Protein AF-A0A7K4CC61-F1 (afdb_monomer_lite)

pLDDT: mean 83.67, std 16.04, range [30.39, 98.5]

Radius of gyration: 41.67 Å; chains: 1; bounding box: 101×57×108 Å

Foldseek 3Di:
DVCVVDVPDPDPDPDPVVSVLVVVQVVVCVVCVVPPDDRDDDDPWDDDPVFTDDPPDDGDRDDDQCLPDLVSVLVQLLPDAAFQQCCCVPVNVCNRPSSVLLCVQLVHDRRHRSSPDDSVSSSVSVVVVVCCLVPVFWWWDDDLDTDRHDRPPDPRIDTDPGSVVSCCVNPPPPPPPPPPPPPDPQDPVNVVVVVLVVLLVVLVVLLVLLVVVLVLLVVCVVLLQVVLVVLVVCVVPDQPVVVLVVLVVDPDPSSVQFDDDDRVQCWTFGPSVDTAIDRNPDHSVVSSVVSVVSSVVSVVVSVVSVVVVVPPPPPDPDPPDPAFADDDDPQLVFQWDAALVGWIKTWHLDLVSLVCCLPPPDDQQKKWKAWPAPAWTTMITRHDDPPVLQVNLQRFQQGVCLQVQHQFTKMKMDGSVQWAPDDDPPDDADRSDIGGHDDIHMDPGRGHKKKWAFARPPHTAIDMGGCVRPVVRHQFMWMKGRDDADLLRVLVVSLVRRDVSVDVVVCVVCVVHSDSVRSSSRGHPHHIDIPPDD

Sequence (534 aa):
ALAREVPVVQSPNMSLAVNLAVKLAQTAAAALKAHDADVEIIERHHRFKEREVVPGVPYVLSAADPTVSAEALRDFLQKDERDLVRALAIGCMLGGAYAEYVCAQAGLDKTMPASSADPGRIYDALESLLFAVQKNRSPVITGKHCEPVNFEKTETAWTYPTFSEALEVFYPLTKKEKKATSRPFIPKEDRIRKHQEAAIRKFDDTIKKTDEIVAAIYENYQFITNLISTLDSASQRLSWQEIEKHLRGAQSADAKKILKFFPDEAAVEVDIGKKVKIYVHEGIEQNAGRYYDIIKKYKKKKEGALAAMAKTVVKKPQKRRDIIPLKKLWYHRFRWFITSDGIVVLGGRDASQNEELVKKYMTGGDLFVHADVHGASVVIVKGKTERMDEVAQFAASFSGAWRSGHASADVYSALPNQVSKTPESGEFVARGSFIVRGERTYMRNIPLACGVGLMLEPNTAVIGGPPSAIRDKVKAYVELRPGQFEPNDVAKKVLRILKEKIGEDDAKALKNILNTESVAAFVPPGGSDIAGQP

Structure (mmCIF, N/CA/C/O backbone):
data_AF-A0A7K4CC61-F1
#
_entry.id   AF-A0A7K4CC61-F1
#
loop_
_atom_site.group_PDB
_atom_site.id
_atom_site.type_symbol
_atom_site.label_atom_id
_atom_site.label_alt_id
_atom_site.label_comp_id
_atom_site.label_asym_id
_atom_site.label_entity_id
_atom_site.label_seq_id
_atom_site.pdbx_PDB_ins_code
_atom_site.Cartn_x
_atom_site.Cartn_y
_atom_site.Cartn_z
_atom_site.occupancy
_atom_site.B_iso_or_equiv
_atom_site.auth_seq_id
_atom_site.auth_comp_id
_atom_site.auth_asym_id
_atom_site.auth_atom_id
_atom_site.pdbx_PDB_model_num
ATOM 1 N N . ALA A 1 1 ? -34.995 -20.790 -24.241 1.00 38.03 1 ALA A N 1
ATOM 2 C CA . ALA A 1 1 ? -34.950 -19.897 -25.421 1.00 38.03 1 ALA A CA 1
ATOM 3 C C . ALA A 1 1 ? -34.210 -18.582 -25.131 1.00 38.03 1 ALA A C 1
ATOM 5 O O . ALA A 1 1 ? -33.257 -18.304 -25.842 1.00 38.03 1 ALA A O 1
ATOM 6 N N . LEU A 1 2 ? -34.534 -17.834 -24.062 1.00 30.39 2 LEU A N 1
ATOM 7 C CA . LEU A 1 2 ? -33.866 -16.557 -23.720 1.00 30.39 2 LEU A CA 1
ATOM 8 C C . LEU A 1 2 ? -32.353 -16.635 -23.419 1.00 30.39 2 LEU A C 1
ATOM 10 O O . LEU A 1 2 ? -31.633 -15.680 -23.692 1.00 30.39 2 LEU A O 1
ATOM 14 N N . ALA A 1 3 ? -31.847 -17.770 -22.923 1.00 31.91 3 ALA A N 1
ATOM 15 C CA . ALA A 1 3 ? -30.412 -17.977 -22.677 1.00 31.91 3 ALA A CA 1
ATOM 16 C C . ALA A 1 3 ? -29.535 -17.935 -23.952 1.00 31.91 3 ALA A C 1
ATOM 18 O O . ALA A 1 3 ? -28.311 -17.951 -23.852 1.00 31.91 3 ALA A O 1
ATOM 19 N N . ARG A 1 4 ? -30.146 -17.906 -25.150 1.00 34.28 4 ARG A N 1
ATOM 20 C CA . ARG A 1 4 ? -29.445 -17.738 -26.434 1.00 34.28 4 ARG A CA 1
ATOM 21 C C . ARG A 1 4 ? -29.250 -16.275 -26.844 1.00 34.28 4 ARG A C 1
ATOM 23 O O . ARG A 1 4 ? -28.366 -16.013 -27.647 1.00 34.28 4 ARG A O 1
ATOM 30 N N . GLU A 1 5 ? -30.039 -15.344 -26.308 1.00 39.78 5 GLU A N 1
ATOM 31 C CA . GLU A 1 5 ? -30.020 -13.925 -26.715 1.00 39.78 5 GLU A CA 1
ATOM 32 C C . GLU A 1 5 ? -29.543 -12.989 -25.599 1.00 39.78 5 GLU A C 1
ATOM 34 O O . GLU A 1 5 ? -29.040 -11.903 -25.869 1.00 39.78 5 GLU A O 1
ATOM 39 N N . VAL A 1 6 ? -29.643 -13.421 -24.340 1.00 38.62 6 VAL A N 1
ATOM 40 C CA . VAL A 1 6 ? -29.131 -12.690 -23.179 1.00 38.62 6 VAL A CA 1
ATOM 41 C C . VAL A 1 6 ? -28.242 -13.642 -22.381 1.00 38.62 6 VAL A C 1
ATOM 43 O O . VAL A 1 6 ? -28.703 -14.736 -22.040 1.00 38.62 6 VAL A O 1
ATOM 46 N N . PRO A 1 7 ? -26.989 -13.272 -22.048 1.00 36.09 7 PRO A N 1
ATOM 47 C CA . PRO A 1 7 ? -26.187 -14.034 -21.103 1.00 36.09 7 PRO A CA 1
ATOM 48 C C . PRO A 1 7 ? -26.856 -13.966 -19.726 1.00 36.09 7 PRO A C 1
ATOM 50 O O . PRO A 1 7 ? -26.630 -13.045 -18.946 1.00 36.09 7 PRO A O 1
ATOM 53 N N . VAL A 1 8 ? -27.723 -14.932 -19.436 1.00 37.31 8 VAL A N 1
ATOM 54 C CA . VAL A 1 8 ? -28.255 -15.138 -18.092 1.00 37.31 8 VAL A CA 1
ATOM 55 C C . VAL A 1 8 ? -27.165 -15.851 -17.306 1.00 37.31 8 VAL A C 1
ATOM 57 O O . VAL A 1 8 ? -26.861 -17.016 -17.555 1.00 37.31 8 VAL A O 1
ATOM 60 N N . VAL A 1 9 ? -26.524 -15.118 -16.399 1.00 38.62 9 VAL A N 1
ATOM 61 C CA . VAL A 1 9 ? -25.521 -15.667 -15.488 1.00 38.62 9 VAL A CA 1
ATOM 62 C C . VAL A 1 9 ? -26.247 -16.059 -14.210 1.00 38.62 9 VAL A C 1
ATOM 64 O O . VAL A 1 9 ? -26.514 -15.213 -13.361 1.00 38.62 9 VAL A O 1
ATOM 67 N N . GLN A 1 10 ? -26.596 -17.338 -14.078 1.00 38.66 10 GLN A N 1
ATOM 68 C CA . GLN A 1 10 ? -27.019 -17.869 -12.787 1.00 38.66 10 GLN A CA 1
ATOM 69 C C . GLN A 1 10 ? -25.776 -17.958 -11.906 1.00 38.66 10 GLN A C 1
ATOM 71 O O . GLN A 1 10 ? -24.822 -18.669 -12.232 1.00 38.66 10 GLN A O 1
ATOM 76 N N . SER A 1 11 ? -25.757 -17.167 -10.837 1.00 38.69 11 SER A N 1
ATOM 77 C CA . SER A 1 11 ? -24.577 -17.045 -10.003 1.00 38.69 11 SER A CA 1
ATOM 78 C C . SER A 1 11 ? -24.703 -17.824 -8.699 1.00 38.69 11 SER A C 1
ATOM 80 O O . SER A 1 11 ? -25.694 -17.677 -7.987 1.00 38.69 11 SER A O 1
ATOM 82 N N . PRO A 1 12 ? -23.653 -18.554 -8.307 1.00 42.66 12 PRO A N 1
ATOM 83 C CA . PRO A 1 12 ? -23.510 -19.051 -6.951 1.00 42.66 12 PRO A CA 1
ATOM 84 C C . PRO A 1 12 ? -23.160 -17.952 -5.926 1.00 42.66 12 PRO A C 1
ATOM 86 O O . PRO A 1 12 ? -23.158 -18.239 -4.728 1.00 42.66 12 PRO A O 1
ATOM 89 N N . ASN A 1 13 ? -22.795 -16.736 -6.359 1.00 46.34 13 ASN A N 1
ATOM 90 C CA . ASN A 1 13 ? -22.306 -15.624 -5.534 1.00 46.34 13 ASN A CA 1
ATOM 91 C C . ASN A 1 13 ? -22.740 -14.255 -6.114 1.00 46.34 13 ASN A C 1
ATOM 93 O O . ASN A 1 13 ? -22.320 -13.858 -7.196 1.00 46.34 13 ASN A O 1
ATOM 97 N N . MET A 1 14 ? -23.506 -13.466 -5.356 1.00 50.53 14 MET A N 1
ATOM 98 C CA . MET A 1 14 ? -24.073 -12.174 -5.798 1.00 50.53 14 MET A CA 1
ATOM 99 C C . MET A 1 14 ? -23.038 -11.067 -6.112 1.00 50.53 14 MET A C 1
ATOM 101 O O . MET A 1 14 ? -23.409 -9.955 -6.485 1.00 50.53 14 MET A O 1
ATOM 105 N N . SER A 1 15 ? -21.736 -11.332 -5.976 1.00 53.38 15 SER A N 1
ATOM 106 C CA . SER A 1 15 ? -20.682 -10.398 -6.374 1.00 53.38 15 SER A CA 1
ATOM 107 C C . SER A 1 15 ? -20.565 -10.288 -7.900 1.00 53.38 15 SER A C 1
ATOM 109 O O . SER A 1 15 ? -20.107 -11.211 -8.576 1.00 53.38 15 SER A O 1
ATOM 111 N N . LEU A 1 16 ? -20.890 -9.108 -8.444 1.00 51.19 16 LEU A N 1
ATOM 112 C CA . LEU A 1 16 ? -20.677 -8.752 -9.856 1.00 51.19 16 LEU A CA 1
ATOM 113 C C . LEU A 1 16 ? -19.236 -9.038 -10.316 1.00 51.19 16 LEU A C 1
ATOM 115 O O . LEU A 1 16 ? -19.024 -9.494 -11.437 1.00 51.19 16 LEU A O 1
ATOM 119 N N . ALA A 1 17 ? -18.254 -8.824 -9.436 1.00 48.91 17 ALA A N 1
ATOM 120 C CA . ALA A 1 17 ? -16.846 -9.072 -9.727 1.00 48.91 17 ALA A CA 1
ATOM 121 C C . ALA A 1 17 ? -16.544 -10.563 -9.944 1.00 48.91 17 ALA A C 1
ATOM 123 O O . ALA A 1 17 ? -15.772 -10.904 -10.835 1.00 48.91 17 ALA A O 1
ATOM 124 N N . VAL A 1 18 ? -17.182 -11.450 -9.175 1.00 56.81 18 VAL A N 1
ATOM 125 C CA . VAL A 1 18 ? -17.012 -12.907 -9.311 1.00 56.81 18 VAL A CA 1
ATOM 126 C C . VAL A 1 18 ? -17.665 -13.395 -10.602 1.00 56.81 18 VAL A C 1
ATOM 128 O O . VAL A 1 18 ? -17.071 -14.168 -11.347 1.00 56.81 18 VAL A O 1
ATOM 131 N N . ASN A 1 19 ? -18.841 -12.862 -10.935 1.00 57.53 19 ASN A N 1
ATOM 132 C CA . ASN A 1 19 ? -19.544 -13.199 -12.176 1.00 57.53 19 ASN A CA 1
ATOM 133 C C . ASN A 1 19 ? -18.785 -12.745 -13.424 1.00 57.53 19 ASN A C 1
ATOM 135 O O . ASN A 1 19 ? -18.657 -13.501 -14.389 1.00 57.53 19 ASN A O 1
ATOM 139 N N . LEU A 1 20 ? -18.235 -11.531 -13.385 1.00 62.38 20 LEU A N 1
ATOM 140 C CA . LEU A 1 20 ? -17.390 -11.017 -14.453 1.00 62.38 20 LEU A CA 1
ATOM 141 C C . LEU A 1 20 ? -16.105 -11.846 -14.584 1.00 62.38 20 LEU A C 1
ATOM 143 O O . LEU A 1 20 ? -15.733 -12.207 -15.697 1.00 62.38 20 LEU A O 1
ATOM 147 N N . ALA A 1 21 ? -15.470 -12.213 -13.466 1.00 62.41 21 ALA A N 1
ATOM 148 C CA . ALA A 1 21 ? -14.262 -13.036 -13.468 1.00 62.41 21 ALA A CA 1
ATOM 149 C C . ALA A 1 21 ? -14.502 -14.422 -14.088 1.00 62.41 21 ALA A C 1
ATOM 151 O O . ALA A 1 21 ? -13.741 -14.838 -14.958 1.00 62.41 21 ALA A O 1
ATOM 152 N N . VAL A 1 22 ? -15.594 -15.104 -13.721 1.00 62.47 22 VAL A N 1
ATOM 153 C CA . VAL A 1 22 ? -15.959 -16.406 -14.306 1.00 62.47 22 VAL A CA 1
ATOM 154 C C . VAL A 1 22 ? -16.226 -16.282 -15.807 1.00 62.47 22 VAL A C 1
ATOM 156 O O . VAL A 1 22 ? -15.770 -17.121 -16.587 1.00 62.47 22 VAL A O 1
ATOM 159 N N . LYS A 1 23 ? -16.915 -15.221 -16.251 1.00 67.19 23 LYS A N 1
ATOM 160 C CA . LYS A 1 23 ? -17.204 -15.032 -17.679 1.00 67.19 23 LYS A CA 1
ATOM 161 C C . LYS A 1 23 ? -15.950 -14.707 -18.497 1.00 67.19 23 LYS A C 1
ATOM 163 O O . LYS A 1 23 ? -15.793 -15.218 -19.610 1.00 67.19 23 LYS A O 1
ATOM 168 N N . LEU A 1 24 ? -15.046 -13.898 -17.945 1.00 66.06 24 LEU A N 1
ATOM 169 C CA . LEU A 1 24 ? -13.753 -13.594 -18.559 1.00 66.06 24 LEU A CA 1
ATOM 170 C C . LEU A 1 24 ? -12.871 -14.843 -18.637 1.00 66.06 24 LEU A C 1
ATOM 172 O O . LEU A 1 24 ? -12.282 -15.094 -19.684 1.00 66.06 24 LEU A O 1
ATOM 176 N N . ALA A 1 25 ? -12.853 -15.671 -17.590 1.00 64.81 25 ALA A N 1
ATOM 177 C CA . ALA A 1 25 ? -12.106 -16.924 -17.577 1.00 64.81 25 ALA A CA 1
ATOM 178 C C . ALA A 1 25 ? -12.631 -17.934 -18.610 1.00 64.81 25 ALA A C 1
ATOM 180 O O . ALA A 1 25 ? -11.837 -18.530 -19.331 1.00 64.81 25 ALA A O 1
ATOM 181 N N . GLN A 1 26 ? -13.954 -18.071 -18.765 1.00 66.31 26 GLN A N 1
ATOM 182 C CA . GLN A 1 26 ? -14.545 -18.884 -19.839 1.00 66.31 26 GLN A CA 1
ATOM 183 C C . GLN A 1 26 ? -14.126 -18.397 -21.233 1.00 66.31 26 GLN A C 1
ATOM 185 O O . GLN A 1 26 ? -13.826 -19.202 -22.113 1.00 66.31 26 GLN A O 1
ATOM 190 N N . THR A 1 27 ? -14.102 -17.077 -21.434 1.00 71.81 27 THR A N 1
ATOM 191 C CA . THR A 1 27 ? -13.707 -16.470 -22.714 1.00 71.81 27 THR A CA 1
ATOM 192 C C . THR A 1 27 ? -12.221 -16.703 -22.993 1.00 71.81 27 THR A C 1
ATOM 194 O O . THR A 1 27 ? -11.860 -17.095 -24.102 1.00 71.81 27 THR A O 1
ATOM 197 N N . ALA A 1 28 ? -11.367 -16.539 -21.978 1.00 65.06 28 ALA A N 1
ATOM 198 C CA . ALA A 1 28 ? -9.936 -16.810 -22.071 1.00 65.06 28 ALA A CA 1
ATOM 199 C C . ALA A 1 28 ? -9.656 -18.291 -22.368 1.00 65.06 28 ALA A C 1
ATOM 201 O O . ALA A 1 28 ? -8.911 -18.590 -23.296 1.00 65.06 28 ALA A O 1
ATOM 202 N N . ALA A 1 29 ? -10.307 -19.219 -21.662 1.00 65.00 29 ALA A N 1
ATOM 203 C CA . ALA A 1 29 ? -10.151 -20.656 -21.891 1.00 65.00 29 ALA A CA 1
ATOM 204 C C . ALA A 1 29 ? -10.571 -21.073 -23.313 1.00 65.00 29 ALA A C 1
ATOM 206 O O . ALA A 1 29 ? -9.898 -21.880 -23.951 1.00 65.00 29 ALA A O 1
ATOM 207 N N . ALA A 1 30 ? -11.649 -20.490 -23.852 1.00 72.69 30 ALA A N 1
ATOM 208 C CA . ALA A 1 30 ? -12.069 -20.741 -25.230 1.00 72.69 30 ALA A CA 1
ATOM 209 C C . ALA A 1 30 ? -11.051 -20.220 -26.260 1.00 72.69 30 ALA A C 1
ATOM 211 O O . ALA A 1 30 ? -10.764 -20.913 -27.235 1.00 72.69 30 ALA A O 1
ATOM 212 N N . ALA A 1 31 ? -10.485 -19.029 -26.033 1.00 74.19 31 ALA A N 1
ATOM 213 C CA . ALA A 1 31 ? -9.471 -18.437 -26.906 1.00 74.19 31 ALA A CA 1
ATOM 214 C C . ALA A 1 31 ? -8.127 -19.187 -26.853 1.00 74.19 31 ALA A C 1
ATOM 216 O O . ALA A 1 31 ? -7.420 -19.267 -27.854 1.00 74.19 31 ALA A O 1
ATOM 217 N N . LEU A 1 32 ? -7.789 -19.767 -25.700 1.00 66.44 32 LEU A N 1
ATOM 218 C CA . LEU A 1 32 ? -6.517 -20.450 -25.457 1.00 66.44 32 LEU A CA 1
ATOM 219 C C . LEU A 1 32 ? -6.559 -21.962 -25.731 1.00 66.44 32 LEU A C 1
ATOM 221 O O . LEU A 1 32 ? -5.540 -22.637 -25.605 1.00 66.44 32 LEU A O 1
ATOM 225 N N . LYS A 1 33 ? -7.703 -22.497 -26.178 1.00 64.56 33 LYS A N 1
ATOM 226 C CA . LYS A 1 33 ? -7.917 -23.931 -26.443 1.00 64.56 33 LYS A CA 1
ATOM 227 C C . LYS A 1 33 ? -6.912 -24.545 -27.433 1.00 64.56 33 LYS A C 1
ATOM 229 O O . LYS A 1 33 ? -6.654 -25.741 -27.370 1.00 64.56 33 LYS A O 1
ATOM 234 N N . ALA A 1 34 ? -6.354 -23.747 -28.345 1.00 69.94 34 ALA A N 1
ATOM 235 C CA . ALA A 1 34 ? -5.357 -24.193 -29.324 1.00 69.94 34 ALA A CA 1
ATOM 236 C C . ALA A 1 34 ? -3.906 -24.183 -28.797 1.00 69.94 34 ALA A C 1
ATOM 238 O O . ALA A 1 34 ? -3.002 -24.600 -29.517 1.00 69.94 34 ALA A O 1
ATOM 239 N N . HIS A 1 35 ? -3.675 -23.693 -27.575 1.00 66.38 35 HIS A N 1
ATOM 240 C CA . HIS A 1 35 ? -2.344 -23.382 -27.046 1.00 66.38 35 HIS A CA 1
ATOM 241 C C . HIS A 1 35 ? -1.941 -24.201 -25.808 1.00 66.38 35 HIS A C 1
ATOM 243 O O . HIS A 1 35 ? -0.967 -23.834 -25.161 1.00 66.38 35 HIS A O 1
ATOM 249 N N . ASP A 1 36 ? -2.659 -25.288 -25.492 1.00 61.06 36 ASP A N 1
ATOM 250 C CA . ASP A 1 36 ? -2.395 -26.169 -24.333 1.00 61.06 36 ASP A CA 1
ATOM 251 C C . ASP A 1 36 ? -2.160 -25.387 -23.024 1.00 61.06 36 ASP A C 1
ATOM 253 O O . ASP A 1 36 ? -1.199 -25.604 -22.290 1.00 61.06 36 ASP A O 1
ATOM 257 N N . ALA A 1 37 ? -3.008 -24.382 -22.780 1.00 53.84 37 ALA A N 1
ATOM 258 C CA . ALA A 1 37 ? -2.888 -23.483 -21.639 1.00 53.84 37 ALA A CA 1
ATOM 259 C C . ALA A 1 37 ? -3.989 -23.750 -20.605 1.00 53.84 37 ALA A C 1
ATOM 261 O O . ALA A 1 37 ? -5.177 -23.728 -20.936 1.00 53.84 37 ALA A O 1
ATOM 262 N N . ASP A 1 38 ? -3.587 -23.921 -19.344 1.00 50.44 38 ASP A N 1
ATOM 263 C CA . ASP A 1 38 ? -4.488 -23.990 -18.193 1.00 50.44 38 ASP A CA 1
ATOM 264 C C . ASP A 1 38 ? -4.809 -22.584 -17.660 1.00 50.44 38 ASP A C 1
ATOM 266 O O . ASP A 1 38 ? -3.928 -21.739 -17.483 1.00 50.44 38 ASP A O 1
ATOM 270 N N . VAL A 1 39 ? -6.091 -22.324 -17.388 1.00 51.50 39 VAL A N 1
ATOM 271 C CA . VAL A 1 39 ? -6.568 -21.058 -16.810 1.00 51.50 39 VAL A CA 1
ATOM 272 C C . VAL A 1 39 ? -6.921 -21.284 -15.342 1.00 51.50 39 VAL A C 1
ATOM 274 O O . VAL A 1 39 ? -7.954 -21.874 -15.031 1.00 51.50 39 VAL A O 1
ATOM 277 N N . GLU A 1 40 ? -6.086 -20.777 -14.434 1.00 49.69 40 GLU A N 1
ATOM 278 C CA . GLU A 1 40 ? -6.312 -20.863 -12.989 1.00 49.69 40 GLU A CA 1
ATOM 279 C C . GLU A 1 40 ? -6.901 -19.547 -12.446 1.00 49.69 40 GLU A C 1
ATOM 281 O O . GLU A 1 40 ? -6.313 -18.471 -12.578 1.00 49.69 40 GLU A O 1
ATOM 286 N N . ILE A 1 41 ? -8.091 -19.616 -11.840 1.00 50.31 41 ILE A N 1
ATOM 287 C CA . ILE A 1 41 ? -8.752 -18.461 -11.216 1.00 50.31 41 ILE A CA 1
ATOM 288 C C . ILE A 1 41 ? -8.382 -18.432 -9.732 1.00 50.31 41 ILE A C 1
ATOM 290 O O . ILE A 1 41 ? -8.891 -19.225 -8.942 1.00 50.31 41 ILE A O 1
ATOM 294 N N . ILE A 1 42 ? -7.536 -17.482 -9.335 1.00 46.09 42 ILE A N 1
ATOM 295 C CA . ILE A 1 42 ? -7.168 -17.279 -7.928 1.00 46.09 42 ILE A CA 1
ATOM 296 C C . ILE A 1 42 ? -8.179 -16.321 -7.274 1.00 46.09 42 ILE A C 1
ATOM 298 O O . ILE A 1 42 ? -7.943 -15.119 -7.148 1.00 46.09 42 ILE A O 1
ATOM 302 N N . GLU A 1 43 ? -9.333 -16.848 -6.859 1.00 51.16 43 GLU A N 1
ATOM 303 C CA . GLU A 1 43 ? -10.190 -16.191 -5.860 1.00 51.16 43 GLU A CA 1
ATOM 304 C C . GLU A 1 43 ? -9.661 -16.519 -4.450 1.00 51.16 43 GLU A C 1
ATOM 306 O O . GLU A 1 43 ? -8.946 -17.504 -4.246 1.00 51.16 43 GLU A O 1
ATOM 311 N N . ARG A 1 44 ? -9.993 -15.708 -3.436 1.00 51.97 44 ARG A N 1
ATOM 312 C CA . ARG A 1 44 ? -9.734 -16.114 -2.047 1.00 51.97 44 ARG A CA 1
ATOM 313 C C . ARG A 1 44 ? -10.420 -17.455 -1.802 1.00 51.97 44 ARG A C 1
ATOM 315 O O . ARG A 1 44 ? -11.591 -17.611 -2.110 1.00 51.97 44 ARG A O 1
ATOM 322 N N . HIS A 1 45 ? -9.706 -18.406 -1.212 1.00 56.72 45 HIS A N 1
ATOM 323 C CA . HIS A 1 45 ? -10.295 -19.684 -0.833 1.00 56.72 45 HIS A CA 1
ATOM 324 C C . HIS A 1 45 ? -11.465 -19.457 0.126 1.00 56.72 45 HIS A C 1
ATOM 326 O O . HIS A 1 45 ? -11.289 -18.916 1.222 1.00 56.72 45 HIS A O 1
ATOM 332 N N . HIS A 1 46 ? -12.655 -19.880 -0.288 1.00 57.69 46 HIS A N 1
ATOM 333 C CA . HIS A 1 46 ? -13.854 -19.801 0.528 1.00 57.69 46 HIS A CA 1
ATOM 334 C C . HIS A 1 46 ? -14.307 -21.212 0.889 1.00 57.69 46 HIS A C 1
ATOM 336 O O . HIS A 1 46 ? -14.656 -22.016 0.025 1.00 57.69 46 HIS A O 1
ATOM 342 N N . ARG A 1 47 ? -14.324 -21.506 2.189 1.00 67.25 47 ARG A N 1
ATOM 343 C CA . ARG A 1 47 ? -14.981 -22.694 2.737 1.00 67.25 47 ARG A CA 1
ATOM 344 C C . ARG A 1 47 ? -16.316 -22.259 3.322 1.00 67.25 47 ARG A C 1
ATOM 346 O O . ARG A 1 47 ? -16.346 -21.563 4.336 1.00 67.25 47 ARG A O 1
ATOM 353 N N . PHE A 1 48 ? -17.403 -22.610 2.647 1.00 64.44 48 PHE A N 1
ATOM 354 C CA . PHE A 1 48 ? -18.759 -22.429 3.152 1.00 64.44 48 PHE A CA 1
ATOM 355 C C . PHE A 1 48 ? -19.235 -23.729 3.802 1.00 64.44 48 PHE A C 1
ATOM 357 O O . PHE A 1 48 ? -18.660 -24.791 3.588 1.00 64.44 48 PHE A O 1
ATOM 364 N N . LYS A 1 49 ? -20.314 -23.653 4.584 1.00 64.56 49 LYS A N 1
ATOM 365 C CA . LYS A 1 49 ? -20.904 -24.825 5.248 1.00 64.56 49 LYS A CA 1
ATOM 366 C C . LYS A 1 49 ? -21.338 -25.918 4.256 1.00 64.56 49 LYS A C 1
ATOM 368 O O . LYS A 1 49 ? -21.277 -27.092 4.590 1.00 64.56 49 LYS A O 1
ATOM 373 N N . GLU A 1 50 ? -21.770 -25.517 3.062 1.00 59.94 50 GLU A N 1
ATOM 374 C CA . GLU A 1 50 ? -22.403 -26.395 2.064 1.00 59.94 50 GLU A CA 1
ATOM 375 C C . GLU A 1 50 ? -21.570 -26.574 0.785 1.00 59.94 50 GLU A C 1
ATOM 377 O O . GLU A 1 50 ? -21.922 -27.388 -0.062 1.00 59.94 50 GLU A O 1
ATOM 382 N N . ARG A 1 51 ? -20.467 -25.825 0.623 1.00 62.28 51 ARG A N 1
ATOM 383 C CA . ARG A 1 51 ? -19.563 -25.957 -0.530 1.00 62.28 51 ARG A CA 1
ATOM 384 C C . ARG A 1 51 ? -18.168 -25.416 -0.240 1.00 62.28 51 ARG A C 1
ATOM 386 O O . ARG A 1 51 ? -18.005 -24.445 0.503 1.00 62.28 51 ARG A O 1
ATOM 393 N N . GLU A 1 52 ? -17.179 -25.971 -0.923 1.00 63.09 52 GLU A N 1
ATOM 394 C CA . GLU A 1 52 ? -15.821 -25.437 -0.954 1.00 63.09 52 GLU A CA 1
ATOM 395 C C . GLU A 1 52 ? -15.517 -24.860 -2.337 1.00 63.09 52 GLU A C 1
ATOM 397 O O . GLU A 1 52 ? -15.828 -25.465 -3.360 1.00 63.09 52 GLU A O 1
ATOM 402 N N . VAL A 1 53 ? -14.922 -23.668 -2.362 1.00 66.12 53 VAL A N 1
ATOM 403 C CA . VAL A 1 53 ? -14.405 -23.037 -3.579 1.00 66.12 53 VAL A CA 1
ATOM 404 C C . VAL A 1 53 ? -12.891 -22.956 -3.418 1.00 66.12 53 VAL A C 1
ATOM 406 O O . VAL A 1 53 ? -12.353 -21.964 -2.919 1.00 66.12 53 VAL A O 1
ATOM 409 N N . VAL A 1 54 ? -12.225 -24.072 -3.729 1.00 64.25 54 VAL A N 1
ATOM 410 C CA . VAL A 1 54 ? -10.771 -24.259 -3.610 1.00 64.25 54 VAL A CA 1
ATOM 411 C C . VAL A 1 54 ? -10.222 -25.033 -4.820 1.00 64.25 54 VAL A C 1
ATOM 413 O O . VAL A 1 54 ? -10.952 -25.846 -5.393 1.00 64.25 54 VAL A O 1
ATOM 416 N N . PRO A 1 55 ? -8.952 -24.814 -5.210 1.00 51.94 55 PRO A N 1
ATOM 417 C CA . PRO A 1 55 ? -8.321 -25.547 -6.307 1.00 51.94 55 PRO A CA 1
ATOM 418 C C . PRO A 1 55 ? -8.344 -27.066 -6.089 1.00 51.94 55 PRO A C 1
ATOM 420 O O . PRO A 1 55 ? -8.114 -27.546 -4.979 1.00 51.94 55 PRO A O 1
ATOM 423 N N . GLY A 1 56 ? -8.607 -27.824 -7.157 1.00 63.19 56 GLY A N 1
ATOM 424 C CA . GLY A 1 56 ? -8.581 -29.293 -7.150 1.00 63.19 56 GLY A CA 1
ATOM 425 C C . GLY A 1 56 ? -9.832 -29.986 -6.595 1.00 63.19 56 GLY A C 1
ATOM 426 O O . GLY A 1 56 ? -9.891 -31.214 -6.620 1.00 63.19 56 GLY A O 1
ATOM 427 N N . VAL A 1 57 ? -10.841 -29.240 -6.132 1.00 66.25 57 VAL A N 1
ATOM 428 C CA . VAL A 1 57 ? -12.118 -29.801 -5.661 1.00 66.25 57 VAL A CA 1
ATOM 429 C C . VAL A 1 57 ? -13.206 -29.612 -6.729 1.00 66.25 57 VAL A C 1
ATOM 431 O O . VAL A 1 57 ? -13.371 -28.494 -7.224 1.00 66.25 57 VAL A O 1
ATOM 434 N N . PRO A 1 58 ? -13.969 -30.665 -7.096 1.00 62.97 58 PRO A N 1
ATOM 435 C CA . PRO A 1 58 ? -15.107 -30.534 -8.001 1.00 62.97 58 PRO A CA 1
ATOM 436 C C . PRO A 1 58 ? -16.118 -29.504 -7.497 1.00 62.97 58 PRO A C 1
ATOM 438 O O . PRO A 1 58 ? -16.563 -29.553 -6.350 1.00 62.97 58 PRO A O 1
ATOM 441 N N . TYR A 1 59 ? -16.492 -28.572 -8.370 1.00 63.38 59 TYR A N 1
ATOM 442 C CA . TYR A 1 59 ? -17.421 -27.509 -8.019 1.00 63.38 59 TYR A CA 1
ATOM 443 C C . TYR A 1 59 ? -18.842 -28.051 -7.812 1.00 63.38 59 TYR A C 1
ATOM 445 O O . TYR A 1 59 ? -19.403 -28.684 -8.708 1.00 63.38 59 TYR A O 1
ATOM 453 N N . VAL A 1 60 ? -19.444 -27.758 -6.656 1.00 62.84 60 VAL A N 1
ATOM 454 C CA . VAL A 1 60 ? -20.825 -28.144 -6.325 1.00 62.84 60 VAL A CA 1
ATOM 455 C C . VAL A 1 60 ? -21.742 -26.928 -6.455 1.00 62.84 60 VAL A C 1
ATOM 457 O O . VAL A 1 60 ? -21.540 -25.905 -5.793 1.00 62.84 60 VAL A O 1
ATOM 460 N N . LEU A 1 61 ? -22.757 -27.039 -7.316 1.00 59.00 61 LEU A N 1
ATOM 461 C CA . LEU A 1 61 ? -23.812 -26.033 -7.448 1.00 59.00 61 LEU A CA 1
ATOM 462 C C . LEU A 1 61 ? -24.683 -26.016 -6.184 1.00 59.00 61 LEU A C 1
ATOM 464 O O . LEU A 1 61 ? -24.937 -27.055 -5.579 1.00 59.00 61 LEU A O 1
ATOM 468 N N . SER A 1 62 ? -25.133 -24.826 -5.781 1.00 63.56 62 SER A N 1
ATOM 469 C CA . SER A 1 62 ? -26.098 -24.676 -4.687 1.00 63.56 62 SER A CA 1
ATOM 470 C C . SER A 1 62 ? -27.436 -25.343 -5.025 1.00 63.56 62 SER A C 1
ATOM 472 O O . SER A 1 62 ? -27.684 -25.702 -6.177 1.00 63.56 62 SER A O 1
ATOM 474 N N . ALA A 1 63 ? -28.298 -25.489 -4.013 1.00 67.12 63 ALA A N 1
ATOM 475 C CA . ALA A 1 63 ? -29.648 -26.024 -4.169 1.00 67.12 63 ALA A CA 1
ATOM 476 C C . ALA A 1 63 ? -30.404 -25.381 -5.347 1.00 67.12 63 ALA A C 1
ATOM 478 O O . ALA A 1 63 ? -30.157 -24.226 -5.705 1.00 67.12 63 ALA A O 1
ATOM 479 N N . ALA A 1 64 ? -31.313 -26.158 -5.945 1.00 75.31 64 ALA A N 1
ATOM 480 C CA . ALA A 1 64 ? -32.113 -25.727 -7.084 1.00 75.31 64 ALA A CA 1
ATOM 481 C C . ALA A 1 64 ? -32.891 -24.444 -6.756 1.00 75.31 64 ALA A C 1
ATOM 483 O O . ALA A 1 64 ? -33.451 -24.308 -5.669 1.00 75.31 64 ALA A O 1
ATOM 484 N N . ASP A 1 65 ? -32.903 -23.515 -7.708 1.00 81.62 65 ASP A N 1
ATOM 485 C CA . ASP A 1 65 ? -33.597 -22.238 -7.583 1.00 81.62 65 ASP A CA 1
ATOM 486 C C . ASP A 1 65 ? -35.116 -22.484 -7.484 1.00 81.62 65 ASP A C 1
ATOM 488 O O . ASP A 1 65 ? -35.690 -23.079 -8.400 1.00 81.62 65 ASP A O 1
ATOM 492 N N . PRO A 1 66 ? -35.782 -22.061 -6.394 1.00 87.25 66 PRO A N 1
ATOM 493 C CA . PRO A 1 66 ? -37.206 -22.314 -6.196 1.00 87.25 66 PRO A CA 1
ATOM 494 C C . PRO A 1 66 ? -38.094 -21.527 -7.168 1.00 87.25 66 PRO A C 1
ATOM 496 O O . PRO A 1 66 ? -39.286 -21.792 -7.248 1.00 87.25 66 PRO A O 1
ATOM 499 N N . THR A 1 67 ? -37.544 -20.573 -7.921 1.00 87.62 67 THR A N 1
ATOM 500 C CA . THR A 1 67 ? -38.306 -19.716 -8.839 1.00 87.62 67 THR A CA 1
ATOM 501 C C . THR A 1 67 ? -38.412 -20.251 -10.268 1.00 87.62 67 THR A C 1
ATOM 503 O O . THR A 1 67 ? -39.039 -19.624 -11.118 1.00 87.62 67 THR A O 1
ATOM 506 N N . VAL A 1 68 ? -37.828 -21.420 -10.558 1.00 85.44 68 VAL A N 1
ATOM 507 C CA . VAL A 1 68 ? -37.764 -21.966 -11.928 1.00 85.44 68 VAL A CA 1
ATOM 508 C C . VAL A 1 68 ? -39.119 -22.389 -12.493 1.00 85.44 68 VAL A C 1
ATOM 510 O O . VAL A 1 68 ? -39.307 -22.350 -13.706 1.00 85.44 68 VAL A O 1
ATOM 513 N N . SER A 1 69 ? -40.053 -22.804 -11.637 1.00 89.38 69 SER A N 1
ATOM 514 C CA . SER A 1 69 ? -41.408 -23.198 -12.024 1.00 89.38 69 SER A CA 1
ATOM 515 C C . SER A 1 69 ? -42.381 -23.008 -10.863 1.00 89.38 69 SER A C 1
ATOM 517 O O . SER A 1 69 ? -41.969 -22.955 -9.700 1.00 89.38 69 SER A O 1
ATOM 519 N N . ALA A 1 70 ? -43.676 -22.940 -11.170 1.00 89.88 70 ALA A N 1
ATOM 520 C CA . ALA A 1 70 ? -44.721 -22.839 -10.155 1.00 89.88 70 ALA A CA 1
ATOM 521 C C . ALA A 1 70 ? -44.705 -24.042 -9.193 1.00 89.88 70 ALA A C 1
ATOM 523 O O . ALA A 1 70 ? -44.933 -23.894 -7.992 1.00 89.88 70 ALA A O 1
ATOM 524 N N . GLU A 1 71 ? -44.385 -25.237 -9.697 1.00 92.56 71 GLU A N 1
ATOM 525 C CA . GLU A 1 71 ? -44.262 -26.454 -8.892 1.00 92.56 71 GLU A CA 1
ATOM 526 C C . GLU A 1 71 ? -43.073 -26.383 -7.933 1.00 92.56 71 GLU A C 1
ATOM 528 O O . GLU A 1 71 ? -43.230 -26.697 -6.755 1.00 92.56 71 GLU A O 1
ATOM 533 N N . ALA A 1 72 ? -41.907 -25.930 -8.407 1.00 91.38 72 ALA A N 1
ATOM 534 C CA . ALA A 1 72 ? -40.724 -25.768 -7.564 1.00 91.38 72 ALA A CA 1
ATOM 535 C C . ALA A 1 72 ? -40.964 -24.733 -6.454 1.00 91.38 72 ALA A C 1
ATOM 537 O O . ALA A 1 72 ? -40.593 -24.958 -5.298 1.00 91.38 72 ALA A O 1
ATOM 538 N N . LEU A 1 73 ? -41.648 -23.635 -6.789 1.00 93.94 73 LEU A N 1
ATOM 539 C CA . LEU A 1 73 ? -41.990 -22.584 -5.838 1.00 93.94 73 LEU A CA 1
ATOM 540 C C . LEU A 1 73 ? -42.968 -23.092 -4.777 1.00 93.94 73 LEU A C 1
ATOM 542 O O . LEU A 1 73 ? -42.771 -22.842 -3.588 1.00 93.94 73 LEU A O 1
ATOM 546 N N . ARG A 1 74 ? -43.992 -23.849 -5.186 1.00 94.62 74 ARG A N 1
ATOM 547 C CA . ARG A 1 74 ? -44.929 -24.503 -4.263 1.00 94.62 74 ARG A CA 1
ATOM 548 C C . ARG A 1 74 ? -44.198 -25.424 -3.293 1.00 94.62 74 ARG A C 1
ATOM 550 O O . ARG A 1 74 ? -44.419 -25.331 -2.088 1.00 94.62 74 ARG A O 1
ATOM 557 N N . ASP A 1 75 ? -43.343 -26.298 -3.810 1.00 94.25 75 ASP A N 1
ATOM 558 C CA . ASP A 1 75 ? -42.639 -27.291 -2.999 1.00 94.25 75 ASP A CA 1
ATOM 559 C C . ASP A 1 75 ? -41.675 -26.631 -1.999 1.00 94.25 75 ASP A C 1
ATOM 561 O O . ASP A 1 75 ? -41.479 -27.146 -0.895 1.00 94.25 75 ASP A O 1
ATOM 565 N N . PHE A 1 76 ? -41.092 -25.487 -2.372 1.00 94.88 76 PHE A N 1
ATOM 566 C CA . PHE A 1 76 ? -40.290 -24.647 -1.486 1.00 94.88 76 PHE A CA 1
ATOM 567 C C . PHE A 1 76 ? -41.147 -24.003 -0.387 1.00 94.88 76 PHE A C 1
ATOM 569 O O . PHE A 1 76 ? -40.857 -24.191 0.794 1.00 94.88 76 PHE A O 1
ATOM 576 N N . LEU A 1 77 ? -42.222 -23.298 -0.756 1.00 95.19 77 LEU A N 1
ATOM 577 C CA . LEU A 1 77 ? -43.077 -22.572 0.190 1.00 95.19 77 LEU A CA 1
ATOM 578 C C . LEU A 1 77 ? -43.720 -23.502 1.226 1.00 95.19 77 LEU A C 1
ATOM 580 O O . LEU A 1 77 ? -43.766 -23.163 2.405 1.00 95.19 77 LEU A O 1
ATOM 584 N N . GLN A 1 78 ? -44.150 -24.702 0.821 1.00 94.25 78 GLN A N 1
ATOM 585 C CA . GLN A 1 78 ? -44.746 -25.691 1.728 1.00 94.25 78 GLN A CA 1
ATOM 586 C C . GLN A 1 78 ? -43.798 -26.166 2.838 1.00 94.25 78 GLN A C 1
ATOM 588 O O . GLN A 1 78 ? -44.265 -26.582 3.897 1.00 94.25 78 GLN A O 1
ATOM 593 N N . LYS A 1 79 ? -42.483 -26.133 2.596 1.00 93.44 79 LYS A N 1
ATOM 594 C CA . LYS A 1 79 ? -41.452 -26.614 3.529 1.00 93.44 79 LYS A CA 1
ATOM 595 C C . LYS A 1 79 ? -40.797 -25.486 4.327 1.00 93.44 79 LYS A C 1
ATOM 597 O O . LYS A 1 79 ? -39.960 -25.770 5.181 1.00 93.44 79 LYS A O 1
ATOM 602 N N . ASP A 1 80 ? -41.132 -24.231 4.039 1.00 92.88 80 ASP A N 1
ATOM 603 C CA . ASP A 1 80 ? -40.515 -23.074 4.677 1.00 92.88 80 ASP A CA 1
ATOM 604 C C . ASP A 1 80 ? -41.307 -22.623 5.910 1.00 92.88 80 ASP A C 1
ATOM 606 O O . ASP A 1 80 ? -42.512 -22.387 5.853 1.00 92.88 80 ASP A O 1
ATOM 610 N N . GLU A 1 81 ? -40.617 -22.484 7.041 1.00 93.75 81 GLU A N 1
ATOM 611 C CA . GLU A 1 81 ? -41.225 -22.107 8.324 1.00 93.75 81 GLU A CA 1
ATOM 612 C C . GLU A 1 81 ? -41.310 -20.584 8.535 1.00 93.75 81 GLU A C 1
ATOM 614 O O . GLU A 1 81 ? -41.811 -20.115 9.560 1.00 93.75 81 GLU A O 1
ATOM 619 N N . ARG A 1 82 ? -40.774 -19.780 7.608 1.00 96.25 82 ARG A N 1
ATOM 620 C CA . ARG A 1 82 ? -40.754 -18.316 7.724 1.00 96.25 82 ARG A CA 1
ATOM 621 C C . ARG A 1 82 ? -42.096 -17.703 7.313 1.00 96.25 82 ARG A C 1
ATOM 623 O O . ARG A 1 82 ? -42.973 -18.354 6.746 1.00 96.25 82 ARG A O 1
ATOM 630 N N . ASP A 1 83 ? -42.239 -16.406 7.584 1.00 96.25 83 ASP A N 1
ATOM 631 C CA . ASP A 1 83 ? -43.284 -15.625 6.921 1.00 96.25 83 ASP A CA 1
ATOM 632 C C . ASP A 1 83 ? -42.979 -15.464 5.426 1.00 96.25 83 ASP A C 1
ATOM 634 O O . ASP A 1 83 ? -41.833 -15.601 4.978 1.00 96.25 83 ASP A O 1
ATOM 638 N N . LEU A 1 84 ? -44.027 -15.185 4.655 1.00 96.88 84 LEU A N 1
ATOM 639 C CA . LEU A 1 84 ? -43.990 -15.137 3.202 1.00 96.88 84 LEU A CA 1
ATOM 640 C C . LEU A 1 84 ? -42.900 -14.190 2.682 1.00 96.88 84 LEU A C 1
ATOM 642 O O . LEU A 1 84 ? -42.104 -14.573 1.825 1.00 96.88 84 LEU A O 1
ATOM 646 N N . VAL A 1 85 ? -42.793 -12.980 3.239 1.00 96.31 85 VAL A N 1
ATOM 647 C CA . VAL A 1 85 ? -41.785 -12.010 2.790 1.00 96.31 85 VAL A CA 1
ATOM 648 C C . VAL A 1 85 ? -40.357 -12.470 3.065 1.00 96.31 85 VAL A C 1
ATOM 650 O O . VAL A 1 85 ? -39.500 -12.308 2.196 1.00 96.31 85 VAL A O 1
ATOM 653 N N . ARG A 1 86 ? -40.060 -13.079 4.223 1.00 95.94 86 ARG A N 1
ATOM 654 C CA . ARG A 1 86 ? -38.707 -13.593 4.506 1.00 95.94 86 ARG A CA 1
ATOM 655 C C . ARG A 1 86 ? -38.392 -14.843 3.691 1.00 95.94 86 ARG A C 1
ATOM 657 O O . ARG A 1 86 ? -37.238 -14.999 3.283 1.00 95.94 86 ARG A O 1
ATOM 664 N N . ALA A 1 87 ? -39.376 -15.706 3.439 1.00 95.25 87 ALA A N 1
ATOM 665 C CA . ALA A 1 87 ? -39.215 -16.871 2.571 1.00 95.25 87 ALA A CA 1
ATOM 666 C C . ALA A 1 87 ? -38.847 -16.442 1.141 1.00 95.25 87 ALA A C 1
ATOM 668 O O . ALA A 1 87 ? -37.856 -16.922 0.589 1.00 95.25 87 ALA A O 1
ATOM 669 N N . LEU A 1 88 ? -39.556 -15.460 0.581 1.00 94.31 88 LEU A N 1
ATOM 670 C CA . LEU A 1 88 ? -39.264 -14.908 -0.744 1.00 94.31 88 LEU A CA 1
ATOM 671 C C . LEU A 1 88 ? -37.948 -14.112 -0.776 1.00 94.31 88 LEU A C 1
ATOM 673 O O . LEU A 1 88 ? -37.131 -14.288 -1.680 1.00 94.31 88 LEU A O 1
ATOM 677 N N . ALA A 1 89 ? -37.686 -13.275 0.230 1.00 92.81 89 ALA A N 1
ATOM 678 C CA . ALA A 1 89 ? -36.485 -12.440 0.256 1.00 92.81 89 ALA A CA 1
ATOM 679 C C . ALA A 1 89 ? -35.193 -13.262 0.347 1.00 92.81 89 ALA A C 1
ATOM 681 O O . ALA A 1 89 ? -34.205 -12.927 -0.307 1.00 92.81 89 ALA A O 1
ATOM 682 N N . ILE A 1 90 ? -35.187 -14.311 1.175 1.00 88.19 90 ILE A N 1
ATOM 683 C CA . ILE A 1 90 ? -33.985 -15.099 1.470 1.00 88.19 90 ILE A CA 1
ATOM 684 C C . ILE A 1 90 ? -33.957 -16.380 0.641 1.00 88.19 90 ILE A C 1
ATOM 686 O O . ILE A 1 90 ? -32.943 -16.677 0.020 1.00 88.19 90 ILE A O 1
ATOM 690 N N . GLY A 1 91 ? -35.043 -17.154 0.652 1.00 86.19 91 GLY A N 1
ATOM 691 C CA . GLY A 1 91 ? -35.094 -18.455 -0.014 1.00 86.19 91 GLY A CA 1
ATOM 692 C C . GLY A 1 91 ? -35.186 -18.351 -1.532 1.00 86.19 91 GLY A C 1
ATOM 693 O O . GLY A 1 91 ? -34.499 -19.092 -2.222 1.00 86.19 91 GLY A O 1
ATOM 694 N N . CYS A 1 92 ? -35.941 -17.378 -2.050 1.00 88.00 92 CYS A N 1
ATOM 695 C CA . CYS A 1 92 ? -35.992 -17.080 -3.490 1.00 88.00 92 CYS A CA 1
ATOM 696 C C . CYS A 1 92 ? -34.973 -16.011 -3.925 1.00 88.00 92 CYS A C 1
ATOM 698 O O . CYS A 1 92 ? -34.992 -15.575 -5.070 1.00 88.00 92 CYS A O 1
ATOM 700 N N . MET A 1 93 ? -34.096 -15.561 -3.017 1.00 86.88 93 MET A N 1
ATOM 701 C CA . MET A 1 93 ? -33.052 -14.556 -3.277 1.00 86.88 93 MET A CA 1
ATOM 702 C C . MET A 1 93 ? -33.548 -13.228 -3.878 1.00 86.88 93 MET A C 1
ATOM 704 O O . MET A 1 93 ? -32.776 -12.503 -4.505 1.00 86.88 93 MET A O 1
ATOM 708 N N . LEU A 1 94 ? -34.813 -12.863 -3.655 1.00 86.25 94 LEU A N 1
ATOM 709 C CA . LEU A 1 94 ? -35.370 -11.609 -4.170 1.00 86.25 94 LEU A CA 1
ATOM 710 C C . LEU A 1 94 ? -34.864 -10.382 -3.396 1.00 86.25 94 LEU A C 1
ATOM 712 O O . LEU A 1 94 ? -34.886 -9.266 -3.904 1.00 86.25 94 LEU A O 1
ATOM 716 N N . GLY A 1 95 ? -34.393 -10.558 -2.159 1.00 87.81 95 GLY A N 1
ATOM 717 C CA . GLY A 1 95 ? -34.165 -9.439 -1.248 1.00 87.81 95 GLY A CA 1
ATOM 718 C C . GLY A 1 95 ? -35.477 -8.800 -0.771 1.00 87.81 95 GLY A C 1
ATOM 719 O O . GLY A 1 95 ? -36.569 -9.153 -1.211 1.00 87.81 95 GLY A O 1
ATOM 720 N N . GLY A 1 96 ? -35.381 -7.876 0.189 1.00 87.56 96 GLY A N 1
ATOM 721 C CA . GLY A 1 96 ? -36.557 -7.349 0.895 1.00 87.56 96 GLY A CA 1
ATOM 722 C C . GLY A 1 96 ? -37.537 -6.587 -0.002 1.00 87.56 96 GLY A C 1
ATOM 723 O O . GLY A 1 96 ? -38.726 -6.880 0.018 1.00 87.56 96 GLY A O 1
ATOM 724 N N . ALA A 1 97 ? -37.039 -5.650 -0.814 1.00 85.19 97 ALA A N 1
ATOM 725 C CA . ALA A 1 97 ? -37.888 -4.772 -1.625 1.00 85.19 97 ALA A CA 1
ATOM 726 C C . ALA A 1 97 ? -38.706 -5.547 -2.673 1.00 85.19 97 ALA A C 1
ATOM 728 O O . ALA A 1 97 ? -39.920 -5.378 -2.768 1.00 85.19 97 ALA A O 1
ATOM 729 N N . TYR A 1 98 ? -38.066 -6.458 -3.412 1.00 88.38 98 TYR A N 1
ATOM 730 C CA . TYR A 1 98 ? -38.759 -7.280 -4.404 1.00 88.38 98 TYR A CA 1
ATOM 731 C C . TYR A 1 98 ? -39.702 -8.296 -3.767 1.00 88.38 98 TYR A C 1
ATOM 733 O O . TYR A 1 98 ? -40.776 -8.538 -4.308 1.00 88.38 98 TYR A O 1
ATOM 741 N N . ALA A 1 99 ? -39.344 -8.867 -2.613 1.00 92.81 99 ALA A N 1
ATOM 742 C CA . ALA A 1 99 ? -40.245 -9.757 -1.892 1.00 92.81 99 ALA A CA 1
ATOM 743 C C . ALA A 1 99 ? -41.522 -9.026 -1.451 1.00 92.81 99 ALA A C 1
ATOM 745 O O . ALA A 1 99 ? -42.617 -9.555 -1.631 1.00 92.81 99 ALA A O 1
ATOM 746 N N . GLU A 1 100 ? -41.404 -7.800 -0.931 1.00 91.75 100 GLU A N 1
ATOM 747 C CA . GLU A 1 100 ? -42.569 -6.982 -0.578 1.00 91.75 100 GLU A CA 1
ATOM 748 C C . GLU A 1 100 ? -43.414 -6.623 -1.804 1.00 91.75 100 GLU A C 1
ATOM 750 O O . GLU A 1 100 ? -44.640 -6.741 -1.753 1.00 91.75 100 GLU A O 1
ATOM 755 N N . TYR A 1 101 ? -42.773 -6.260 -2.918 1.00 89.44 101 TYR A N 1
ATOM 756 C CA . TYR A 1 101 ? -43.467 -5.987 -4.175 1.00 89.44 101 TYR A CA 1
ATOM 757 C C . TYR A 1 101 ? -44.248 -7.204 -4.686 1.00 89.44 101 TYR A C 1
ATOM 759 O O . TYR A 1 101 ? -45.424 -7.077 -5.021 1.00 89.44 101 TYR A O 1
ATOM 767 N N . VAL A 1 102 ? -43.627 -8.387 -4.705 1.00 93.44 102 VAL A N 1
ATOM 768 C CA . VAL A 1 102 ? -44.276 -9.630 -5.146 1.00 93.44 102 VAL A CA 1
ATOM 769 C C . VAL A 1 102 ? -45.457 -9.982 -4.239 1.00 93.44 102 VAL A C 1
ATOM 771 O O . VAL A 1 102 ? -46.523 -10.309 -4.753 1.00 93.44 102 VAL A O 1
ATOM 774 N N . CYS A 1 103 ? -45.323 -9.843 -2.913 1.00 94.88 103 CYS A N 1
ATOM 775 C CA . CYS A 1 103 ? -46.449 -10.042 -1.988 1.00 94.88 103 CYS A CA 1
ATOM 776 C C . CYS A 1 103 ? -47.616 -9.094 -2.309 1.00 94.88 103 CYS A C 1
ATOM 778 O O . CYS A 1 103 ? -48.767 -9.525 -2.380 1.00 94.88 103 CYS A O 1
ATOM 780 N N . ALA A 1 104 ? -47.314 -7.813 -2.547 1.00 93.06 104 ALA A N 1
ATOM 781 C CA . ALA A 1 104 ? -48.317 -6.804 -2.867 1.00 93.06 104 ALA A CA 1
ATOM 782 C C . ALA A 1 104 ? -49.012 -7.074 -4.213 1.00 93.06 104 ALA A C 1
ATOM 784 O O . ALA A 1 104 ? -50.234 -6.977 -4.291 1.00 93.06 104 ALA A O 1
ATOM 785 N N . GLN A 1 105 ? -48.263 -7.452 -5.256 1.00 92.00 105 GLN A N 1
ATOM 786 C CA . GLN A 1 105 ? -48.827 -7.807 -6.565 1.00 92.00 105 GLN A CA 1
ATOM 787 C C . GLN A 1 105 ? -49.667 -9.087 -6.516 1.00 92.00 105 GLN A C 1
ATOM 789 O O . GLN A 1 105 ? -50.716 -9.151 -7.150 1.00 92.00 105 GLN A O 1
ATOM 794 N N . ALA A 1 106 ? -49.251 -10.077 -5.725 1.00 95.00 106 ALA A N 1
ATOM 795 C CA . ALA A 1 106 ? -50.020 -11.300 -5.503 1.00 95.00 106 ALA A CA 1
ATOM 796 C C . ALA A 1 106 ? -51.285 -11.071 -4.647 1.00 95.00 106 ALA A C 1
ATOM 798 O O . ALA A 1 106 ? -52.135 -11.960 -4.546 1.00 95.00 106 ALA A O 1
ATOM 799 N N . GLY A 1 107 ? -51.418 -9.896 -4.015 1.00 95.12 107 GLY A N 1
ATOM 800 C CA . GLY A 1 107 ? -52.516 -9.575 -3.104 1.00 95.12 107 GLY A CA 1
ATOM 801 C C . GLY A 1 107 ? -52.492 -10.409 -1.820 1.00 95.12 107 GLY A C 1
ATOM 802 O O . GLY A 1 107 ? -53.553 -10.759 -1.303 1.00 95.12 107 GLY A O 1
ATOM 803 N N . LEU A 1 108 ? -51.300 -10.768 -1.333 1.00 95.94 108 LEU A N 1
ATOM 804 C CA . LEU A 1 108 ? -51.096 -11.617 -0.157 1.00 95.94 108 LEU A CA 1
ATOM 805 C C . LEU A 1 108 ? -50.469 -10.824 0.999 1.00 95.94 108 LEU A C 1
ATOM 807 O O . LEU A 1 108 ? -49.636 -9.940 0.787 1.00 95.94 108 LEU A O 1
ATOM 811 N N . ASP A 1 109 ? -50.850 -11.149 2.239 1.00 95.62 109 ASP A N 1
ATOM 812 C CA . ASP A 1 109 ? -50.246 -10.539 3.429 1.00 95.62 109 ASP A CA 1
ATOM 813 C C . ASP A 1 109 ? -48.795 -11.007 3.577 1.00 95.62 109 ASP A C 1
ATOM 815 O O . ASP A 1 109 ? -48.507 -12.191 3.732 1.00 95.62 109 ASP A O 1
ATOM 819 N N . LYS A 1 110 ? -47.867 -10.052 3.584 1.00 94.75 110 LYS A N 1
ATOM 820 C CA . LYS A 1 110 ? -46.429 -10.301 3.689 1.00 94.75 110 LYS A CA 1
ATOM 821 C C . LYS A 1 110 ? -46.009 -11.026 4.980 1.00 94.75 110 LYS A C 1
ATOM 823 O O . LYS A 1 110 ? -44.951 -11.653 4.998 1.00 94.75 110 LYS A O 1
ATOM 828 N N . THR A 1 111 ? -46.812 -10.944 6.045 1.00 96.25 111 THR A N 1
ATOM 829 C CA . THR A 1 111 ? -46.541 -11.574 7.352 1.00 96.25 111 THR A CA 1
ATOM 830 C C . THR A 1 111 ? -47.173 -12.957 7.524 1.00 96.25 111 THR A C 1
ATOM 832 O O . THR A 1 111 ? -46.926 -13.614 8.537 1.00 96.25 111 THR A O 1
ATOM 835 N N . MET A 1 112 ? -47.958 -13.428 6.547 1.00 96.94 112 MET A N 1
ATOM 836 C CA . MET A 1 112 ? -48.583 -14.749 6.619 1.00 96.94 112 MET A CA 1
ATOM 837 C C . MET A 1 112 ? -47.539 -15.878 6.562 1.00 96.94 112 MET A C 1
ATOM 839 O O . MET A 1 112 ? -46.467 -15.684 5.983 1.00 96.94 112 MET A O 1
ATOM 843 N N . PRO A 1 113 ? -47.831 -17.074 7.107 1.00 97.50 113 PRO A N 1
ATOM 844 C CA . PRO A 1 113 ? -46.957 -18.234 6.942 1.00 97.50 113 PRO A CA 1
ATOM 845 C C . PRO A 1 113 ? -46.756 -18.576 5.459 1.00 97.50 113 PRO A C 1
ATOM 847 O O . PRO A 1 113 ? -47.732 -18.651 4.709 1.00 97.50 113 PRO A O 1
ATOM 850 N N . ALA A 1 114 ? -45.507 -18.809 5.041 1.00 95.44 114 ALA A N 1
ATOM 851 C CA . ALA A 1 114 ? -45.175 -19.104 3.643 1.00 95.44 114 ALA A CA 1
ATOM 852 C C . ALA A 1 114 ? -45.895 -20.359 3.114 1.00 95.44 114 ALA A C 1
ATOM 854 O O . ALA A 1 114 ? -46.376 -20.366 1.982 1.00 95.44 114 ALA A O 1
ATOM 855 N N . SER A 1 115 ? -46.050 -21.378 3.960 1.00 95.50 115 SER A N 1
ATOM 856 C CA . SER A 1 115 ? -46.741 -22.635 3.645 1.00 95.50 115 SER A CA 1
ATOM 857 C C . SER A 1 115 ? -48.239 -22.485 3.366 1.00 95.50 115 SER A C 1
ATOM 859 O O . SER A 1 115 ? -48.834 -23.359 2.736 1.00 95.50 115 SER A O 1
ATOM 861 N N . SER A 1 116 ? -48.844 -21.378 3.799 1.00 94.06 116 SER A N 1
ATOM 862 C CA . SER A 1 116 ? -50.265 -21.070 3.603 1.00 94.06 116 SER A CA 1
ATOM 863 C C . SER A 1 116 ? -50.530 -20.195 2.373 1.00 94.06 116 SER A C 1
ATOM 865 O O . SER A 1 116 ? -51.686 -19.883 2.088 1.00 94.06 116 SER A O 1
ATOM 867 N N . ALA A 1 117 ? -49.483 -19.723 1.694 1.00 93.88 117 ALA A N 1
ATOM 868 C CA . ALA A 1 117 ? -49.600 -18.788 0.583 1.00 93.88 117 ALA A CA 1
ATOM 869 C C . ALA A 1 117 ? -49.946 -19.504 -0.733 1.00 93.88 117 ALA A C 1
ATOM 871 O O . ALA A 1 117 ? -49.535 -20.642 -0.947 1.00 93.88 117 ALA A O 1
ATOM 872 N N . ASP A 1 118 ? -50.682 -18.831 -1.625 1.00 94.25 118 ASP A N 1
ATOM 873 C CA . ASP A 1 118 ? -51.020 -19.351 -2.958 1.00 94.25 118 ASP A CA 1
ATOM 874 C C . ASP A 1 118 ? -49.795 -19.262 -3.892 1.00 94.25 118 ASP A C 1
ATOM 876 O O . ASP A 1 118 ? -49.432 -18.155 -4.310 1.00 94.25 118 ASP A O 1
ATOM 880 N N . PRO A 1 119 ? -49.152 -20.390 -4.252 1.00 93.75 119 PRO A N 1
ATOM 881 C CA . PRO A 1 119 ? -47.932 -20.368 -5.053 1.00 93.75 119 PRO A CA 1
ATOM 882 C C . PRO A 1 119 ? -48.170 -19.882 -6.481 1.00 93.75 119 PRO A C 1
ATOM 884 O O . PRO A 1 119 ? -47.263 -19.300 -7.067 1.00 93.75 119 PRO A O 1
ATOM 887 N N . GLY A 1 120 ? -49.371 -20.094 -7.035 1.00 93.25 120 GLY A N 1
ATOM 888 C CA . GLY A 1 120 ? -49.703 -19.678 -8.398 1.00 93.25 120 GLY A CA 1
ATOM 889 C C . GLY A 1 120 ? -49.705 -18.159 -8.520 1.00 93.25 120 GLY A C 1
ATOM 890 O O . GLY A 1 120 ? -48.995 -17.604 -9.350 1.00 93.25 120 GLY A O 1
ATOM 891 N N . ARG A 1 121 ? -50.385 -17.473 -7.593 1.00 95.50 121 ARG A N 1
ATOM 892 C CA . ARG A 1 121 ? -50.408 -15.999 -7.551 1.00 95.50 121 ARG A CA 1
ATOM 893 C C . ARG A 1 121 ? -49.026 -15.384 -7.360 1.00 95.50 121 ARG A C 1
ATOM 895 O O . ARG A 1 121 ? -48.734 -14.333 -7.924 1.00 95.50 121 ARG A O 1
ATOM 902 N N . ILE A 1 122 ? -48.183 -16.020 -6.547 1.00 95.94 122 ILE A N 1
ATOM 903 C CA . ILE A 1 122 ? -46.806 -15.564 -6.330 1.00 95.94 122 ILE A CA 1
ATOM 904 C C . ILE A 1 122 ? -45.981 -15.768 -7.601 1.00 95.94 122 ILE A C 1
ATOM 906 O O . ILE A 1 122 ? -45.227 -14.872 -7.978 1.00 95.94 122 ILE A O 1
ATOM 910 N N . TYR A 1 123 ? -46.129 -16.918 -8.263 1.00 95.38 123 TYR A N 1
ATOM 911 C CA . TYR A 1 123 ? -45.428 -17.210 -9.507 1.00 95.38 123 TYR A CA 1
ATOM 912 C C . TYR A 1 123 ? -45.830 -16.233 -10.618 1.00 95.38 123 TYR A C 1
ATOM 914 O O . TYR A 1 123 ? -44.952 -15.639 -11.236 1.00 95.38 123 TYR A O 1
ATOM 922 N N . ASP A 1 124 ? -47.124 -15.953 -10.783 1.00 95.00 124 ASP A N 1
ATOM 923 C CA . ASP A 1 124 ? -47.629 -14.971 -11.752 1.00 95.00 124 ASP A CA 1
ATOM 924 C C . ASP A 1 124 ? -47.076 -13.558 -11.482 1.00 95.00 124 ASP A C 1
ATOM 926 O O . ASP A 1 124 ? -46.663 -12.836 -12.399 1.00 95.00 124 ASP A O 1
ATOM 930 N N . ALA A 1 125 ? -47.028 -13.150 -10.207 1.00 94.44 125 ALA A N 1
ATOM 931 C CA . ALA A 1 125 ? -46.441 -11.876 -9.795 1.00 94.44 125 ALA A CA 1
ATOM 932 C C . ALA A 1 125 ? -44.927 -11.823 -10.068 1.00 94.44 125 ALA A C 1
ATOM 934 O O . ALA A 1 125 ? -44.400 -10.782 -10.474 1.00 94.44 125 ALA A O 1
ATOM 935 N N . LEU A 1 126 ? -44.225 -12.943 -9.885 1.00 92.44 126 LEU A N 1
ATOM 936 C CA . LEU A 1 126 ? -42.803 -13.066 -10.180 1.00 92.44 126 LEU A CA 1
ATOM 937 C C . LEU A 1 126 ? -42.524 -13.031 -11.688 1.00 92.44 126 LEU A C 1
ATOM 939 O O . LEU A 1 126 ? -41.622 -12.314 -12.120 1.00 92.44 126 LEU A O 1
ATOM 943 N N . GLU A 1 127 ? -43.303 -13.745 -12.500 1.00 91.94 127 GLU A N 1
ATOM 944 C CA . GLU A 1 127 ? -43.200 -13.686 -13.961 1.00 91.94 127 GLU A CA 1
ATOM 945 C C . GLU A 1 127 ? -43.471 -12.272 -14.475 1.00 91.94 127 GLU A C 1
ATOM 947 O O . GLU A 1 127 ? -42.728 -11.765 -15.317 1.00 91.94 127 GLU A O 1
ATOM 952 N N . SER A 1 128 ? -44.469 -11.590 -13.909 1.00 90.50 128 SER A N 1
ATOM 953 C CA . SER A 1 128 ? -44.774 -10.191 -14.228 1.00 90.50 128 SER A CA 1
ATOM 954 C C . SER A 1 128 ? -43.604 -9.258 -13.896 1.00 90.50 128 SER A C 1
ATOM 956 O O . SER A 1 128 ? -43.233 -8.404 -14.708 1.00 90.50 128 SER A O 1
ATOM 958 N N . LEU A 1 129 ? -42.974 -9.446 -12.732 1.00 88.25 129 LEU A N 1
ATOM 959 C CA . LEU A 1 129 ? -41.773 -8.716 -12.325 1.00 88.25 129 LEU A CA 1
ATOM 960 C C . LEU A 1 129 ? -40.610 -8.960 -13.301 1.00 88.25 129 LEU A C 1
ATOM 962 O O . LEU A 1 129 ? -40.001 -8.009 -13.797 1.00 88.25 129 LEU A O 1
ATOM 966 N N . LEU A 1 130 ? -40.311 -10.224 -13.605 1.00 87.69 130 LEU A N 1
ATOM 967 C CA . LEU A 1 130 ? -39.236 -10.599 -14.525 1.00 87.69 130 LEU A CA 1
ATOM 968 C C . LEU A 1 130 ? -39.488 -10.045 -15.930 1.00 87.69 130 LEU A C 1
ATOM 970 O O . LEU A 1 130 ? -38.569 -9.513 -16.560 1.00 87.69 130 LEU A O 1
ATOM 974 N N . PHE A 1 131 ? -40.733 -10.101 -16.402 1.00 87.31 131 PHE A N 1
ATOM 975 C CA . PHE A 1 131 ? -41.137 -9.516 -17.671 1.00 87.31 131 PHE A CA 1
ATOM 976 C C . PHE A 1 131 ? -40.910 -8.001 -17.688 1.00 87.31 131 PHE A C 1
ATOM 978 O O . PHE A 1 131 ? -40.326 -7.486 -18.644 1.00 87.31 131 PHE A O 1
ATOM 985 N N . ALA A 1 132 ? -41.285 -7.281 -16.627 1.00 84.75 132 ALA A N 1
ATOM 986 C CA . ALA A 1 132 ? -41.039 -5.844 -16.522 1.00 84.75 132 ALA A CA 1
ATOM 987 C C . ALA A 1 132 ? -39.535 -5.518 -16.570 1.00 84.75 132 ALA A C 1
ATOM 989 O O . ALA A 1 132 ? -39.113 -4.660 -17.345 1.00 84.75 132 ALA A O 1
ATOM 990 N N . VAL A 1 133 ? -38.702 -6.266 -15.840 1.00 84.38 133 VAL A N 1
ATOM 991 C CA . VAL A 1 133 ? -37.236 -6.102 -15.860 1.00 84.38 133 VAL A CA 1
ATOM 992 C C . VAL A 1 133 ? -36.643 -6.394 -17.246 1.00 84.38 133 VAL A C 1
ATOM 994 O O . VAL A 1 133 ? -35.645 -5.787 -17.650 1.00 84.38 133 VAL A O 1
ATOM 997 N N . GLN A 1 134 ? -37.236 -7.311 -18.009 1.00 80.62 134 GLN A N 1
ATOM 998 C CA . GLN A 1 134 ? -36.742 -7.685 -19.334 1.00 80.62 134 GLN A CA 1
ATOM 999 C C . GLN A 1 134 ? -37.228 -6.764 -20.455 1.00 80.62 134 GLN A C 1
ATOM 1001 O O . GLN A 1 134 ? -36.455 -6.474 -21.369 1.00 80.62 134 GLN A O 1
ATOM 1006 N N . LYS A 1 135 ? -38.494 -6.340 -20.416 1.00 81.06 135 LYS A N 1
ATOM 1007 C CA . LYS A 1 135 ? -39.188 -5.710 -21.550 1.00 81.06 135 LYS A CA 1
ATOM 1008 C C . LYS A 1 135 ? -39.663 -4.286 -21.281 1.00 81.06 135 LYS A C 1
ATOM 1010 O O . LYS A 1 135 ? -39.799 -3.534 -22.238 1.00 81.06 135 LYS A O 1
ATOM 1015 N N . ASN A 1 136 ? -39.881 -3.901 -20.025 1.00 79.94 136 ASN A N 1
ATOM 1016 C CA . ASN A 1 136 ? -40.428 -2.592 -19.659 1.00 79.94 136 ASN A CA 1
ATOM 1017 C C . ASN A 1 136 ? -39.602 -1.921 -18.551 1.00 79.94 136 ASN A C 1
ATOM 1019 O O . ASN A 1 136 ? -40.094 -1.589 -17.469 1.00 79.94 136 ASN A O 1
ATOM 1023 N N . ARG A 1 137 ? -38.301 -1.774 -18.821 1.00 80.12 137 ARG A N 1
ATOM 1024 C CA . ARG A 1 137 ? -37.357 -1.180 -17.873 1.00 80.12 137 ARG A CA 1
ATOM 1025 C C . ARG A 1 137 ? -37.727 0.273 -17.625 1.00 80.12 137 ARG A C 1
ATOM 1027 O O . ARG A 1 137 ? -37.869 1.056 -18.558 1.00 80.12 137 ARG A O 1
ATOM 1034 N N . SER A 1 138 ? -37.816 0.624 -16.352 1.00 84.19 138 SER A N 1
ATOM 1035 C CA . SER A 1 138 ? -38.028 1.992 -15.879 1.00 84.19 138 SER A CA 1
ATOM 1036 C C . SER A 1 138 ? -37.034 2.270 -14.753 1.00 84.19 138 SER A C 1
ATOM 1038 O O . SER A 1 138 ? -37.416 2.287 -13.582 1.00 84.19 138 SER A O 1
ATOM 1040 N N . PRO A 1 139 ? -35.738 2.418 -15.089 1.00 85.44 139 PRO A N 1
ATOM 1041 C CA . PRO A 1 139 ? -34.686 2.573 -14.099 1.00 85.44 139 PRO A CA 1
ATOM 1042 C C . PRO A 1 139 ? -34.925 3.788 -13.213 1.00 85.44 139 PRO A C 1
ATOM 1044 O O . PRO A 1 139 ? -35.178 4.888 -13.714 1.00 85.44 139 PRO A O 1
ATOM 1047 N N . VAL A 1 140 ? -34.820 3.589 -11.903 1.00 88.00 140 VAL A N 1
ATOM 1048 C CA . VAL A 1 140 ? -35.141 4.610 -10.914 1.00 88.00 140 VAL A CA 1
ATOM 1049 C C . VAL A 1 140 ? -34.159 4.608 -9.748 1.00 88.00 140 VAL A C 1
ATOM 1051 O O . VAL A 1 140 ? -33.733 3.555 -9.280 1.00 88.00 140 VAL A O 1
ATOM 1054 N N . ILE A 1 141 ? -33.833 5.798 -9.245 1.00 85.88 141 ILE A N 1
ATOM 1055 C CA . ILE A 1 141 ? -33.163 5.982 -7.956 1.00 85.88 141 ILE A CA 1
ATOM 1056 C C . ILE A 1 141 ? -34.159 6.572 -6.953 1.00 85.88 141 ILE A C 1
ATOM 1058 O O . ILE A 1 141 ? -34.698 7.660 -7.174 1.00 85.88 141 ILE A O 1
ATOM 1062 N N . THR A 1 142 ? -34.363 5.877 -5.831 1.00 82.88 142 THR A N 1
ATOM 1063 C CA . THR A 1 142 ? -35.211 6.303 -4.706 1.00 82.88 142 THR A CA 1
ATOM 1064 C C . THR A 1 142 ? -34.400 6.305 -3.408 1.00 82.88 142 THR A C 1
ATOM 1066 O O . THR A 1 142 ? -34.156 5.280 -2.773 1.00 82.88 142 THR A O 1
ATOM 1069 N N . GLY A 1 143 ? -33.933 7.484 -2.985 1.00 79.94 143 GLY A N 1
ATOM 1070 C CA . GLY A 1 143 ? -33.170 7.644 -1.743 1.00 79.94 143 GLY A CA 1
ATOM 1071 C C . GLY A 1 143 ? -31.890 6.794 -1.689 1.00 79.94 143 GLY A C 1
ATOM 1072 O O . GLY A 1 143 ? -30.840 7.221 -2.162 1.00 79.94 143 GLY A O 1
ATOM 1073 N N . LYS A 1 144 ? -31.965 5.614 -1.055 1.00 78.38 144 LYS A N 1
ATOM 1074 C CA . LYS A 1 144 ? -30.859 4.644 -0.907 1.00 78.38 144 LYS A CA 1
ATOM 1075 C C . LYS A 1 144 ? -30.988 3.414 -1.817 1.00 78.38 144 LYS A C 1
ATOM 1077 O O . LYS A 1 144 ? -30.258 2.449 -1.602 1.00 78.38 144 LYS A O 1
ATOM 1082 N N . HIS A 1 145 ? -31.890 3.437 -2.789 1.00 81.88 145 HIS A N 1
ATOM 1083 C CA . HIS A 1 145 ? -32.161 2.317 -3.686 1.00 81.88 145 HIS A CA 1
ATOM 1084 C C . HIS A 1 145 ? -31.980 2.742 -5.144 1.00 81.88 145 HIS A C 1
ATOM 1086 O O . HIS A 1 145 ? -32.222 3.899 -5.492 1.00 81.88 145 HIS A O 1
ATOM 1092 N N . CYS A 1 146 ? -31.527 1.808 -5.978 1.00 85.38 146 CYS A N 1
ATOM 1093 C CA . CYS A 1 146 ? -31.380 1.970 -7.420 1.00 85.38 146 CYS A CA 1
ATOM 1094 C C . CYS A 1 146 ? -31.909 0.698 -8.074 1.00 85.38 146 CYS A C 1
ATOM 1096 O O . CYS A 1 146 ? -31.292 -0.359 -7.951 1.00 85.38 146 CYS A O 1
ATOM 1098 N N . GLU A 1 147 ? -33.069 0.804 -8.716 1.00 85.31 147 GLU A N 1
ATOM 1099 C CA . GLU A 1 147 ? -33.838 -0.336 -9.207 1.00 85.31 147 GLU A CA 1
ATOM 1100 C C . GLU A 1 147 ? -34.048 -0.234 -10.731 1.00 85.31 147 GLU A C 1
ATOM 1102 O O . GLU A 1 147 ? -34.201 0.866 -11.266 1.00 85.31 147 GLU A O 1
ATOM 1107 N N . PRO A 1 148 ? -34.064 -1.359 -11.469 1.00 85.19 148 PRO A N 1
ATOM 1108 C CA . PRO A 1 148 ? -34.248 -1.399 -12.921 1.00 85.19 148 PRO A CA 1
ATOM 1109 C C . PRO A 1 148 ? -35.695 -1.133 -13.367 1.00 85.19 148 PRO A C 1
ATOM 1111 O O . PRO A 1 148 ? -35.937 -0.886 -14.553 1.00 85.19 148 PRO A O 1
ATOM 1114 N N . VAL A 1 149 ? -36.655 -1.214 -12.445 1.00 83.44 149 VAL A N 1
ATOM 1115 C CA . VAL A 1 149 ? -38.082 -0.975 -12.679 1.00 83.44 149 VAL A CA 1
ATOM 1116 C C . VAL A 1 149 ? -38.638 -0.186 -11.496 1.00 83.44 149 VAL A C 1
ATOM 1118 O O . VAL A 1 149 ? -38.286 -0.440 -10.345 1.00 83.44 149 VAL A O 1
ATOM 1121 N N . ASN A 1 150 ? -39.504 0.783 -11.779 1.00 81.44 150 ASN A N 1
ATOM 1122 C CA . ASN A 1 150 ? -40.121 1.623 -10.763 1.00 81.44 150 ASN A CA 1
ATOM 1123 C C . ASN A 1 150 ? -41.389 0.970 -10.193 1.00 81.44 150 ASN A C 1
ATOM 1125 O O . ASN A 1 150 ? -42.442 0.976 -10.833 1.00 81.44 150 ASN A O 1
ATOM 1129 N N . PHE A 1 151 ? -41.286 0.437 -8.974 1.00 75.19 151 PHE A N 1
ATOM 1130 C CA . PHE A 1 151 ? -42.389 -0.253 -8.299 1.00 75.19 151 PHE A CA 1
ATOM 1131 C C . PHE A 1 151 ? -43.217 0.635 -7.365 1.00 75.19 151 PHE A C 1
ATOM 1133 O O . PHE A 1 151 ? -44.401 0.373 -7.173 1.00 75.19 151 PHE A O 1
ATOM 1140 N N . GLU A 1 152 ? -42.622 1.682 -6.787 1.00 65.06 152 GLU A N 1
ATOM 1141 C CA . GLU A 1 152 ? -43.249 2.447 -5.699 1.00 65.06 152 GLU A CA 1
ATOM 1142 C C . GLU A 1 152 ? -43.980 3.719 -6.159 1.00 65.06 152 GLU A C 1
ATOM 1144 O O . GLU A 1 152 ? -44.643 4.347 -5.339 1.00 65.06 152 GLU A O 1
ATOM 1149 N N . LYS A 1 153 ? -43.888 4.117 -7.443 1.00 62.72 153 LYS A N 1
ATOM 1150 C CA . LYS A 1 153 ? -44.473 5.371 -7.982 1.00 62.72 153 LYS A CA 1
ATOM 1151 C C . LYS A 1 153 ? -44.335 6.563 -7.011 1.00 62.72 153 LYS A C 1
ATOM 1153 O O . LYS A 1 153 ? -45.269 7.337 -6.817 1.00 62.72 153 LYS A O 1
ATOM 1158 N N . THR A 1 154 ? -43.176 6.698 -6.374 1.00 61.75 154 THR A N 1
ATOM 1159 C CA . THR A 1 154 ? -42.900 7.777 -5.424 1.00 61.75 154 THR A CA 1
ATOM 1160 C C . THR A 1 154 ? -42.571 9.070 -6.168 1.00 61.75 154 THR A C 1
ATOM 1162 O O . THR A 1 154 ? -41.856 9.056 -7.167 1.00 61.75 154 THR A O 1
ATOM 1165 N N . GLU A 1 155 ? -43.058 10.213 -5.678 1.00 56.78 155 GLU A N 1
ATOM 1166 C CA . GLU A 1 155 ? -42.812 11.531 -6.299 1.00 56.78 155 GLU A CA 1
ATOM 1167 C C . GLU A 1 155 ? -41.332 11.963 -6.259 1.00 56.78 155 GLU A C 1
ATOM 1169 O O . GLU A 1 155 ? -40.921 12.874 -6.970 1.00 56.78 155 GLU A O 1
ATOM 1174 N N . THR A 1 156 ? -40.506 11.302 -5.444 1.00 64.06 156 THR A N 1
ATOM 1175 C CA . THR A 1 156 ? -39.074 11.596 -5.255 1.00 64.06 156 THR A CA 1
ATOM 1176 C C . THR A 1 156 ? -38.144 10.710 -6.095 1.00 64.06 156 THR A C 1
ATOM 1178 O O . THR A 1 156 ? -36.929 10.699 -5.880 1.00 64.06 156 THR A O 1
ATOM 1181 N N . ALA A 1 157 ? -38.707 9.970 -7.049 1.00 76.38 157 ALA A N 1
ATOM 1182 C CA . ALA A 1 157 ? -38.012 9.070 -7.958 1.00 76.38 157 ALA A CA 1
ATOM 1183 C C . ALA A 1 157 ? -37.270 9.815 -9.083 1.00 76.38 157 ALA A C 1
ATOM 1185 O O . ALA A 1 157 ? -37.874 10.564 -9.848 1.00 76.38 157 ALA A O 1
ATOM 1186 N N . TRP A 1 158 ? -35.970 9.548 -9.242 1.00 81.56 158 TRP A N 1
ATOM 1187 C CA . TRP A 1 158 ? -35.187 10.021 -10.392 1.00 81.56 158 TRP A CA 1
ATOM 1188 C C . TRP A 1 158 ? -35.128 8.924 -11.447 1.00 81.56 158 TRP A C 1
ATOM 1190 O O . TRP A 1 158 ? -34.616 7.842 -11.165 1.00 81.56 158 TRP A O 1
ATOM 1200 N N . THR A 1 159 ? -35.647 9.186 -12.644 1.00 85.12 159 THR A N 1
ATOM 1201 C CA . THR A 1 159 ? -35.692 8.209 -13.741 1.00 85.12 159 THR A CA 1
ATOM 1202 C C . THR A 1 159 ? -34.501 8.348 -14.680 1.00 85.12 159 THR A C 1
ATOM 1204 O O . THR A 1 159 ? -34.078 9.468 -14.970 1.00 85.12 159 THR A O 1
ATOM 1207 N N . TYR A 1 160 ? -34.024 7.226 -15.219 1.00 81.25 160 TYR A N 1
ATOM 1208 C CA . TYR A 1 160 ? -32.891 7.187 -16.147 1.00 81.25 160 TYR A CA 1
ATOM 1209 C C . TYR A 1 160 ? -33.228 6.404 -17.425 1.00 81.25 160 TYR A C 1
ATOM 1211 O O . TYR A 1 160 ? -34.004 5.450 -17.358 1.00 81.25 160 TYR A O 1
ATOM 1219 N N . PRO A 1 161 ? -32.633 6.759 -18.581 1.00 79.69 161 PRO A N 1
ATOM 1220 C CA . PRO A 1 161 ? -32.811 6.030 -19.840 1.00 79.69 161 PRO A CA 1
ATOM 1221 C C . PRO A 1 161 ? -32.408 4.554 -19.764 1.00 79.69 161 PRO A C 1
ATOM 1223 O O . PRO A 1 161 ? -33.078 3.690 -20.331 1.00 79.69 161 PRO A O 1
ATOM 1226 N N . THR A 1 162 ? -31.319 4.249 -19.052 1.00 81.81 162 THR A N 1
ATOM 1227 C CA . THR A 1 162 ? -30.818 2.882 -18.882 1.00 81.81 162 THR A CA 1
ATOM 1228 C C . THR A 1 162 ? -30.481 2.581 -17.425 1.00 81.81 162 THR A C 1
ATOM 1230 O O . THR A 1 162 ? -30.176 3.470 -16.629 1.00 81.81 162 THR A O 1
ATOM 1233 N N . PHE A 1 163 ? -30.533 1.298 -17.050 1.00 84.00 163 PHE A N 1
ATOM 1234 C CA . PHE A 1 163 ? -30.165 0.890 -15.692 1.00 84.00 163 PHE A CA 1
ATOM 1235 C C . PHE A 1 163 ? -28.668 1.078 -15.424 1.00 84.00 163 PHE A C 1
ATOM 1237 O O . PHE A 1 163 ? -28.287 1.407 -14.307 1.00 84.00 163 PHE A O 1
ATOM 1244 N N . SER A 1 164 ? -27.827 0.960 -16.455 1.00 79.94 164 SER A N 1
ATOM 1245 C CA . SER A 1 164 ? -26.400 1.276 -16.361 1.00 79.94 164 SER A CA 1
ATOM 1246 C C . SER A 1 164 ? -26.169 2.738 -15.975 1.00 79.94 164 SER A C 1
ATOM 1248 O O . SER A 1 164 ? -25.396 2.999 -15.062 1.00 79.94 164 SER A O 1
ATOM 1250 N N . GLU A 1 165 ? -26.889 3.681 -16.588 1.00 77.38 165 GLU A N 1
ATOM 1251 C CA . GLU A 1 165 ? -26.800 5.106 -16.233 1.00 77.38 165 GLU A CA 1
ATOM 1252 C C . GLU A 1 165 ? -27.279 5.378 -14.801 1.00 77.38 165 GLU A C 1
ATOM 1254 O O . GLU A 1 165 ? -26.632 6.118 -14.059 1.00 77.38 165 GLU A O 1
ATOM 1259 N N . ALA A 1 166 ? -28.368 4.732 -14.372 1.00 82.12 166 ALA A N 1
ATOM 1260 C CA . ALA A 1 166 ? -28.820 4.813 -12.983 1.00 82.12 166 ALA A CA 1
ATOM 1261 C C . ALA A 1 166 ? -27.744 4.288 -12.011 1.00 82.12 166 ALA A C 1
ATOM 1263 O O . ALA A 1 166 ? -27.465 4.907 -10.982 1.00 82.12 166 ALA A O 1
ATOM 1264 N N . LEU A 1 167 ? -27.090 3.170 -12.343 1.00 81.19 167 LEU A N 1
ATOM 1265 C CA . LEU A 1 167 ? -26.005 2.601 -11.544 1.00 81.19 167 LEU A CA 1
ATOM 1266 C C . LEU A 1 167 ? -24.754 3.481 -11.532 1.00 81.19 167 LEU A C 1
ATOM 1268 O O . LEU A 1 167 ? -24.122 3.579 -10.487 1.00 81.19 167 LEU A O 1
ATOM 1272 N N . GLU A 1 168 ? -24.402 4.149 -12.628 1.00 79.44 168 GLU A N 1
ATOM 1273 C CA . GLU A 1 168 ? -23.270 5.084 -12.661 1.00 79.44 168 GLU A CA 1
ATOM 1274 C C . GLU A 1 168 ? -23.499 6.295 -11.755 1.00 79.44 168 GLU A C 1
ATOM 1276 O O . GLU A 1 168 ? -22.581 6.745 -11.066 1.00 79.44 168 GLU A O 1
ATOM 1281 N N . VAL A 1 169 ? -24.730 6.810 -11.703 1.00 80.56 169 VAL A N 1
ATOM 1282 C CA . VAL A 1 169 ? -25.073 7.917 -10.803 1.00 80.56 169 VAL A CA 1
ATOM 1283 C C . VAL A 1 169 ? -25.130 7.451 -9.348 1.00 80.56 169 VAL A C 1
ATOM 1285 O O . VAL A 1 169 ? -24.666 8.160 -8.451 1.00 80.56 169 VAL A O 1
ATOM 1288 N N . PHE A 1 170 ? -25.667 6.256 -9.103 1.00 82.25 170 PHE A N 1
ATOM 1289 C CA . PHE A 1 170 ? -25.814 5.698 -7.760 1.00 82.25 170 PHE A CA 1
ATOM 1290 C C . PHE A 1 170 ? -24.482 5.191 -7.166 1.00 82.25 170 PHE A C 1
ATOM 1292 O O . PHE A 1 170 ? -24.204 5.390 -5.980 1.00 82.25 170 PHE A O 1
ATOM 1299 N N . TYR A 1 171 ? -23.623 4.598 -7.999 1.00 79.25 171 TYR A N 1
ATOM 1300 C CA . TYR A 1 171 ? -22.285 4.089 -7.686 1.00 79.25 171 TYR A CA 1
ATOM 1301 C C . TYR A 1 171 ? -21.227 4.700 -8.625 1.00 79.25 171 TYR A C 1
ATOM 1303 O O . TYR A 1 171 ? -20.690 4.010 -9.494 1.00 79.25 171 TYR A O 1
ATOM 1311 N N . PRO A 1 172 ? -20.864 5.980 -8.450 1.00 71.88 172 PRO A N 1
ATOM 1312 C CA . PRO A 1 172 ? -19.922 6.635 -9.351 1.00 71.88 172 PRO A CA 1
ATOM 1313 C C . PRO A 1 172 ? -18.542 5.947 -9.329 1.00 71.88 172 PRO A C 1
ATOM 1315 O O . PRO A 1 172 ? -17.928 5.779 -8.270 1.00 71.88 172 PRO A O 1
ATOM 1318 N N . LEU A 1 173 ? -18.075 5.530 -10.519 1.00 54.59 173 LEU A N 1
ATOM 1319 C CA . LEU A 1 173 ? -16.834 4.766 -10.766 1.00 54.59 173 LEU A CA 1
ATOM 1320 C C . LEU A 1 173 ? -15.585 5.509 -10.294 1.00 54.59 173 LEU A C 1
ATOM 1322 O O . LEU A 1 173 ? -14.681 4.944 -9.675 1.00 54.59 173 LEU A O 1
ATOM 1326 N N . THR A 1 174 ? -15.562 6.813 -10.527 1.00 49.09 174 THR A N 1
ATOM 1327 C CA . THR A 1 174 ? -14.760 7.710 -9.722 1.00 49.09 174 THR A CA 1
ATOM 1328 C C . THR A 1 174 ? -15.570 7.951 -8.468 1.00 49.09 174 THR A C 1
ATOM 1330 O O . THR A 1 174 ? -16.620 8.591 -8.501 1.00 49.09 174 THR A O 1
ATOM 1333 N N . LYS A 1 175 ? -15.064 7.514 -7.309 1.00 42.12 175 LYS A N 1
ATOM 1334 C CA . LYS A 1 175 ? -15.369 8.278 -6.103 1.00 42.12 175 LYS A CA 1
ATOM 1335 C C . LYS A 1 175 ? -15.121 9.725 -6.522 1.00 42.12 175 LYS A C 1
ATOM 1337 O O . LYS A 1 175 ? -13.960 10.082 -6.719 1.00 42.12 175 LYS A O 1
ATOM 1342 N N . LYS A 1 176 ? -16.172 10.556 -6.649 1.00 40.66 176 LYS A N 1
ATOM 1343 C CA . LYS A 1 176 ? -16.022 11.974 -6.321 1.00 40.66 176 LYS A CA 1
ATOM 1344 C C . LYS A 1 176 ? -15.167 11.900 -5.086 1.00 40.66 176 LYS A C 1
ATOM 1346 O O . LYS A 1 176 ? -15.581 11.209 -4.143 1.00 40.66 176 LYS A O 1
ATOM 1351 N N . GLU A 1 177 ? -13.953 12.451 -5.142 1.00 38.06 177 GLU A N 1
ATOM 1352 C CA . GLU A 1 177 ? -13.199 12.676 -3.930 1.00 38.06 177 GLU A CA 1
ATOM 1353 C C . GLU A 1 177 ? -14.259 13.217 -2.995 1.00 38.06 177 GLU A C 1
ATOM 1355 O O . GLU A 1 177 ? -14.839 14.283 -3.234 1.00 38.06 177 GLU A O 1
ATOM 1360 N N . LYS A 1 178 ? -14.641 12.425 -1.983 1.00 35.19 178 LYS A N 1
ATOM 1361 C CA . LYS A 1 178 ? -15.207 13.043 -0.811 1.00 35.19 178 LYS A CA 1
ATOM 1362 C C . LYS A 1 178 ? -14.098 14.017 -0.538 1.00 35.19 178 LYS A C 1
ATOM 1364 O O . LYS A 1 178 ? -13.003 13.543 -0.229 1.00 35.19 178 LYS A O 1
ATOM 1369 N N . LYS A 1 179 ? -14.334 15.313 -0.803 1.00 35.72 179 LYS A N 1
ATOM 1370 C CA . LYS A 1 179 ? -13.522 16.371 -0.240 1.00 35.72 179 LYS A CA 1
ATOM 1371 C C . LYS A 1 179 ? -13.444 15.898 1.179 1.00 35.72 179 LYS A C 1
ATOM 1373 O O . LYS A 1 179 ? -14.448 15.878 1.897 1.00 35.72 179 LYS A O 1
ATOM 1378 N N . ALA A 1 180 ? -12.293 15.337 1.506 1.00 35.50 180 ALA A N 1
ATOM 1379 C CA . ALA A 1 180 ? -11.953 15.114 2.855 1.00 35.50 180 ALA A CA 1
ATOM 1380 C C . ALA A 1 180 ? -11.937 16.570 3.299 1.00 35.50 180 ALA A C 1
ATOM 1382 O O . ALA A 1 180 ? -10.962 17.286 3.110 1.00 35.50 180 ALA A O 1
ATOM 1383 N N . THR A 1 181 ? -13.043 17.029 3.887 1.00 38.59 181 THR A N 1
ATOM 1384 C CA . THR A 1 181 ? -12.885 17.609 5.198 1.00 38.59 181 THR A CA 1
ATOM 1385 C C . THR A 1 181 ? -12.081 16.543 5.902 1.00 38.59 181 THR A C 1
ATOM 1387 O O . THR A 1 181 ? -12.585 15.479 6.271 1.00 38.59 181 THR A O 1
ATOM 1390 N N . SER A 1 182 ? -10.764 16.717 5.808 1.00 40.31 182 SER A N 1
ATOM 1391 C CA . SER A 1 182 ? -9.797 15.889 6.456 1.00 40.31 182 SER A CA 1
ATOM 1392 C C . SER A 1 182 ? -10.297 15.946 7.877 1.00 40.31 182 SER A C 1
ATOM 1394 O O . SER A 1 182 ? -10.186 16.961 8.556 1.00 40.31 182 SER A O 1
ATOM 1396 N N . ARG A 1 183 ? -10.961 14.874 8.327 1.00 44.81 183 ARG A N 1
ATOM 1397 C CA . ARG A 1 183 ? -10.894 14.577 9.742 1.00 44.81 183 ARG A CA 1
ATOM 1398 C C . ARG A 1 183 ? -9.393 14.560 9.941 1.00 44.81 183 ARG A C 1
ATOM 1400 O O . ARG A 1 183 ? -8.759 13.740 9.264 1.00 44.81 183 ARG A O 1
ATOM 1407 N N . PRO A 1 184 ? -8.835 15.545 10.667 1.00 44.94 184 PRO A N 1
ATOM 1408 C CA . PRO A 1 184 ? -7.398 15.686 10.749 1.00 44.94 184 PRO A CA 1
ATOM 1409 C C . PRO A 1 184 ? -6.871 14.297 11.064 1.00 44.94 184 PRO A C 1
ATOM 1411 O O . PRO A 1 184 ? -7.490 13.573 11.853 1.00 44.94 184 PRO A O 1
ATOM 1414 N N . PHE A 1 185 ? -5.845 13.860 10.339 1.00 44.94 185 PHE A N 1
ATOM 1415 C CA . PHE A 1 185 ? -5.182 12.618 10.683 1.00 44.94 185 PHE A CA 1
ATOM 1416 C C . PHE A 1 185 ? -4.646 12.840 12.092 1.00 44.94 185 PHE A C 1
ATOM 1418 O O . PHE A 1 185 ? -3.631 13.497 12.270 1.00 44.94 185 PHE A O 1
ATOM 1425 N N . ILE A 1 186 ? -5.421 12.416 13.087 1.00 52.62 186 ILE A N 1
ATOM 1426 C CA . ILE A 1 186 ? -5.046 12.457 14.486 1.00 52.62 186 ILE A CA 1
ATOM 1427 C C . ILE A 1 186 ? -4.176 11.213 14.636 1.00 52.62 186 ILE A C 1
ATOM 1429 O O . ILE A 1 186 ? -4.709 10.101 14.492 1.00 52.62 186 ILE A O 1
ATOM 1433 N N . PRO A 1 187 ? -2.860 11.370 14.863 1.00 64.31 187 PRO A N 1
ATOM 1434 C CA . PRO A 1 187 ? -1.978 10.262 15.176 1.00 64.31 187 PRO A CA 1
ATOM 1435 C C . PRO A 1 187 ? -2.625 9.348 16.217 1.00 64.31 187 PRO A C 1
ATOM 1437 O O . PRO A 1 187 ? -3.390 9.788 17.083 1.00 64.31 187 PRO A O 1
ATOM 1440 N N . LYS A 1 188 ? -2.345 8.045 16.140 1.00 60.41 188 LYS A N 1
ATOM 1441 C CA . LYS A 1 188 ? -2.909 7.067 17.082 1.00 60.41 188 LYS A CA 1
ATOM 1442 C C . LYS A 1 188 ? -2.648 7.498 18.532 1.00 60.41 188 LYS A C 1
ATOM 1444 O O . LYS A 1 188 ? -3.494 7.284 19.393 1.00 60.41 188 LYS A O 1
ATOM 1449 N N . GLU A 1 189 ? -1.515 8.146 18.762 1.00 65.31 189 GLU A N 1
ATOM 1450 C CA . GLU A 1 189 ? -1.062 8.740 20.013 1.00 65.31 189 GLU A CA 1
ATOM 1451 C C . GLU A 1 189 ? -2.010 9.835 20.517 1.00 65.31 189 GLU A C 1
ATOM 1453 O O . GLU A 1 189 ? -2.451 9.782 21.664 1.00 65.31 189 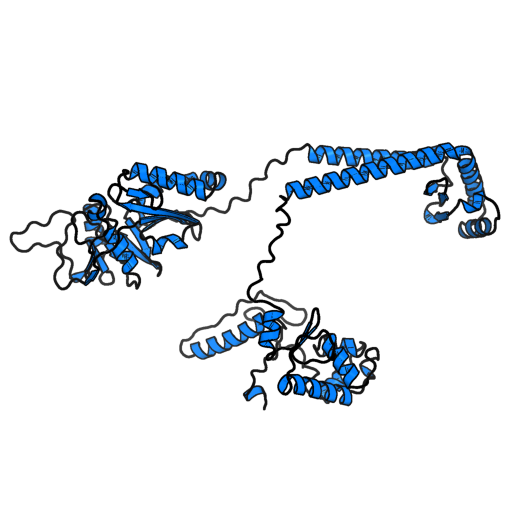GLU A O 1
ATOM 1458 N N . ASP A 1 190 ? -2.409 10.768 19.656 1.00 69.38 190 ASP A N 1
ATOM 1459 C CA . ASP A 1 190 ? -3.322 11.858 20.013 1.00 69.38 190 ASP A CA 1
ATOM 1460 C C . ASP A 1 190 ? -4.748 11.345 20.250 1.00 69.38 190 ASP A C 1
ATOM 1462 O O . ASP A 1 190 ? -5.467 11.828 21.128 1.00 69.38 190 ASP A O 1
ATOM 1466 N N . ARG A 1 191 ? -5.152 10.287 19.536 1.00 71.38 191 ARG A N 1
ATOM 1467 C CA . ARG A 1 191 ? -6.418 9.591 19.802 1.00 71.38 191 ARG A CA 1
ATOM 1468 C C . ARG A 1 191 ? -6.390 8.871 21.153 1.00 71.38 191 ARG A C 1
ATOM 1470 O O . ARG A 1 191 ? -7.396 8.885 21.862 1.00 71.38 191 ARG A O 1
ATOM 1477 N N . ILE A 1 192 ? -5.265 8.248 21.509 1.00 71.75 192 ILE A N 1
ATOM 1478 C CA . ILE A 1 192 ? -5.068 7.616 22.821 1.00 71.75 192 ILE A CA 1
ATOM 1479 C C . ILE A 1 192 ? -5.101 8.679 23.921 1.00 71.75 192 ILE A C 1
ATOM 1481 O O . ILE A 1 192 ? -5.830 8.499 24.894 1.00 71.75 192 ILE A O 1
ATOM 1485 N N . ARG A 1 193 ? -4.401 9.806 23.742 1.00 77.12 193 ARG A N 1
ATOM 1486 C CA . ARG A 1 193 ? -4.388 10.921 24.698 1.00 77.12 193 ARG A CA 1
ATOM 1487 C C . ARG A 1 193 ? -5.789 11.480 24.927 1.00 77.12 193 ARG A C 1
ATOM 1489 O O . ARG A 1 193 ? -6.247 11.518 26.063 1.00 77.12 193 ARG A O 1
ATOM 1496 N N . LYS A 1 194 ? -6.523 11.786 23.854 1.00 80.62 194 LYS A N 1
ATOM 1497 C CA . LYS A 1 194 ? -7.910 12.268 23.942 1.00 80.62 194 LYS A CA 1
ATOM 1498 C C . LYS A 1 194 ? -8.826 11.273 24.661 1.00 80.62 194 LYS A C 1
ATOM 1500 O O . LYS A 1 194 ? -9.742 11.663 25.383 1.00 80.62 194 LYS A O 1
ATOM 1505 N N . HIS A 1 195 ? -8.588 9.974 24.477 1.00 78.44 195 HIS A N 1
ATOM 1506 C CA . HIS A 1 195 ? -9.342 8.950 25.190 1.00 78.44 195 HIS A CA 1
ATOM 1507 C C . HIS A 1 195 ? -8.982 8.895 26.684 1.00 78.44 195 HIS A C 1
ATOM 1509 O O . HIS A 1 195 ? -9.890 8.766 27.508 1.00 78.44 195 HIS A O 1
ATOM 1515 N N . GLN A 1 196 ? -7.696 9.020 27.029 1.00 81.69 196 GLN A N 1
ATOM 1516 C CA . GLN A 1 196 ? -7.214 9.076 28.412 1.00 81.69 196 GLN A CA 1
ATOM 1517 C C . GLN A 1 196 ? -7.743 10.318 29.143 1.00 81.69 196 GLN A C 1
ATOM 1519 O O . GLN A 1 196 ? -8.265 10.186 30.246 1.00 81.69 196 GLN A O 1
ATOM 1524 N N . GLU A 1 197 ? -7.735 11.489 28.503 1.00 86.69 197 GLU A N 1
ATOM 1525 C CA . GLU A 1 197 ? -8.323 12.729 29.033 1.00 86.69 197 GLU A CA 1
ATOM 1526 C C . GLU A 1 197 ? -9.828 12.582 29.296 1.00 86.69 197 GLU A C 1
ATOM 1528 O O . GLU A 1 197 ? -10.322 12.919 30.374 1.00 86.69 197 GLU A O 1
ATOM 1533 N N . ALA A 1 198 ? -10.569 12.007 28.342 1.00 87.50 198 ALA A N 1
ATOM 1534 C CA . ALA A 1 198 ? -11.995 11.744 28.516 1.00 87.50 198 ALA A CA 1
ATOM 1535 C C . ALA A 1 198 ? -12.274 10.744 29.654 1.00 87.50 198 ALA A C 1
ATOM 1537 O O . ALA A 1 198 ? -13.286 10.864 30.345 1.00 87.50 198 ALA A O 1
ATOM 1538 N N . ALA A 1 199 ? -11.394 9.760 29.861 1.00 86.88 199 ALA A N 1
ATOM 1539 C CA . ALA A 1 199 ? -11.501 8.816 30.969 1.00 86.88 199 ALA A CA 1
ATOM 1540 C C . ALA A 1 199 ? -11.223 9.490 32.322 1.00 86.88 199 ALA A C 1
ATOM 1542 O O . ALA A 1 199 ? -11.987 9.278 33.261 1.00 86.88 199 ALA A O 1
ATOM 1543 N N . ILE A 1 200 ? -10.197 10.345 32.405 1.00 91.00 200 ILE A N 1
ATOM 1544 C CA . ILE A 1 200 ? -9.875 11.125 33.610 1.00 91.00 200 ILE A CA 1
ATOM 1545 C C . ILE A 1 200 ? -11.059 12.004 34.010 1.00 91.00 200 ILE A C 1
ATOM 1547 O O . ILE A 1 200 ? -11.478 11.957 35.164 1.00 91.00 200 ILE A O 1
ATOM 1551 N N . ARG A 1 201 ? -11.671 12.712 33.051 1.00 91.81 201 ARG A N 1
ATOM 1552 C CA . ARG A 1 201 ? -12.862 13.531 33.314 1.00 91.81 201 ARG A CA 1
ATOM 1553 C C . ARG A 1 201 ? -14.013 12.707 33.897 1.00 91.81 201 ARG A C 1
ATOM 1555 O O . ARG A 1 201 ? -14.627 13.115 34.874 1.00 91.81 201 ARG A O 1
ATOM 1562 N N . LYS A 1 202 ? -14.269 11.514 33.348 1.00 92.44 202 LYS A N 1
ATOM 1563 C CA . LYS A 1 202 ? -15.292 10.602 33.889 1.00 92.44 202 LYS A CA 1
ATOM 1564 C C . LYS A 1 202 ? -14.965 10.129 35.306 1.00 92.44 202 LYS A C 1
ATOM 1566 O O . LYS A 1 202 ? -15.882 9.961 36.109 1.00 92.44 202 LYS A O 1
ATOM 1571 N N . PHE A 1 203 ? -13.691 9.884 35.613 1.00 94.06 203 PHE A N 1
ATOM 1572 C CA . PHE A 1 203 ? -13.274 9.519 36.967 1.00 94.06 203 PHE A CA 1
ATOM 1573 C C . PHE A 1 203 ? -13.496 10.672 37.945 1.00 94.06 203 PHE A C 1
ATOM 1575 O O . PHE A 1 203 ? -14.058 10.431 39.007 1.00 94.06 203 PHE A O 1
ATOM 1582 N N . ASP A 1 204 ? -13.154 11.904 37.563 1.00 92.56 204 ASP A N 1
ATOM 1583 C CA . ASP A 1 204 ? -13.399 13.099 38.379 1.00 92.56 204 ASP A CA 1
ATOM 1584 C C . ASP A 1 204 ? -14.887 13.340 38.636 1.00 92.56 204 ASP A C 1
ATOM 1586 O O . ASP A 1 204 ? -15.288 13.525 39.785 1.00 92.56 204 ASP A O 1
ATOM 1590 N N . ASP A 1 205 ? -15.721 13.235 37.601 1.00 93.88 205 ASP A N 1
ATOM 1591 C CA . ASP A 1 205 ? -17.174 13.356 37.746 1.00 93.88 205 ASP A CA 1
ATOM 1592 C C . ASP A 1 205 ? -17.739 12.279 38.689 1.00 93.88 205 ASP A C 1
ATOM 1594 O O . ASP A 1 205 ? -18.658 12.542 39.464 1.00 93.88 205 ASP A O 1
ATOM 1598 N N . THR A 1 206 ? -17.192 11.059 38.637 1.00 92.81 206 THR A N 1
ATOM 1599 C CA . THR A 1 206 ? -17.616 9.955 39.512 1.00 92.81 206 THR A CA 1
ATOM 1600 C C . THR A 1 206 ? -17.184 10.193 40.954 1.00 92.81 206 THR A C 1
ATOM 1602 O O . THR A 1 206 ? -17.991 9.999 41.859 1.00 92.81 206 THR A O 1
ATOM 1605 N N . ILE A 1 207 ? -15.944 10.641 41.176 1.00 93.88 207 ILE A N 1
ATOM 1606 C CA . ILE A 1 207 ? -15.433 10.990 42.508 1.00 93.88 207 ILE A CA 1
ATOM 1607 C C . ILE A 1 207 ? -16.309 12.080 43.120 1.00 93.88 207 ILE A C 1
ATOM 1609 O O . ILE A 1 207 ? -16.860 11.864 44.192 1.00 93.88 207 ILE A O 1
ATOM 1613 N N . LYS A 1 208 ? -16.541 13.180 42.391 1.00 94.88 208 LYS A N 1
ATOM 1614 C CA . LYS A 1 208 ? -17.361 14.300 42.864 1.00 94.88 208 LYS A CA 1
ATOM 1615 C C . LYS A 1 208 ? -18.781 13.868 43.233 1.00 94.88 208 LYS A C 1
ATOM 1617 O O . LYS A 1 208 ? -19.253 14.177 44.319 1.00 94.88 208 LYS A O 1
ATOM 1622 N N . LYS A 1 209 ? -19.458 13.119 42.355 1.00 93.44 209 LYS A N 1
ATOM 1623 C CA . LYS A 1 209 ? -20.812 12.610 42.636 1.00 93.44 209 LYS A CA 1
ATOM 1624 C C . LYS A 1 209 ? -20.846 11.691 43.853 1.00 93.44 209 LYS A C 1
ATOM 1626 O O . LYS A 1 209 ? -21.836 11.681 44.571 1.00 93.44 209 LYS A O 1
ATOM 1631 N N . THR A 1 210 ? -19.791 10.908 44.060 1.00 92.56 210 THR A N 1
ATOM 1632 C CA . THR A 1 210 ? -19.708 9.991 45.198 1.00 92.56 210 THR A CA 1
ATOM 1633 C C . THR A 1 210 ? -19.418 10.745 46.497 1.00 92.56 210 THR A C 1
ATOM 1635 O O . THR A 1 210 ? -20.039 10.439 47.506 1.00 92.56 210 THR A O 1
ATOM 1638 N N . ASP A 1 211 ? -18.564 11.773 46.470 1.00 92.38 211 ASP A N 1
ATOM 1639 C CA . ASP A 1 211 ? -18.349 12.679 47.610 1.00 92.38 211 ASP A CA 1
ATOM 1640 C C . ASP A 1 211 ? -19.656 13.395 48.004 1.00 92.38 211 ASP A C 1
ATOM 1642 O O . ASP A 1 211 ? -19.997 13.455 49.182 1.00 92.38 211 ASP A O 1
ATOM 1646 N N . GLU A 1 212 ? -20.441 13.867 47.025 1.00 93.69 212 GLU A N 1
ATOM 1647 C CA . GLU A 1 212 ? -21.769 14.457 47.269 1.00 93.69 212 GLU A CA 1
ATOM 1648 C C . GLU A 1 212 ? -22.754 13.456 47.901 1.00 93.69 212 GLU A C 1
ATOM 1650 O O . GLU A 1 212 ? -23.574 13.843 48.728 1.00 93.69 212 GLU A O 1
ATOM 1655 N N . ILE A 1 213 ? -22.684 12.172 47.529 1.00 93.12 213 ILE A N 1
ATOM 1656 C CA . ILE A 1 213 ? -23.493 11.111 48.151 1.00 93.12 213 ILE A CA 1
ATOM 1657 C C . ILE A 1 213 ? -23.094 10.920 49.614 1.00 93.12 213 ILE A C 1
ATOM 1659 O O . ILE A 1 213 ? -23.968 10.841 50.471 1.00 93.12 213 ILE A O 1
ATOM 1663 N N . VAL A 1 214 ? -21.794 10.872 49.909 1.00 92.81 214 VAL A N 1
ATOM 1664 C CA . VAL A 1 214 ? -21.303 10.730 51.286 1.00 92.81 214 VAL A CA 1
ATOM 1665 C C . VAL A 1 214 ? -21.736 11.916 52.146 1.00 92.81 214 VAL A C 1
ATOM 1667 O O . VAL A 1 214 ? -22.244 11.711 53.246 1.00 92.81 214 VAL A O 1
ATOM 1670 N N . ALA A 1 215 ? -21.609 13.144 51.634 1.00 92.00 215 ALA A N 1
ATOM 1671 C CA . ALA A 1 215 ? -22.101 14.334 52.324 1.00 92.00 215 ALA A CA 1
ATOM 1672 C C . ALA A 1 215 ? -23.608 14.232 52.616 1.00 92.00 215 ALA A C 1
ATOM 1674 O O . ALA A 1 215 ? -24.019 14.411 53.759 1.00 92.00 215 ALA A O 1
ATOM 1675 N N . ALA A 1 216 ? -24.412 13.829 51.625 1.00 92.88 216 ALA A N 1
ATOM 1676 C CA . ALA A 1 216 ? -25.853 13.652 51.797 1.00 92.88 216 ALA A CA 1
ATOM 1677 C C . ALA A 1 216 ? -26.206 12.573 52.841 1.00 92.88 216 ALA A C 1
ATOM 1679 O O . ALA A 1 216 ? -27.185 12.732 53.572 1.00 92.88 216 ALA A O 1
ATOM 1680 N N . ILE A 1 217 ? -25.416 11.494 52.946 1.00 91.62 217 ILE A N 1
ATOM 1681 C CA . ILE A 1 217 ? -25.595 10.461 53.980 1.00 91.62 217 ILE A CA 1
ATOM 1682 C C . ILE A 1 217 ? -25.433 11.073 55.378 1.00 91.62 217 ILE A C 1
ATOM 1684 O O . ILE A 1 217 ? -26.294 10.870 56.233 1.00 91.62 217 ILE A O 1
ATOM 1688 N N . TYR A 1 218 ? -24.375 11.855 55.605 1.00 91.56 218 TYR A N 1
ATOM 1689 C CA . TYR A 1 218 ? -24.134 12.494 56.903 1.00 91.56 218 TYR A CA 1
ATOM 1690 C C . TYR A 1 218 ? -25.111 13.644 57.198 1.00 91.56 218 TYR A C 1
ATOM 1692 O O . TYR A 1 218 ? -25.516 13.813 58.344 1.00 91.56 218 TYR A O 1
ATOM 1700 N N . GLU A 1 219 ? -25.561 14.392 56.189 1.00 92.75 219 GLU A N 1
ATOM 1701 C CA . GLU A 1 219 ? -26.616 15.407 56.350 1.00 92.75 219 GLU A CA 1
ATOM 1702 C C . GLU A 1 219 ? -27.955 14.787 56.782 1.00 92.75 219 GLU A C 1
ATOM 1704 O O . GLU A 1 219 ? -28.714 15.392 57.537 1.00 92.75 219 GLU A O 1
ATOM 1709 N N . ASN A 1 220 ? -28.234 13.554 56.348 1.00 93.06 220 ASN A N 1
ATOM 1710 C CA . ASN A 1 220 ? -29.465 12.822 56.654 1.00 93.06 220 ASN A CA 1
ATOM 1711 C C . ASN A 1 220 ? -29.256 11.719 57.711 1.00 93.06 220 ASN A C 1
ATOM 1713 O O . ASN A 1 220 ? -30.000 10.733 57.739 1.00 93.06 220 ASN A O 1
ATOM 1717 N N . TYR A 1 221 ? -28.272 11.891 58.602 1.00 91.25 221 TYR A N 1
ATOM 1718 C CA . TYR A 1 221 ? -27.819 10.879 59.565 1.00 91.25 221 TYR A CA 1
ATOM 1719 C C . TYR A 1 221 ? -28.956 10.226 60.365 1.00 91.25 221 TYR A C 1
ATOM 1721 O O . TYR A 1 221 ? -29.060 8.998 60.433 1.00 91.25 221 TYR A O 1
ATOM 1729 N N . GLN A 1 222 ? -29.843 11.042 60.946 1.00 90.69 222 GLN A N 1
ATOM 1730 C CA . GLN A 1 222 ? -30.927 10.558 61.806 1.00 90.69 222 GLN A CA 1
ATOM 1731 C C . GLN A 1 222 ? -31.937 9.705 61.031 1.00 90.69 222 GLN A C 1
ATOM 1733 O O . GLN A 1 222 ? -32.382 8.663 61.511 1.00 90.69 222 GLN A O 1
ATOM 1738 N N . PHE A 1 223 ? -32.286 10.138 59.819 1.00 90.31 223 PHE A N 1
ATOM 1739 C CA . PHE A 1 223 ? -33.236 9.436 58.963 1.00 90.31 223 PHE A CA 1
ATOM 1740 C C . PHE A 1 223 ? -32.679 8.079 58.528 1.00 90.31 223 PHE A C 1
ATOM 1742 O O . PHE A 1 223 ? -33.361 7.067 58.668 1.00 90.31 223 PHE A O 1
ATOM 1749 N N . ILE A 1 224 ? -31.426 8.041 58.068 1.00 90.88 224 ILE A N 1
ATOM 1750 C CA . ILE A 1 224 ? -30.782 6.801 57.619 1.00 90.88 224 ILE A CA 1
ATOM 1751 C C . ILE A 1 224 ? -30.609 5.823 58.785 1.00 90.88 224 ILE A C 1
ATOM 1753 O O . ILE A 1 224 ? -30.887 4.639 58.628 1.00 90.88 224 ILE A O 1
ATOM 1757 N N . THR A 1 225 ? -30.226 6.305 59.968 1.00 91.94 225 THR A N 1
ATOM 1758 C CA . THR A 1 225 ? -30.090 5.457 61.164 1.00 91.94 225 THR A CA 1
ATOM 1759 C C . THR A 1 225 ? -31.425 4.826 61.564 1.00 91.94 225 THR A C 1
ATOM 1761 O O . THR A 1 225 ? -31.487 3.621 61.809 1.00 91.94 225 THR A O 1
ATOM 1764 N N . ASN A 1 226 ? -32.508 5.610 61.571 1.00 90.62 226 ASN A N 1
ATOM 1765 C CA . ASN A 1 226 ? -33.852 5.100 61.855 1.00 90.62 226 ASN A CA 1
ATOM 1766 C C . ASN A 1 226 ? -34.338 4.122 60.774 1.00 90.62 226 ASN A C 1
ATOM 1768 O O . ASN A 1 226 ? -35.000 3.131 61.080 1.00 90.62 226 ASN A O 1
ATOM 1772 N N . LEU A 1 227 ? -34.014 4.392 59.508 1.00 89.75 227 LEU A N 1
ATOM 1773 C CA . LEU A 1 227 ? -34.353 3.524 58.386 1.00 89.75 227 LEU A CA 1
ATOM 1774 C C . LEU A 1 227 ? -33.662 2.162 58.514 1.00 89.75 227 LEU A C 1
ATOM 1776 O O . LEU A 1 227 ? -34.330 1.135 58.418 1.00 89.75 227 LEU A O 1
ATOM 1780 N N . ILE A 1 228 ? -32.349 2.163 58.759 1.00 91.94 228 ILE A N 1
ATOM 1781 C CA . ILE A 1 228 ? -31.538 0.958 58.959 1.00 91.94 228 ILE A CA 1
ATOM 1782 C C . ILE A 1 228 ? -32.109 0.141 60.120 1.00 91.94 228 ILE A C 1
ATOM 1784 O O . ILE A 1 228 ? -32.446 -1.019 59.923 1.00 91.94 228 ILE A O 1
ATOM 1788 N N . SER A 1 229 ? -32.317 0.743 61.296 1.00 91.31 229 SER A N 1
ATOM 1789 C CA . SER A 1 229 ? -32.811 0.009 62.473 1.00 91.31 229 SER A CA 1
ATOM 1790 C C . SER A 1 229 ? -34.214 -0.579 62.278 1.00 91.31 229 SER A C 1
ATOM 1792 O O . SER A 1 229 ? -34.485 -1.706 62.705 1.00 91.31 229 SER A O 1
ATOM 1794 N N . THR A 1 230 ? -35.099 0.157 61.599 1.00 89.38 230 THR A N 1
ATOM 1795 C CA . THR A 1 230 ? -36.468 -0.290 61.307 1.00 89.38 230 THR A CA 1
ATOM 1796 C C . THR A 1 230 ? -36.471 -1.451 60.320 1.00 89.38 230 THR A C 1
ATOM 1798 O O . THR A 1 230 ? -37.141 -2.458 60.554 1.00 89.38 230 THR A O 1
ATOM 1801 N N . LEU A 1 231 ? -35.726 -1.326 59.218 1.00 88.94 231 LEU A N 1
ATOM 1802 C CA . LEU A 1 231 ? -35.666 -2.360 58.189 1.00 88.94 231 LEU A CA 1
ATOM 1803 C C . LEU A 1 231 ? -34.897 -3.597 58.668 1.00 88.94 231 LEU A C 1
ATOM 1805 O O . LEU A 1 231 ? -35.309 -4.707 58.346 1.00 88.94 231 LEU A O 1
ATOM 1809 N N . ASP A 1 232 ? -33.851 -3.431 59.480 1.00 90.88 232 ASP A N 1
ATOM 1810 C CA . ASP A 1 232 ? -33.095 -4.539 60.071 1.00 90.88 232 ASP A CA 1
ATOM 1811 C C . ASP A 1 232 ? -34.000 -5.362 60.995 1.00 90.88 232 ASP A C 1
ATOM 1813 O O . ASP A 1 232 ? -34.169 -6.567 60.803 1.00 90.88 232 ASP A O 1
ATOM 1817 N N . SER A 1 233 ? -34.727 -4.694 61.894 1.00 89.19 233 SER A N 1
ATOM 1818 C CA . SER A 1 233 ? -35.708 -5.346 62.772 1.00 89.19 233 SER A CA 1
ATOM 1819 C C . SER A 1 233 ? -36.836 -6.034 61.993 1.00 89.19 233 SER A C 1
ATOM 1821 O O . SER A 1 233 ? -37.294 -7.113 62.377 1.00 89.19 233 SER A O 1
ATOM 1823 N N . ALA A 1 234 ? -37.306 -5.422 60.900 1.00 87.56 234 ALA A N 1
ATOM 1824 C CA . ALA A 1 234 ? -38.345 -5.999 60.050 1.00 87.56 234 ALA A CA 1
ATOM 1825 C C . ALA A 1 234 ? -37.844 -7.241 59.296 1.00 87.56 234 ALA A C 1
ATOM 1827 O O . ALA A 1 234 ? -38.554 -8.243 59.236 1.00 87.56 234 ALA A O 1
ATOM 1828 N N . SER A 1 235 ? -36.612 -7.204 58.785 1.00 88.75 235 SER A N 1
ATOM 1829 C CA . SER A 1 235 ? -35.994 -8.303 58.030 1.00 88.75 235 SER A CA 1
ATOM 1830 C C . SER A 1 235 ? -35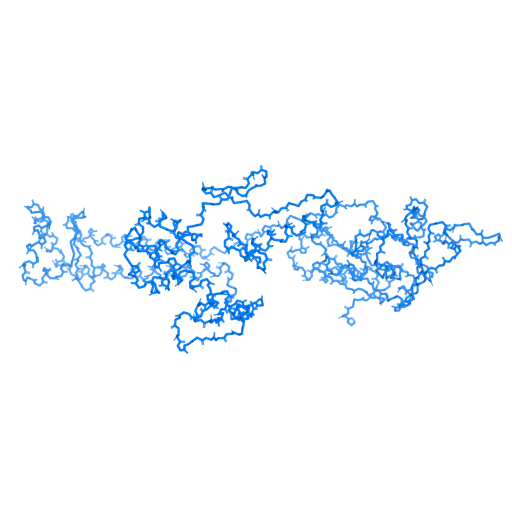.774 -9.576 58.852 1.00 88.75 235 SER A C 1
ATOM 1832 O O . SER A 1 235 ? -35.738 -10.669 58.296 1.00 88.75 235 SER A O 1
ATOM 1834 N N . GLN A 1 236 ? -35.701 -9.463 60.182 1.00 88.12 236 GLN A N 1
ATOM 1835 C CA . GLN A 1 236 ? -35.627 -10.619 61.083 1.00 88.12 236 GLN A CA 1
ATOM 1836 C C . GLN A 1 236 ? -36.964 -11.362 61.228 1.00 88.12 236 GLN A C 1
ATOM 1838 O O . GLN A 1 236 ? -36.986 -12.498 61.697 1.00 88.12 236 GLN A O 1
ATOM 1843 N N . ARG A 1 237 ? -38.088 -10.718 60.885 1.00 88.44 237 ARG A N 1
ATOM 1844 C CA . ARG A 1 237 ? -39.445 -11.235 61.137 1.00 88.44 237 ARG A CA 1
ATOM 1845 C C . ARG A 1 237 ? -40.261 -11.466 59.870 1.00 88.44 237 ARG A C 1
ATOM 1847 O O . ARG A 1 237 ? -41.196 -12.258 59.904 1.00 88.44 237 ARG A O 1
ATOM 1854 N N . LEU A 1 238 ? -39.948 -10.752 58.794 1.00 88.12 238 LEU A N 1
ATOM 1855 C CA . LEU A 1 238 ? -40.720 -10.712 57.555 1.00 88.12 238 LEU A CA 1
ATOM 1856 C C . LEU A 1 238 ? -39.808 -10.935 56.350 1.00 88.12 238 LEU A C 1
ATOM 1858 O O . LEU A 1 238 ? -38.634 -10.566 56.357 1.00 88.12 238 LEU A O 1
ATOM 1862 N N . SER A 1 239 ? -40.373 -11.484 55.279 1.00 87.88 239 SER A N 1
ATOM 1863 C CA . SER A 1 239 ? -39.691 -11.553 53.988 1.00 87.88 239 SER A CA 1
ATOM 1864 C C . SER A 1 239 ? -39.598 -10.168 53.332 1.00 87.88 239 SER A C 1
ATOM 1866 O O . SER A 1 239 ? -40.450 -9.300 53.522 1.00 87.88 239 SER A O 1
ATOM 1868 N N . TRP A 1 240 ? -38.594 -9.961 52.475 1.00 86.81 240 TRP A N 1
ATOM 1869 C CA . TRP A 1 240 ? -38.419 -8.697 51.744 1.00 86.81 240 TRP A CA 1
ATOM 1870 C C . TRP A 1 240 ? -39.623 -8.310 50.868 1.00 86.81 240 TRP A C 1
ATOM 1872 O O . TRP A 1 240 ? -39.895 -7.125 50.691 1.00 86.81 240 TRP A O 1
ATOM 1882 N N . GLN A 1 241 ? -40.374 -9.294 50.365 1.00 85.38 241 GLN A N 1
ATOM 1883 C CA . GLN A 1 241 ? -41.599 -9.070 49.588 1.00 85.38 241 GLN A CA 1
ATOM 1884 C C . GLN A 1 241 ? -42.733 -8.520 50.465 1.00 85.38 241 GLN A C 1
ATOM 1886 O O . GLN A 1 241 ? -43.475 -7.627 50.051 1.00 85.38 241 GLN A O 1
ATOM 1891 N N . GLU A 1 242 ? -42.852 -9.021 51.695 1.00 84.88 242 GLU A N 1
ATOM 1892 C CA . GLU A 1 242 ? -43.813 -8.518 52.678 1.00 84.88 242 GLU A CA 1
ATOM 1893 C C . GLU A 1 242 ? -43.423 -7.116 53.149 1.00 84.88 242 GLU A C 1
ATOM 1895 O O . GLU A 1 242 ? -44.277 -6.233 53.194 1.00 84.88 242 GLU A O 1
ATOM 1900 N N . ILE A 1 243 ? -42.134 -6.879 53.413 1.00 84.56 243 ILE A N 1
ATOM 1901 C CA . ILE A 1 243 ? -41.597 -5.562 53.790 1.00 84.56 243 ILE A CA 1
ATOM 1902 C C . ILE A 1 243 ? -41.907 -4.521 52.708 1.00 84.56 243 ILE A C 1
ATOM 1904 O O . ILE A 1 243 ? -42.432 -3.450 53.018 1.00 84.56 243 ILE A O 1
ATOM 1908 N N . GLU A 1 244 ? -41.663 -4.842 51.435 1.00 83.62 244 GLU A N 1
ATOM 1909 C CA . GLU A 1 244 ? -41.994 -3.957 50.315 1.00 83.62 244 GLU A CA 1
ATOM 1910 C C . GLU A 1 244 ? -43.504 -3.670 50.240 1.00 83.62 244 GLU A C 1
ATOM 1912 O O . GLU A 1 244 ? -43.909 -2.518 50.062 1.00 83.62 244 GLU A O 1
ATOM 1917 N N . LYS A 1 245 ? -44.353 -4.689 50.426 1.00 83.88 245 LYS A N 1
ATOM 1918 C CA . LYS A 1 245 ? -45.815 -4.531 50.414 1.00 83.88 245 LYS A CA 1
ATOM 1919 C C . LYS A 1 245 ? -46.306 -3.646 51.566 1.00 83.88 245 LYS A C 1
ATOM 1921 O O . LYS A 1 245 ? -47.144 -2.771 51.343 1.00 83.88 245 LYS A O 1
ATOM 1926 N N . HIS A 1 246 ? -45.767 -3.833 52.771 1.00 81.81 246 HIS A N 1
ATOM 1927 C CA . HIS A 1 246 ? -46.095 -3.022 53.944 1.00 81.81 246 HIS A CA 1
ATOM 1928 C C . HIS A 1 246 ? -45.628 -1.567 53.794 1.00 81.81 246 HIS A C 1
ATOM 1930 O O . HIS A 1 246 ? -46.383 -0.652 54.121 1.00 81.81 246 HIS A O 1
ATOM 1936 N N . LEU A 1 247 ? -44.433 -1.335 53.243 1.00 80.06 247 LEU A N 1
ATOM 1937 C CA . LEU A 1 247 ? -43.891 0.012 53.031 1.00 80.06 247 LEU A CA 1
ATOM 1938 C C . LEU A 1 247 ? -44.607 0.769 51.911 1.00 80.06 247 LEU A C 1
ATOM 1940 O O . LEU A 1 247 ? -44.856 1.962 52.058 1.00 80.06 247 LEU A O 1
ATOM 1944 N N . ARG A 1 248 ? -45.010 0.093 50.826 1.00 77.38 248 ARG A N 1
ATOM 1945 C CA . ARG A 1 248 ? -45.831 0.712 49.769 1.00 77.38 248 ARG A CA 1
ATOM 1946 C C . ARG A 1 248 ? -47.245 1.061 50.242 1.00 77.38 248 ARG A C 1
ATOM 1948 O O . ARG A 1 248 ? -47.845 1.990 49.710 1.00 77.38 248 ARG A O 1
ATOM 1955 N N . GLY A 1 249 ? -47.773 0.333 51.229 1.00 68.25 249 GLY A N 1
ATOM 1956 C CA . GLY A 1 249 ? -49.056 0.631 51.874 1.00 68.25 249 GLY A CA 1
ATOM 1957 C C . GLY A 1 249 ? -48.989 1.743 52.930 1.00 68.25 249 GLY A C 1
ATOM 1958 O O . GLY A 1 249 ? -50.030 2.261 53.334 1.00 68.25 249 GLY A O 1
ATOM 1959 N N . ALA A 1 250 ? -47.791 2.130 53.379 1.00 73.50 250 ALA A N 1
ATOM 1960 C CA . ALA A 1 250 ? -47.602 3.149 54.403 1.00 73.50 250 ALA A CA 1
ATOM 1961 C C . ALA A 1 250 ? -47.652 4.572 53.812 1.00 73.50 250 ALA A C 1
ATOM 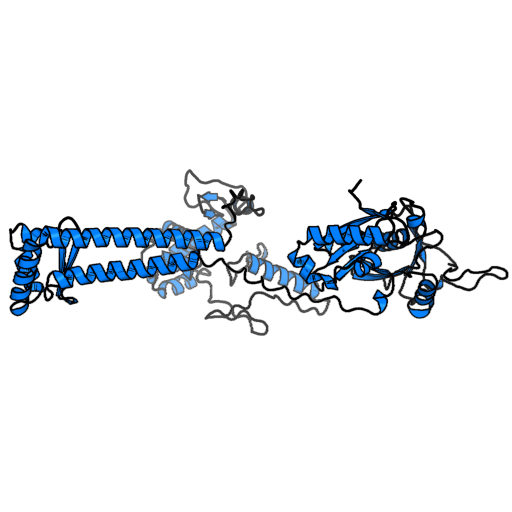1963 O O . ALA A 1 250 ? -46.953 4.906 52.860 1.00 73.50 250 ALA A O 1
ATOM 1964 N N . GLN A 1 251 ? -48.440 5.459 54.427 1.00 64.81 251 GLN A N 1
ATOM 1965 C CA . GLN A 1 251 ? -48.563 6.879 54.047 1.00 64.81 251 GLN A CA 1
ATOM 1966 C C . GLN A 1 251 ? -47.451 7.776 54.637 1.00 64.81 251 GLN A C 1
ATOM 1968 O O . GLN A 1 251 ? -47.582 9.001 54.626 1.00 64.81 251 GLN A O 1
ATOM 1973 N N . SER A 1 252 ? -46.357 7.215 55.168 1.00 75.19 252 SER A N 1
ATOM 1974 C CA . SER A 1 252 ? -45.306 8.023 55.801 1.00 75.19 252 SER A CA 1
ATOM 1975 C C . SER A 1 252 ? -44.436 8.746 54.764 1.00 75.19 252 SER A C 1
ATOM 1977 O O . SER A 1 252 ? -44.149 8.228 53.682 1.00 75.19 252 SER A O 1
ATOM 1979 N N . ALA A 1 253 ? -44.000 9.965 55.096 1.00 74.19 253 ALA A N 1
ATOM 1980 C CA . ALA A 1 253 ? -43.089 10.743 54.253 1.00 74.19 253 ALA A CA 1
ATOM 1981 C C . ALA A 1 253 ? -41.741 10.028 54.036 1.00 74.19 253 ALA A C 1
ATOM 1983 O O . ALA A 1 253 ? -41.117 10.183 52.990 1.00 74.19 253 ALA A O 1
ATOM 1984 N N . ASP A 1 254 ? -41.335 9.204 55.000 1.00 77.62 254 ASP A N 1
ATOM 1985 C CA . ASP A 1 254 ? -40.089 8.446 54.987 1.00 77.62 254 ASP A CA 1
ATOM 1986 C C . ASP A 1 254 ? -40.158 7.192 54.107 1.00 77.62 254 ASP A C 1
ATOM 1988 O O . ASP A 1 254 ? -39.211 6.914 53.374 1.00 77.62 254 ASP A O 1
ATOM 1992 N N . ALA A 1 255 ? -41.295 6.486 54.076 1.00 76.75 255 ALA A N 1
ATOM 1993 C CA . ALA A 1 255 ? -41.489 5.347 53.176 1.00 76.75 255 ALA A CA 1
ATOM 1994 C C . ALA A 1 255 ? -41.470 5.775 51.698 1.00 76.75 255 ALA A C 1
ATOM 1996 O O . ALA A 1 255 ? -40.955 5.051 50.850 1.00 76.75 255 ALA A O 1
ATOM 1997 N N . LYS A 1 256 ? -41.951 6.990 51.391 1.00 81.75 256 LYS A N 1
ATOM 1998 C CA . LYS A 1 256 ? -41.936 7.559 50.029 1.00 81.75 256 LYS A CA 1
ATOM 1999 C C . LYS A 1 256 ? -40.533 7.891 49.512 1.00 81.75 256 LYS A C 1
ATOM 2001 O O . LYS A 1 256 ? -40.360 8.011 48.302 1.00 81.75 256 LYS A O 1
ATOM 2006 N N . LYS A 1 257 ? -39.540 8.037 50.396 1.00 86.25 257 LYS A N 1
ATOM 2007 C CA . LYS A 1 257 ? -38.137 8.250 49.999 1.00 86.25 257 LYS A CA 1
ATOM 2008 C C . LYS A 1 257 ? -37.471 6.962 49.517 1.00 86.25 257 LYS A C 1
ATOM 2010 O O . LYS A 1 257 ? -36.436 7.035 48.863 1.00 86.25 257 LYS A O 1
ATOM 2015 N N . ILE A 1 258 ? -38.036 5.792 49.819 1.00 88.88 258 ILE A N 1
ATOM 2016 C CA . ILE A 1 258 ? -37.506 4.504 49.367 1.00 88.88 258 ILE A CA 1
ATOM 2017 C C . ILE A 1 258 ? -37.989 4.253 47.935 1.00 88.88 258 ILE A C 1
ATOM 2019 O O . ILE A 1 258 ? -39.181 4.101 47.681 1.00 88.88 258 ILE A O 1
ATOM 2023 N N . LEU A 1 259 ? -37.056 4.215 46.987 1.00 86.94 259 LEU A N 1
ATOM 2024 C CA . LEU A 1 259 ? -37.344 4.080 45.559 1.00 86.94 259 LEU A CA 1
ATOM 2025 C C . LEU A 1 259 ? -37.374 2.619 45.105 1.00 86.94 259 LEU A C 1
ATOM 2027 O O . LEU A 1 259 ? -38.209 2.243 44.279 1.00 86.94 259 LEU A O 1
ATOM 2031 N N . LYS A 1 260 ? -36.423 1.808 45.583 1.00 88.75 260 LYS A N 1
ATOM 2032 C CA . LYS A 1 260 ? -36.227 0.419 45.144 1.00 88.75 260 LYS A CA 1
ATOM 2033 C C . LYS A 1 260 ? -35.725 -0.463 46.277 1.00 88.75 260 LYS A C 1
ATOM 2035 O O . LYS A 1 260 ? -34.999 0.002 47.151 1.00 88.75 260 LYS A O 1
ATOM 2040 N N . PHE A 1 261 ? -36.055 -1.746 46.191 1.00 89.31 261 PHE A N 1
ATOM 2041 C CA . PHE A 1 261 ? -35.580 -2.790 47.091 1.00 89.31 261 PHE A CA 1
ATOM 2042 C C . PHE A 1 261 ? -34.649 -3.740 46.331 1.00 89.31 261 PHE A C 1
ATOM 2044 O O . PHE A 1 261 ? -34.903 -4.058 45.168 1.00 89.31 261 PHE A O 1
ATOM 2051 N N . PHE A 1 262 ? -33.587 -4.193 46.994 1.00 90.00 262 PHE A N 1
ATOM 2052 C CA . PHE A 1 262 ? -32.639 -5.198 46.508 1.00 90.00 262 PHE A CA 1
ATOM 2053 C C . PHE A 1 262 ? -32.593 -6.358 47.516 1.00 90.00 262 PHE A C 1
ATOM 2055 O O . PHE A 1 262 ? -31.761 -6.342 48.429 1.00 90.00 262 PHE A O 1
ATOM 2062 N N . PRO A 1 263 ? -33.523 -7.329 47.410 1.00 85.88 263 PRO A N 1
ATOM 2063 C CA . PRO A 1 263 ? -33.658 -8.420 48.380 1.00 85.88 263 PRO A CA 1
ATOM 2064 C C . PRO A 1 263 ? -32.427 -9.328 48.476 1.00 85.88 263 PRO A C 1
ATOM 2066 O O . PRO A 1 263 ? -32.127 -9.850 49.543 1.00 85.88 263 PRO A O 1
ATOM 2069 N N . ASP A 1 264 ? -31.719 -9.511 47.364 1.00 86.19 264 ASP A N 1
ATOM 2070 C CA . ASP A 1 264 ? -30.507 -10.323 47.229 1.00 86.19 264 ASP A CA 1
ATOM 2071 C C . ASP A 1 264 ? -29.301 -9.736 47.972 1.00 86.19 264 ASP A C 1
ATOM 2073 O O . ASP A 1 264 ? -28.436 -10.468 48.447 1.00 86.19 264 ASP A O 1
ATOM 2077 N N . GLU A 1 265 ? -29.261 -8.412 48.097 1.00 86.88 265 GLU A N 1
ATOM 2078 C CA . GLU A 1 265 ? -28.190 -7.672 48.763 1.00 86.88 265 GLU A CA 1
ATOM 2079 C C . GLU A 1 265 ? -28.592 -7.123 50.142 1.00 86.88 265 GLU A C 1
ATOM 2081 O O . GLU A 1 265 ? -27.788 -6.436 50.772 1.00 86.88 265 GLU A O 1
ATOM 2086 N N . ALA A 1 266 ? -29.822 -7.389 50.601 1.00 89.25 266 ALA A N 1
ATOM 2087 C CA . ALA A 1 266 ? -30.405 -6.796 51.809 1.00 89.25 266 ALA A CA 1
ATOM 2088 C C . ALA A 1 266 ? -30.238 -5.260 51.855 1.00 89.25 266 ALA A C 1
ATOM 2090 O O . ALA A 1 266 ? -29.762 -4.677 52.837 1.00 89.25 266 ALA A O 1
ATOM 2091 N N . ALA A 1 267 ? -30.594 -4.597 50.751 1.00 92.12 267 ALA A N 1
ATOM 2092 C CA . ALA A 1 267 ? -30.365 -3.170 50.556 1.00 92.12 267 ALA A CA 1
ATOM 2093 C C . ALA A 1 267 ? -31.576 -2.445 49.956 1.00 92.12 267 ALA A C 1
ATOM 2095 O O . ALA A 1 267 ? -32.410 -3.032 49.266 1.00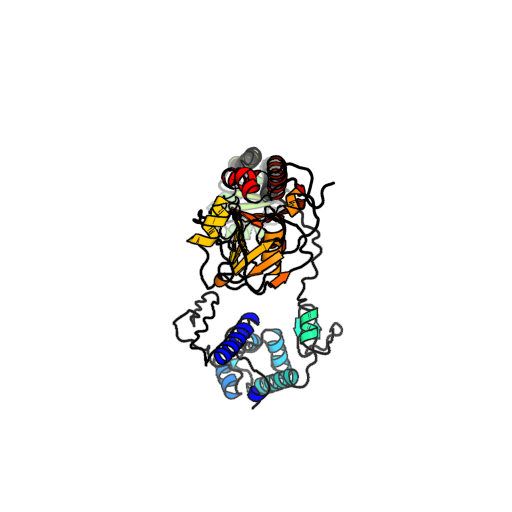 92.12 267 ALA A O 1
ATOM 2096 N N . VAL A 1 268 ? -31.637 -1.132 50.171 1.00 91.81 268 VAL A N 1
ATOM 2097 C CA . VAL A 1 268 ? -32.677 -0.246 49.634 1.00 91.81 268 VAL A CA 1
ATOM 2098 C C . VAL A 1 268 ? -32.065 0.972 48.944 1.00 91.81 268 VAL A C 1
ATOM 2100 O O . VAL A 1 268 ? -31.054 1.507 49.390 1.00 91.81 268 VAL A O 1
ATOM 2103 N N . GLU A 1 269 ? -32.660 1.412 47.836 1.00 93.25 269 GLU A N 1
ATOM 2104 C CA . GLU A 1 269 ? -32.336 2.695 47.201 1.00 93.25 269 GLU A CA 1
ATOM 2105 C C . GLU A 1 269 ? -33.217 3.782 47.804 1.00 93.25 269 GLU A C 1
ATOM 2107 O O . GLU A 1 269 ? -34.443 3.680 47.760 1.00 93.25 269 GLU A O 1
ATOM 2112 N N . VAL A 1 270 ? -32.600 4.828 48.335 1.00 92.50 270 VAL A N 1
ATOM 2113 C CA . VAL A 1 270 ? -33.271 5.914 49.044 1.00 92.50 270 VAL A CA 1
ATOM 2114 C C . VAL A 1 270 ? -32.919 7.240 48.385 1.00 92.50 270 VAL A C 1
ATOM 2116 O O . VAL A 1 270 ? -31.773 7.459 47.986 1.00 92.50 270 VAL A O 1
ATOM 2119 N N . ASP A 1 271 ? -33.907 8.120 48.262 1.00 91.44 271 ASP A N 1
ATOM 2120 C CA . ASP A 1 271 ? -33.726 9.491 47.802 1.00 91.44 271 ASP A CA 1
ATOM 2121 C C . ASP A 1 271 ? -33.588 10.443 48.995 1.00 91.44 271 ASP A C 1
ATOM 2123 O O . ASP A 1 271 ? -34.547 10.731 49.713 1.00 91.44 271 ASP A O 1
ATOM 2127 N N . ILE A 1 272 ? -32.366 10.924 49.202 1.00 88.19 272 ILE A N 1
ATOM 2128 C CA . ILE A 1 272 ? -32.006 11.909 50.232 1.00 88.19 272 ILE A CA 1
ATOM 2129 C C . ILE A 1 272 ? -31.538 13.229 49.596 1.00 88.19 272 ILE A C 1
ATOM 2131 O O . ILE A 1 272 ? -30.648 13.902 50.102 1.00 88.19 272 ILE A O 1
ATOM 2135 N N . GLY A 1 273 ? -32.079 13.563 48.416 1.00 86.06 273 GLY A N 1
ATOM 2136 C CA . GLY A 1 273 ? -31.558 14.606 47.519 1.00 86.06 273 GLY A CA 1
ATOM 2137 C C . GLY A 1 273 ? -30.522 14.062 46.526 1.00 86.06 273 GLY A C 1
ATOM 2138 O O . GLY A 1 273 ? -30.219 14.681 45.501 1.00 86.06 273 GLY A O 1
ATOM 2139 N N . LYS A 1 274 ? -30.013 12.859 46.801 1.00 89.69 274 LYS A N 1
ATOM 2140 C CA . LYS A 1 274 ? -29.266 11.987 45.895 1.00 89.69 274 LYS A CA 1
ATOM 2141 C C . LYS A 1 274 ? -29.830 10.577 46.042 1.00 89.69 274 LYS A C 1
ATOM 2143 O O . LYS A 1 274 ? -30.296 10.204 47.115 1.00 89.69 274 LYS A O 1
ATOM 2148 N N . LYS A 1 275 ? -29.741 9.783 44.975 1.00 92.19 275 LYS A N 1
ATOM 2149 C CA . LYS A 1 275 ? -30.104 8.362 45.005 1.00 92.19 275 LYS A CA 1
ATOM 2150 C C . LYS A 1 275 ? -28.956 7.566 45.602 1.00 92.19 275 LYS A C 1
ATOM 2152 O O . LYS A 1 275 ? -27.871 7.525 45.016 1.00 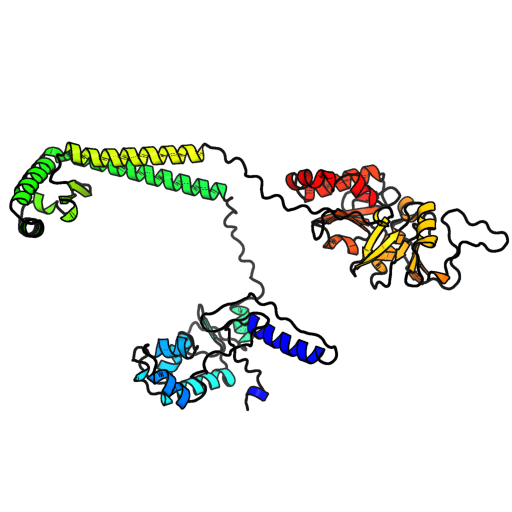92.19 275 LYS A O 1
ATOM 2157 N N . VAL A 1 276 ? -29.197 6.963 46.756 1.00 93.38 276 VAL A N 1
ATOM 2158 C CA . VAL A 1 276 ? -28.181 6.268 47.548 1.00 93.38 276 VAL A CA 1
ATOM 2159 C C . VAL A 1 276 ? -28.668 4.866 47.866 1.00 93.38 276 VAL A C 1
ATOM 2161 O O . VAL A 1 276 ? -29.821 4.672 48.231 1.00 93.38 276 VAL A O 1
ATOM 2164 N N . LYS A 1 277 ? -27.790 3.878 47.716 1.00 94.12 277 LYS A N 1
ATOM 2165 C CA . LYS A 1 277 ? -28.054 2.491 48.088 1.00 94.12 277 LYS A CA 1
ATOM 2166 C C . LYS A 1 277 ? -27.550 2.278 49.512 1.00 94.12 277 LYS A C 1
ATOM 2168 O O . LYS A 1 277 ? -26.364 2.461 49.769 1.00 94.12 277 LYS A O 1
ATOM 2173 N N . ILE A 1 278 ? -28.452 1.905 50.409 1.00 93.69 278 ILE A N 1
ATOM 2174 C CA . ILE A 1 278 ? -28.178 1.672 51.826 1.00 93.69 278 ILE A CA 1
ATOM 2175 C C . ILE A 1 278 ? -28.368 0.186 52.125 1.00 93.69 278 ILE A C 1
ATOM 2177 O O . ILE A 1 278 ? -29.424 -0.379 51.840 1.00 93.69 278 ILE A O 1
ATOM 2181 N N . TYR A 1 279 ? -27.338 -0.435 52.688 1.00 93.25 279 TYR A N 1
ATOM 2182 C CA . TYR A 1 279 ? -27.328 -1.804 53.188 1.00 93.25 279 TYR A CA 1
ATOM 2183 C C . TYR A 1 279 ? -27.866 -1.817 54.613 1.00 93.25 279 TYR A C 1
ATOM 2185 O O . TYR A 1 279 ? -27.394 -1.074 55.472 1.00 93.25 279 TYR A O 1
ATOM 2193 N N . VAL A 1 280 ? -28.878 -2.648 54.845 1.00 90.38 280 VAL A N 1
ATOM 2194 C CA . VAL A 1 280 ? -29.722 -2.575 56.043 1.00 90.38 280 VAL A CA 1
ATOM 2195 C C . VAL A 1 280 ? -29.105 -3.276 57.255 1.00 90.38 280 VAL A C 1
ATOM 2197 O O . VAL A 1 280 ? -29.361 -2.873 58.380 1.00 90.38 280 VAL A O 1
ATOM 2200 N N . HIS A 1 281 ? -28.237 -4.265 57.047 1.00 89.44 281 HIS A N 1
ATOM 2201 C CA . HIS A 1 281 ? -27.515 -4.948 58.133 1.00 89.44 281 HIS A CA 1
ATOM 2202 C C . HIS A 1 281 ? -26.188 -4.270 58.506 1.00 89.44 281 HIS A C 1
ATOM 2204 O O . HIS A 1 281 ? -25.387 -4.815 59.264 1.00 89.44 281 HIS A O 1
ATOM 2210 N N . GLU A 1 282 ? -25.922 -3.098 57.932 1.00 90.62 282 GLU A N 1
ATOM 2211 C CA . GLU A 1 282 ? -24.699 -2.335 58.140 1.00 90.62 282 GLU A CA 1
ATOM 2212 C C . GLU A 1 282 ? -25.038 -0.987 58.776 1.00 90.62 282 GLU A C 1
ATOM 2214 O O . GLU A 1 282 ? -26.034 -0.349 58.442 1.00 90.62 282 GLU A O 1
ATOM 2219 N N . GLY A 1 283 ? -24.181 -0.520 59.680 1.00 90.38 283 GLY A N 1
ATOM 2220 C CA . GLY A 1 283 ? -24.282 0.818 60.248 1.00 90.38 283 GLY A CA 1
ATOM 2221 C C . GLY A 1 283 ? -24.037 1.908 59.203 1.00 90.38 283 GLY A C 1
ATOM 2222 O O . GLY A 1 283 ? -23.518 1.671 58.107 1.00 90.38 283 GLY A O 1
ATOM 2223 N N . ILE A 1 284 ? -24.367 3.149 59.557 1.00 91.06 284 ILE A N 1
ATOM 2224 C CA . ILE A 1 284 ? -24.193 4.296 58.658 1.00 91.06 284 ILE A CA 1
ATOM 2225 C C . ILE A 1 284 ? -22.729 4.517 58.252 1.00 91.06 284 ILE A C 1
ATOM 2227 O O . ILE A 1 284 ? -22.457 4.774 57.083 1.00 91.06 284 ILE A O 1
ATOM 2231 N N . GLU A 1 285 ? -21.780 4.316 59.173 1.00 91.00 285 GLU A N 1
ATOM 2232 C CA . GLU A 1 285 ? -20.342 4.450 58.892 1.00 91.00 285 GLU A CA 1
ATOM 2233 C C . GLU A 1 285 ? -19.840 3.392 57.903 1.00 91.00 285 GLU A C 1
ATOM 2235 O O . GLU A 1 285 ? -18.988 3.668 57.062 1.00 91.00 285 GLU A O 1
ATOM 2240 N N . GLN A 1 286 ? -20.389 2.178 57.964 1.00 92.81 286 GLN A N 1
ATOM 2241 C CA . GLN A 1 286 ? -20.046 1.096 57.038 1.00 92.81 286 GLN A CA 1
ATOM 2242 C C . GLN A 1 286 ? -20.610 1.390 55.642 1.00 92.81 286 GLN A C 1
ATOM 2244 O O . GLN A 1 286 ? -19.893 1.287 54.643 1.00 92.81 286 GLN A O 1
ATOM 2249 N N . ASN A 1 287 ? -21.851 1.879 55.582 1.00 93.19 287 ASN A N 1
ATOM 2250 C CA . ASN A 1 287 ? -22.477 2.352 54.351 1.00 93.19 287 ASN A CA 1
ATOM 2251 C C . ASN A 1 287 ? -21.698 3.516 53.712 1.00 93.19 287 ASN A C 1
ATOM 2253 O O . ASN A 1 287 ? -21.385 3.469 52.522 1.00 93.19 287 ASN A O 1
ATOM 2257 N N . ALA A 1 288 ? -21.321 4.533 54.492 1.00 92.12 288 ALA A N 1
ATOM 2258 C CA . ALA A 1 288 ? -20.470 5.631 54.030 1.00 92.12 288 ALA A CA 1
ATOM 2259 C C . ALA A 1 288 ? -19.083 5.124 53.589 1.00 92.12 288 ALA A C 1
ATOM 2261 O O . ALA A 1 288 ? -18.569 5.531 52.543 1.00 92.12 288 ALA A O 1
ATOM 2262 N N . GLY A 1 289 ? -18.514 4.164 54.326 1.00 92.00 289 GLY A N 1
ATOM 2263 C CA . GLY A 1 289 ? -17.257 3.483 54.010 1.00 92.00 289 GLY A CA 1
ATOM 2264 C C . GLY A 1 289 ? -17.231 2.874 52.608 1.00 92.00 289 GLY A C 1
ATOM 2265 O O . GLY A 1 289 ? -16.267 3.074 51.867 1.00 92.00 289 GLY A O 1
ATOM 2266 N N . ARG A 1 290 ? -18.324 2.232 52.175 1.00 93.31 290 ARG A N 1
ATOM 2267 C CA . ARG A 1 290 ? -18.448 1.686 50.808 1.00 93.31 290 ARG A CA 1
ATOM 2268 C C . ARG A 1 290 ? -18.300 2.764 49.733 1.00 93.31 290 ARG A C 1
ATOM 2270 O O . ARG A 1 290 ? -17.665 2.535 48.700 1.00 93.31 290 ARG A O 1
ATOM 2277 N N . TYR A 1 291 ? -18.849 3.952 49.964 1.00 93.25 291 TYR A N 1
ATOM 2278 C CA . TYR A 1 291 ? -18.716 5.080 49.043 1.00 93.25 291 TYR A CA 1
ATOM 2279 C C . TYR A 1 291 ? -17.315 5.705 49.088 1.00 93.25 291 TYR A C 1
ATOM 2281 O O . TYR A 1 291 ? -16.760 6.027 48.031 1.00 93.25 291 TYR A O 1
ATOM 2289 N N . TYR A 1 292 ? -16.678 5.766 50.261 1.00 92.25 292 TYR A N 1
ATOM 2290 C CA . TYR A 1 292 ? -15.261 6.130 50.374 1.00 92.25 292 TYR A CA 1
ATOM 2291 C C . TYR A 1 292 ? -14.337 5.163 49.623 1.00 92.25 292 TYR A C 1
ATOM 2293 O O . TYR A 1 292 ? -13.393 5.602 48.958 1.00 92.25 292 TYR A O 1
ATOM 2301 N N . ASP A 1 293 ? -14.629 3.864 49.636 1.00 94.50 293 ASP A N 1
ATOM 2302 C CA . ASP A 1 293 ? -13.877 2.871 48.866 1.00 94.50 293 ASP A CA 1
ATOM 2303 C C . ASP A 1 293 ? -14.040 3.062 47.356 1.00 94.50 293 ASP A C 1
ATOM 2305 O O . ASP A 1 293 ? -13.071 2.936 46.596 1.00 94.50 293 ASP A O 1
ATOM 2309 N N . ILE A 1 294 ? -15.241 3.435 46.900 1.00 93.19 294 ILE A N 1
ATOM 2310 C CA . ILE A 1 294 ? -15.483 3.821 45.505 1.00 93.19 294 ILE A CA 1
ATOM 2311 C C . ILE A 1 294 ? -14.626 5.043 45.148 1.00 93.19 294 ILE A C 1
ATOM 2313 O O . ILE A 1 294 ? -13.901 5.002 44.146 1.00 93.19 294 ILE A O 1
ATOM 2317 N N . ILE A 1 295 ? -14.632 6.090 45.978 1.00 93.81 295 ILE A N 1
ATOM 2318 C CA . ILE A 1 295 ? -13.803 7.290 45.784 1.00 93.81 295 ILE A CA 1
ATOM 2319 C C . ILE A 1 295 ? -12.321 6.909 45.691 1.00 93.81 295 ILE A C 1
ATOM 2321 O O . ILE A 1 295 ? -11.643 7.272 44.726 1.00 93.81 295 ILE A O 1
ATOM 2325 N N . LYS A 1 296 ? -11.815 6.118 46.643 1.00 95.00 296 LYS A N 1
ATOM 2326 C CA . LYS A 1 296 ? -10.422 5.647 46.683 1.00 95.00 296 LYS A CA 1
ATOM 2327 C C . LYS A 1 296 ? -10.052 4.851 45.429 1.00 95.00 296 LYS A C 1
ATOM 2329 O O . LYS A 1 296 ? -8.996 5.077 44.833 1.00 95.00 296 LYS A O 1
ATOM 2334 N N . LYS A 1 297 ? -10.937 3.958 44.975 1.00 95.00 297 LYS A N 1
ATOM 2335 C CA . LYS A 1 297 ? -10.762 3.165 43.749 1.00 95.00 297 LYS A CA 1
ATOM 2336 C C . LYS A 1 297 ? -10.650 4.053 42.511 1.00 95.00 297 LYS A C 1
ATOM 2338 O O . LYS A 1 297 ? -9.776 3.813 41.675 1.00 95.00 297 LYS A O 1
ATOM 2343 N N . TYR A 1 298 ? -11.506 5.065 42.373 1.00 93.81 298 TYR A N 1
ATOM 2344 C CA . TYR A 1 298 ? -11.466 5.976 41.227 1.00 93.81 298 TYR A CA 1
ATOM 2345 C C . TYR A 1 298 ? -10.301 6.973 41.296 1.00 93.81 298 TYR A C 1
ATOM 2347 O O . TYR A 1 298 ? -9.706 7.240 40.252 1.00 93.81 298 TYR A O 1
ATOM 2355 N N . LYS A 1 299 ? -9.878 7.419 42.490 1.00 93.19 299 LYS A N 1
ATOM 2356 C CA . LYS A 1 299 ? -8.635 8.195 42.679 1.00 93.19 299 LYS A CA 1
ATOM 2357 C C . LYS A 1 299 ? -7.408 7.411 42.200 1.00 93.19 299 LYS A C 1
ATOM 2359 O O . LYS A 1 299 ? -6.663 7.904 41.358 1.00 93.19 299 LYS A O 1
ATOM 2364 N N . LYS A 1 300 ? -7.279 6.138 42.593 1.00 94.12 300 LYS A N 1
ATOM 2365 C CA . LYS A 1 300 ? -6.194 5.257 42.117 1.00 94.12 300 LYS A CA 1
ATOM 2366 C C . LYS A 1 300 ? -6.220 5.052 40.594 1.00 94.12 300 LYS A C 1
ATOM 2368 O O . LYS A 1 300 ? -5.175 5.038 39.945 1.00 94.12 300 LYS A O 1
ATOM 2373 N N . LYS A 1 301 ? -7.409 4.906 39.992 1.00 91.44 301 LYS A N 1
ATOM 2374 C CA . LYS A 1 301 ? -7.558 4.817 38.524 1.00 91.44 301 LYS A CA 1
ATOM 2375 C C . LYS A 1 301 ? -7.152 6.114 37.820 1.00 91.44 301 LYS A C 1
ATOM 2377 O O . LYS A 1 301 ? -6.519 6.048 36.767 1.00 91.44 301 LYS A O 1
ATOM 2382 N N . LYS A 1 302 ? -7.495 7.270 38.397 1.00 92.31 302 LYS A N 1
ATOM 2383 C CA . LYS A 1 302 ? -7.090 8.590 37.902 1.00 92.31 302 LYS A CA 1
ATOM 2384 C C . LYS A 1 302 ? -5.571 8.748 37.932 1.00 92.31 302 LYS A C 1
ATOM 2386 O O . LYS A 1 302 ? -4.991 9.101 36.911 1.00 92.31 302 LYS A O 1
ATOM 2391 N N . GLU A 1 303 ? -4.926 8.423 39.049 1.00 90.62 303 GLU A N 1
ATOM 2392 C CA . GLU A 1 303 ? -3.462 8.452 39.182 1.00 90.62 303 GLU A CA 1
ATOM 2393 C C . GLU A 1 303 ? -2.774 7.547 38.153 1.00 90.62 303 GLU A C 1
ATOM 2395 O O . GLU A 1 303 ? -1.843 7.976 37.473 1.00 90.62 303 GLU A O 1
ATOM 2400 N N . GLY A 1 304 ? -3.276 6.322 37.960 1.00 87.12 304 GLY A N 1
ATOM 2401 C CA . GLY A 1 304 ? -2.753 5.406 36.943 1.00 87.12 304 GLY A CA 1
ATOM 2402 C C . GLY A 1 304 ? -2.889 5.944 35.513 1.00 87.12 304 GLY A C 1
ATOM 2403 O O . GLY A 1 304 ? -1.964 5.804 34.711 1.00 87.12 304 GLY A O 1
ATOM 2404 N N . ALA A 1 305 ? -4.012 6.594 35.192 1.00 85.44 305 ALA A N 1
ATOM 2405 C CA . ALA A 1 305 ? -4.225 7.230 33.891 1.00 85.44 305 ALA A CA 1
ATOM 2406 C C . ALA A 1 305 ? -3.302 8.445 33.678 1.00 85.44 305 ALA A C 1
ATOM 2408 O O . ALA A 1 305 ? -2.720 8.582 32.603 1.00 85.44 305 ALA A O 1
ATOM 2409 N N . LEU A 1 306 ? -3.103 9.276 34.707 1.00 86.38 306 LEU A N 1
ATOM 2410 C CA . LEU A 1 306 ? -2.166 10.405 34.677 1.00 86.38 306 LEU A CA 1
ATOM 2411 C C . LEU A 1 306 ? -0.714 9.935 34.506 1.00 86.38 306 LEU A C 1
ATOM 2413 O O . LEU A 1 306 ? 0.017 10.479 33.681 1.00 86.38 306 LEU A O 1
ATOM 2417 N N . ALA A 1 307 ? -0.308 8.875 35.207 1.00 84.62 307 ALA A N 1
ATOM 2418 C CA . ALA A 1 307 ? 1.019 8.282 35.053 1.00 84.62 307 ALA A CA 1
ATOM 2419 C C . ALA A 1 307 ? 1.237 7.699 33.643 1.00 84.62 307 ALA A C 1
ATOM 2421 O O . ALA A 1 307 ? 2.332 7.799 33.088 1.00 84.62 307 ALA A O 1
ATOM 2422 N N . ALA A 1 308 ? 0.195 7.119 33.037 1.00 77.44 308 ALA A N 1
ATOM 2423 C CA . ALA A 1 308 ? 0.238 6.638 31.657 1.00 77.44 308 ALA A CA 1
ATOM 2424 C C . ALA A 1 308 ? 0.348 7.780 30.630 1.00 77.44 308 ALA A C 1
ATOM 2426 O O . ALA A 1 308 ? 0.973 7.584 29.592 1.00 77.44 308 ALA A O 1
ATOM 2427 N N . MET A 1 309 ? -0.214 8.959 30.923 1.00 76.19 309 MET A N 1
ATOM 2428 C CA . MET A 1 309 ? -0.042 10.166 30.105 1.00 76.19 309 MET A CA 1
ATOM 2429 C C . MET A 1 309 ? 1.349 10.796 30.259 1.00 76.19 309 MET A C 1
ATOM 2431 O O . MET A 1 309 ? 1.895 11.309 29.283 1.00 76.19 309 MET A O 1
ATOM 2435 N N . ALA A 1 310 ? 1.919 10.763 31.469 1.00 72.56 310 ALA A N 1
ATOM 2436 C CA . ALA A 1 310 ? 3.221 11.356 31.779 1.00 72.56 310 ALA A CA 1
ATOM 2437 C C . ALA A 1 310 ? 4.406 10.541 31.234 1.00 72.56 310 ALA A C 1
ATOM 2439 O O . ALA A 1 310 ? 5.452 11.107 30.919 1.00 72.56 310 ALA A O 1
ATOM 2440 N N . LYS A 1 311 ? 4.255 9.218 31.084 1.00 71.31 311 LYS A N 1
ATOM 2441 C CA . LYS A 1 311 ? 5.239 8.387 30.380 1.00 71.31 311 LYS A CA 1
ATOM 2442 C C . LYS A 1 311 ? 5.221 8.743 28.893 1.00 71.31 311 LYS A C 1
ATOM 2444 O O . LYS A 1 311 ? 4.390 8.248 28.134 1.00 71.31 311 LYS A O 1
ATOM 2449 N N . THR A 1 312 ? 6.151 9.601 28.479 1.00 50.94 312 THR A N 1
ATOM 2450 C CA . THR A 1 312 ? 6.433 9.906 27.075 1.00 50.94 312 THR A CA 1
ATOM 2451 C C . THR A 1 312 ? 6.542 8.612 26.275 1.00 50.94 312 THR A C 1
ATOM 2453 O O . THR A 1 312 ? 7.306 7.703 26.602 1.00 50.94 312 THR A O 1
ATOM 2456 N N . VAL A 1 313 ? 5.729 8.518 25.224 1.00 52.06 313 VAL A N 1
ATOM 2457 C CA . VAL A 1 313 ? 5.734 7.400 24.284 1.00 52.06 313 VAL A CA 1
ATOM 2458 C C . VAL A 1 313 ? 7.114 7.350 23.635 1.00 52.06 313 VAL A C 1
ATOM 2460 O O . VAL A 1 313 ? 7.404 8.107 22.711 1.00 52.06 313 VAL A O 1
ATOM 2463 N N . VAL A 1 314 ? 7.981 6.454 24.107 1.00 50.59 314 VAL A N 1
ATOM 2464 C CA . VAL A 1 314 ? 9.144 6.025 23.331 1.00 50.59 314 VAL A CA 1
ATOM 2465 C C . VAL A 1 314 ? 8.570 5.479 22.027 1.00 50.59 314 VAL A C 1
ATOM 2467 O O . VAL A 1 314 ? 7.864 4.466 22.045 1.00 50.59 314 VAL A O 1
ATOM 2470 N N . LYS A 1 315 ? 8.782 6.191 20.910 1.00 48.16 315 LYS A N 1
ATOM 2471 C CA . LYS A 1 315 ? 8.378 5.742 19.572 1.00 48.16 315 LYS A CA 1
ATOM 2472 C C . LYS A 1 315 ? 8.864 4.304 19.416 1.00 48.16 315 LYS A C 1
ATOM 2474 O O . LYS A 1 315 ? 10.068 4.069 19.335 1.00 48.16 315 LYS A O 1
ATOM 2479 N N . LYS A 1 316 ? 7.946 3.331 19.389 1.00 43.19 316 LYS A N 1
ATOM 2480 C CA . LYS A 1 316 ? 8.311 1.975 18.972 1.00 43.19 316 LYS A CA 1
ATOM 2481 C C . LYS A 1 316 ? 8.922 2.111 17.575 1.00 43.19 316 LYS A C 1
ATOM 2483 O O . LYS A 1 316 ? 8.277 2.746 16.735 1.00 43.19 316 LYS A O 1
ATOM 2488 N N . PRO A 1 317 ? 10.127 1.571 17.316 1.00 44.03 317 PRO A N 1
ATOM 2489 C CA . PRO A 1 317 ? 10.682 1.591 15.974 1.00 44.03 317 PRO A CA 1
ATOM 2490 C C . PRO A 1 317 ? 9.645 0.942 15.062 1.00 44.03 317 PRO A C 1
ATOM 2492 O O . PRO A 1 317 ? 9.195 -0.178 15.322 1.00 44.03 317 PRO A O 1
ATOM 2495 N N . GLN A 1 318 ? 9.187 1.687 14.053 1.00 50.47 318 GLN A N 1
ATOM 2496 C CA . GLN A 1 318 ? 8.327 1.129 13.018 1.00 50.47 318 GLN A CA 1
ATOM 2497 C C . GLN A 1 318 ? 9.008 -0.141 12.503 1.00 50.47 318 GLN A C 1
ATOM 2499 O O . GLN A 1 318 ? 10.232 -0.147 12.349 1.00 50.47 318 GLN A O 1
ATOM 2504 N N . LYS A 1 319 ? 8.239 -1.226 12.311 1.00 47.09 319 LYS A N 1
ATOM 2505 C CA . LYS A 1 319 ? 8.752 -2.472 11.721 1.00 47.09 319 LYS A CA 1
ATOM 2506 C C . LYS A 1 319 ? 9.579 -2.083 10.497 1.00 47.09 319 LYS A C 1
ATOM 2508 O O . LYS A 1 319 ? 9.016 -1.568 9.532 1.00 47.09 319 LYS A O 1
ATOM 2513 N N . ARG A 1 320 ? 10.903 -2.255 10.584 1.00 54.50 320 ARG A N 1
ATOM 2514 C CA . ARG A 1 320 ? 11.804 -2.018 9.458 1.00 54.50 320 ARG A CA 1
ATOM 2515 C C . ARG A 1 320 ? 11.267 -2.882 8.327 1.00 54.50 320 ARG A C 1
ATOM 2517 O O . ARG A 1 320 ? 11.082 -4.077 8.531 1.00 54.50 320 ARG A O 1
ATOM 2524 N N . ARG A 1 321 ? 10.933 -2.270 7.191 1.00 60.34 321 ARG A N 1
ATOM 2525 C CA . ARG A 1 321 ? 10.694 -3.036 5.965 1.00 60.34 321 ARG A CA 1
ATOM 2526 C C . ARG A 1 321 ? 11.920 -3.925 5.771 1.00 60.34 321 ARG A C 1
ATOM 2528 O O . ARG A 1 321 ? 13.031 -3.441 5.993 1.00 60.34 321 ARG A O 1
ATOM 2535 N N . ASP A 1 322 ? 11.731 -5.191 5.426 1.00 64.44 322 ASP A N 1
ATOM 2536 C CA . ASP A 1 322 ? 12.860 -6.067 5.135 1.00 64.44 322 ASP A CA 1
ATOM 2537 C C . ASP A 1 322 ? 13.548 -5.529 3.877 1.00 64.44 322 ASP A C 1
ATOM 2539 O O . ASP A 1 322 ? 13.039 -5.630 2.764 1.00 64.44 322 ASP A O 1
ATOM 2543 N N . ILE A 1 323 ? 14.672 -4.838 4.072 1.00 79.00 323 ILE A N 1
ATOM 2544 C CA . ILE A 1 323 ? 15.464 -4.260 2.989 1.00 79.00 323 ILE A CA 1
ATOM 2545 C C . ILE A 1 323 ? 16.235 -5.417 2.369 1.00 79.00 323 ILE A C 1
ATOM 2547 O O . ILE A 1 323 ? 17.247 -5.852 2.918 1.00 79.00 323 ILE A O 1
ATOM 2551 N N . ILE A 1 324 ? 15.759 -5.914 1.232 1.00 87.00 324 ILE A N 1
ATOM 2552 C CA . ILE A 1 324 ? 16.437 -6.965 0.474 1.00 87.00 324 ILE A CA 1
ATOM 2553 C C . ILE A 1 324 ? 17.317 -6.276 -0.576 1.00 87.00 324 ILE A C 1
ATOM 2555 O O . ILE A 1 324 ? 16.782 -5.769 -1.558 1.00 87.00 324 ILE A O 1
ATOM 2559 N N . PRO A 1 325 ? 18.648 -6.186 -0.400 1.00 89.06 325 PRO A N 1
ATOM 2560 C CA . PRO A 1 325 ? 19.515 -5.548 -1.387 1.00 89.06 325 PRO A CA 1
ATOM 2561 C C . PRO A 1 325 ? 19.557 -6.351 -2.693 1.00 89.06 325 PRO A C 1
ATOM 2563 O O . PRO A 1 325 ? 19.549 -7.584 -2.679 1.00 89.06 325 PRO A O 1
ATOM 2566 N N . LEU A 1 326 ? 19.667 -5.659 -3.831 1.00 91.19 326 LEU A N 1
ATOM 2567 C CA . LEU A 1 326 ? 19.880 -6.316 -5.123 1.00 91.19 326 LEU A CA 1
ATOM 2568 C C . LEU A 1 326 ? 21.192 -7.110 -5.103 1.00 91.19 326 LEU A C 1
ATOM 2570 O O . LEU A 1 326 ? 22.267 -6.561 -4.846 1.00 91.19 326 LEU A O 1
ATOM 2574 N N . LYS A 1 327 ? 21.110 -8.411 -5.405 1.00 90.12 327 LYS A N 1
ATOM 2575 C CA . LYS A 1 327 ? 22.294 -9.269 -5.529 1.00 90.12 327 LYS A CA 1
ATOM 2576 C C . LYS A 1 327 ? 23.210 -8.729 -6.627 1.00 90.12 327 LYS A C 1
ATOM 2578 O O . LYS A 1 327 ? 22.761 -8.405 -7.724 1.00 90.12 327 LYS A O 1
ATOM 2583 N N . LYS A 1 328 ? 24.507 -8.642 -6.333 1.00 89.62 328 LYS A N 1
ATOM 2584 C CA . LYS A 1 328 ? 25.508 -8.181 -7.298 1.00 89.62 328 LYS A CA 1
ATOM 2585 C C . LYS A 1 328 ? 25.654 -9.219 -8.411 1.00 89.62 328 LYS A C 1
ATOM 2587 O O . LYS A 1 328 ? 26.104 -10.332 -8.154 1.00 89.62 328 LYS A O 1
ATOM 2592 N N . LEU A 1 329 ? 25.277 -8.847 -9.630 1.00 93.56 329 LEU A N 1
ATOM 2593 C CA . LEU A 1 329 ? 25.447 -9.681 -10.816 1.00 93.56 329 LEU A CA 1
ATOM 2594 C C . LEU A 1 329 ? 26.800 -9.388 -11.472 1.00 93.56 329 LEU A C 1
ATOM 2596 O O . LEU A 1 329 ? 27.370 -8.307 -11.294 1.00 93.56 329 LEU A O 1
ATOM 2600 N N . TRP A 1 330 ? 27.324 -10.353 -12.232 1.00 94.06 330 TRP A N 1
ATOM 2601 C CA . TRP A 1 330 ? 28.661 -10.273 -12.840 1.00 94.06 330 TRP A CA 1
ATOM 2602 C C . TRP A 1 330 ? 28.836 -9.027 -13.718 1.00 94.06 330 TRP A C 1
ATOM 2604 O O . TRP A 1 330 ? 29.921 -8.447 -13.756 1.00 94.06 330 TRP A O 1
ATOM 2614 N N . TYR A 1 331 ? 27.759 -8.578 -14.369 1.00 93.94 331 TYR A N 1
ATOM 2615 C CA . TYR A 1 331 ? 27.778 -7.444 -15.284 1.00 93.94 331 TYR A CA 1
ATOM 2616 C C . TYR A 1 331 ? 27.667 -6.076 -14.594 1.00 93.94 331 TYR A C 1
ATOM 2618 O O . TYR A 1 331 ? 27.905 -5.060 -15.239 1.00 93.94 331 TYR A O 1
ATOM 2626 N N . HIS A 1 332 ? 27.407 -6.004 -13.279 1.00 93.94 332 HIS A N 1
ATOM 2627 C CA . HIS A 1 332 ? 27.343 -4.723 -12.546 1.00 93.94 332 HIS A CA 1
ATOM 2628 C C . HIS A 1 332 ? 28.691 -3.971 -12.505 1.00 93.94 332 HIS A C 1
ATOM 2630 O O . HIS A 1 332 ? 28.754 -2.806 -12.105 1.00 93.94 332 HIS A O 1
ATOM 2636 N N . ARG A 1 333 ? 29.786 -4.630 -12.909 1.00 93.56 333 ARG A N 1
ATOM 2637 C CA . ARG A 1 333 ? 31.105 -4.011 -13.131 1.00 93.56 333 ARG A CA 1
ATOM 2638 C C . ARG A 1 333 ? 31.153 -3.108 -14.373 1.00 93.56 333 ARG A C 1
ATOM 2640 O O . ARG A 1 333 ? 32.009 -2.227 -14.432 1.00 93.56 333 ARG A O 1
ATOM 2647 N N . PHE A 1 334 ? 30.258 -3.328 -15.335 1.00 96.50 334 PHE A N 1
ATOM 2648 C CA . PHE A 1 334 ? 30.078 -2.499 -16.525 1.00 96.50 334 PHE A CA 1
ATOM 2649 C C . PHE A 1 334 ? 29.086 -1.366 -16.226 1.00 96.50 334 PHE A C 1
ATOM 2651 O O . PHE A 1 334 ? 28.520 -1.276 -15.130 1.00 96.50 334 PHE A O 1
ATOM 2658 N N . ARG A 1 335 ? 28.882 -0.454 -17.174 1.00 96.62 335 ARG A N 1
ATOM 2659 C CA . ARG A 1 335 ? 27.649 0.341 -17.204 1.00 96.62 335 ARG A CA 1
ATOM 2660 C C . ARG A 1 335 ? 26.521 -0.597 -17.607 1.00 96.62 335 ARG A C 1
ATOM 2662 O O . ARG A 1 335 ? 26.730 -1.483 -18.431 1.00 96.62 335 ARG A O 1
ATOM 2669 N N . TRP A 1 336 ? 25.354 -0.438 -17.010 1.00 97.50 336 TRP A N 1
ATOM 2670 C CA . TRP A 1 336 ? 24.230 -1.300 -17.327 1.00 97.50 336 TRP A CA 1
ATOM 2671 C C . TRP A 1 336 ? 22.919 -0.598 -17.027 1.00 97.50 336 TRP A C 1
ATOM 2673 O O . TRP A 1 336 ? 22.855 0.253 -16.140 1.00 97.50 336 TRP A O 1
ATOM 2683 N N . PHE A 1 337 ? 21.883 -1.002 -17.745 1.00 97.69 337 PHE A N 1
ATOM 2684 C CA . PHE A 1 337 ? 20.498 -0.782 -17.361 1.00 97.69 337 PHE A CA 1
ATOM 2685 C C . PHE A 1 337 ? 19.642 -1.919 -17.930 1.00 97.69 337 PHE A C 1
ATOM 2687 O O . PHE A 1 337 ? 20.132 -2.775 -18.671 1.00 97.69 337 PHE A O 1
ATOM 2694 N N . ILE A 1 338 ? 18.373 -1.953 -17.537 1.00 96.75 338 ILE A N 1
ATOM 2695 C CA . ILE A 1 338 ? 17.380 -2.870 -18.095 1.00 96.75 338 ILE A CA 1
ATOM 2696 C C . ILE A 1 338 ? 16.313 -2.004 -18.746 1.00 96.75 338 ILE A C 1
ATOM 2698 O O . ILE A 1 338 ? 15.751 -1.131 -18.069 1.00 96.75 338 ILE A O 1
ATOM 2702 N N . THR A 1 339 ? 16.045 -2.245 -20.025 1.00 97.69 339 THR A N 1
ATOM 2703 C CA . THR A 1 339 ? 15.000 -1.546 -20.777 1.00 97.69 339 THR A CA 1
ATOM 2704 C C . THR A 1 339 ? 13.625 -1.735 -20.126 1.00 97.69 339 THR A C 1
ATOM 2706 O O . THR A 1 339 ? 13.423 -2.577 -19.237 1.00 97.69 339 THR A O 1
ATOM 2709 N N . SER A 1 340 ? 12.646 -0.919 -20.502 1.00 95.50 340 SER A N 1
ATOM 2710 C CA . SER A 1 340 ? 11.276 -1.058 -19.987 1.00 95.50 340 SER A CA 1
ATOM 2711 C C . SER A 1 340 ? 10.603 -2.379 -20.387 1.00 95.50 340 SER A C 1
ATOM 2713 O O . SER A 1 340 ? 9.777 -2.869 -19.621 1.00 95.50 340 SER A O 1
ATOM 2715 N N . ASP A 1 341 ? 11.018 -3.006 -21.491 1.00 95.31 341 ASP A N 1
ATOM 2716 C CA . ASP A 1 341 ? 10.597 -4.350 -21.922 1.00 95.31 341 ASP A CA 1
ATOM 2717 C C . ASP A 1 341 ? 11.465 -5.499 -21.353 1.00 95.31 341 ASP A C 1
ATOM 2719 O O . ASP A 1 341 ? 11.262 -6.659 -21.700 1.00 95.31 341 ASP A O 1
ATOM 2723 N N . GLY A 1 342 ? 12.392 -5.213 -20.428 1.00 95.44 342 GLY A N 1
ATOM 2724 C CA . GLY A 1 342 ? 13.078 -6.238 -19.627 1.00 95.44 342 GLY A CA 1
ATOM 2725 C C . GLY A 1 342 ? 14.402 -6.764 -20.191 1.00 95.44 342 GLY A C 1
ATOM 2726 O O . GLY A 1 342 ? 14.939 -7.740 -19.663 1.00 95.44 342 GLY A O 1
ATOM 2727 N N . ILE A 1 343 ? 14.967 -6.121 -21.213 1.00 97.62 343 ILE A N 1
ATOM 2728 C CA . ILE A 1 343 ? 16.213 -6.541 -21.864 1.00 97.62 343 ILE A CA 1
ATOM 2729 C C . ILE A 1 343 ? 17.421 -5.882 -21.200 1.00 97.62 343 ILE A C 1
ATOM 2731 O O . ILE A 1 343 ? 17.438 -4.687 -20.902 1.00 97.62 343 ILE A O 1
ATOM 2735 N N . VAL A 1 344 ? 18.462 -6.678 -20.950 1.00 97.75 344 VAL A N 1
ATOM 2736 C CA . VAL A 1 344 ? 19.704 -6.196 -20.334 1.00 97.75 344 VAL A CA 1
ATOM 2737 C C . VAL A 1 344 ? 20.559 -5.489 -21.380 1.00 97.75 344 VAL A C 1
ATOM 2739 O O . VAL A 1 344 ? 20.867 -6.046 -22.434 1.00 97.75 344 VAL A O 1
ATOM 2742 N N . VAL A 1 345 ? 21.006 -4.282 -21.048 1.00 98.50 345 VAL A N 1
ATOM 2743 C CA . VAL A 1 345 ? 21.903 -3.486 -21.883 1.00 98.50 345 VAL A CA 1
ATOM 2744 C C . VAL A 1 345 ? 23.183 -3.214 -21.109 1.00 98.50 345 VAL A C 1
ATOM 2746 O O . VAL A 1 345 ? 23.142 -2.775 -19.959 1.00 98.50 345 VAL A O 1
ATOM 2749 N N . LEU A 1 346 ? 24.325 -3.495 -21.733 1.00 98.31 346 LEU A N 1
ATOM 2750 C CA . LEU A 1 346 ? 25.655 -3.390 -21.132 1.00 98.31 346 LEU A CA 1
ATOM 2751 C C . LEU A 1 346 ? 26.482 -2.341 -21.867 1.00 98.31 346 LEU A C 1
ATOM 2753 O O . LEU A 1 346 ? 26.446 -2.300 -23.086 1.00 98.31 346 LEU A O 1
ATOM 2757 N N . GLY A 1 347 ? 27.259 -1.534 -21.148 1.00 97.31 347 GLY A N 1
ATOM 2758 C CA . GLY A 1 347 ? 28.146 -0.516 -21.710 1.00 97.31 347 GLY A CA 1
ATOM 2759 C C . GLY A 1 347 ? 29.523 -0.526 -21.052 1.00 97.31 347 GLY A C 1
ATOM 2760 O O . GLY A 1 347 ? 29.630 -0.616 -19.827 1.00 97.31 347 GLY A O 1
ATOM 2761 N N . GLY A 1 348 ? 30.604 -0.425 -21.819 1.00 96.00 348 GLY A N 1
ATOM 2762 C CA . GLY A 1 348 ? 31.948 -0.370 -21.239 1.00 96.00 348 GLY A CA 1
ATOM 2763 C C . GLY A 1 348 ? 32.240 0.982 -20.577 1.00 96.00 348 GLY A C 1
ATOM 2764 O O . GLY A 1 348 ? 31.847 2.040 -21.073 1.00 96.00 348 GLY A O 1
ATOM 2765 N N . ARG A 1 349 ? 32.915 0.969 -19.420 1.00 93.56 349 ARG A N 1
ATOM 2766 C CA . ARG A 1 349 ? 33.333 2.203 -18.718 1.00 93.56 349 ARG A CA 1
ATOM 2767 C C . ARG A 1 349 ? 34.606 2.820 -19.292 1.00 93.56 349 ARG A C 1
ATOM 2769 O O . ARG A 1 349 ? 34.814 4.020 -19.149 1.00 93.56 349 ARG A O 1
ATOM 2776 N N . ASP A 1 350 ? 35.431 1.994 -19.920 1.00 92.75 350 ASP A N 1
ATOM 2777 C CA . ASP A 1 350 ? 36.726 2.343 -20.488 1.00 92.75 350 ASP A CA 1
ATOM 2778 C C . ASP A 1 350 ? 37.026 1.467 -21.716 1.00 92.75 350 ASP A C 1
ATOM 2780 O O . ASP A 1 350 ? 36.316 0.500 -22.011 1.00 92.75 350 ASP A O 1
ATOM 2784 N N . ALA A 1 351 ? 38.107 1.792 -22.427 1.00 90.69 351 ALA A N 1
ATOM 2785 C CA . ALA A 1 351 ? 38.517 1.088 -23.640 1.00 90.69 351 ALA A CA 1
ATOM 2786 C C . ALA A 1 351 ? 38.793 -0.413 -23.423 1.00 90.69 351 ALA A C 1
ATOM 2788 O O . ALA A 1 351 ? 38.574 -1.213 -24.330 1.00 90.69 351 ALA A O 1
ATOM 2789 N N . SER A 1 352 ? 39.258 -0.818 -22.235 1.00 92.88 352 SER A N 1
ATOM 2790 C CA . SER A 1 352 ? 39.513 -2.232 -21.934 1.00 92.88 352 SER A CA 1
ATOM 2791 C C . SER A 1 352 ? 38.208 -2.994 -21.732 1.00 92.88 352 SER A C 1
ATOM 2793 O O . SER A 1 352 ? 38.063 -4.094 -22.260 1.00 92.88 352 SER A O 1
ATOM 2795 N N . GLN A 1 353 ? 37.243 -2.398 -21.026 1.00 95.44 353 GLN A N 1
ATOM 2796 C CA . GLN A 1 353 ? 35.905 -2.969 -20.875 1.00 95.44 353 GLN A CA 1
ATOM 2797 C C . GLN A 1 353 ? 35.148 -3.036 -22.206 1.00 95.44 353 GLN A C 1
ATOM 2799 O O . GLN A 1 353 ? 34.472 -4.030 -22.451 1.00 95.44 353 GLN A O 1
ATOM 2804 N N . ASN A 1 354 ? 35.286 -2.029 -23.077 1.00 94.88 354 ASN A N 1
ATOM 2805 C CA . ASN A 1 354 ? 34.707 -2.060 -24.425 1.00 94.88 354 ASN A CA 1
ATOM 2806 C C . ASN A 1 354 ? 35.206 -3.290 -25.209 1.00 94.88 354 ASN A C 1
ATOM 2808 O O . ASN A 1 354 ? 34.411 -4.037 -25.774 1.00 94.88 354 ASN A O 1
ATOM 2812 N N . GLU A 1 355 ? 36.518 -3.549 -25.198 1.00 93.12 355 GLU A N 1
ATOM 2813 C CA . GLU A 1 355 ? 37.090 -4.752 -25.820 1.00 93.12 355 GLU A CA 1
ATOM 2814 C C . GLU A 1 355 ? 36.627 -6.050 -25.175 1.00 93.12 355 GLU A C 1
ATOM 2816 O O . GLU A 1 355 ? 36.393 -7.031 -25.880 1.00 93.12 355 GLU A O 1
ATOM 2821 N N . GLU A 1 356 ? 36.497 -6.069 -23.852 1.00 94.25 356 GLU A N 1
ATOM 2822 C CA . GLU A 1 356 ? 36.003 -7.235 -23.133 1.00 94.25 356 GLU A CA 1
ATOM 2823 C C . GLU A 1 356 ? 34.555 -7.566 -23.519 1.00 94.25 356 GLU A C 1
ATOM 2825 O O . GLU A 1 356 ? 34.258 -8.729 -23.793 1.00 94.25 356 GLU A O 1
ATOM 2830 N N . LEU A 1 357 ? 33.676 -6.559 -23.596 1.00 95.25 357 LEU A N 1
ATOM 2831 C CA . LEU A 1 357 ? 32.276 -6.720 -23.995 1.00 95.25 357 LEU A CA 1
ATOM 2832 C C . LEU A 1 357 ? 32.151 -7.327 -25.391 1.00 95.25 357 LEU A C 1
ATOM 2834 O O . LEU A 1 357 ? 31.488 -8.350 -25.542 1.00 95.25 357 LEU A O 1
ATOM 2838 N N . VAL A 1 358 ? 32.846 -6.760 -26.379 1.00 93.75 358 VAL A N 1
ATOM 2839 C CA . VAL A 1 358 ? 32.782 -7.243 -27.768 1.00 93.75 358 VAL A CA 1
ATOM 2840 C C . VAL A 1 358 ? 33.387 -8.639 -27.910 1.00 93.75 358 VAL A C 1
ATOM 2842 O O . VAL A 1 358 ? 32.811 -9.486 -28.580 1.00 93.75 358 VAL A O 1
ATOM 2845 N N . LYS A 1 359 ? 34.537 -8.913 -27.280 1.00 91.38 359 LYS A N 1
ATOM 2846 C CA . LYS A 1 359 ? 35.246 -10.190 -27.475 1.00 91.38 359 LYS A CA 1
ATOM 2847 C C . LYS A 1 359 ? 34.655 -11.354 -26.685 1.00 91.38 359 LYS A C 1
ATOM 2849 O O . LYS A 1 359 ? 34.746 -12.485 -27.146 1.00 91.38 359 LYS A O 1
ATOM 2854 N N . LYS A 1 360 ? 34.153 -11.109 -25.470 1.00 93.31 360 LYS A N 1
ATOM 2855 C CA . LYS A 1 360 ? 33.747 -12.183 -24.544 1.00 93.31 360 LYS A CA 1
ATOM 2856 C C . LYS A 1 360 ? 32.243 -12.307 -24.359 1.00 93.31 360 LYS A C 1
ATOM 2858 O O . LYS A 1 360 ? 31.781 -13.400 -24.047 1.00 93.31 360 LYS A O 1
ATOM 2863 N N . TYR A 1 361 ? 31.497 -11.209 -24.480 1.00 93.75 361 TYR A N 1
ATOM 2864 C CA . TYR A 1 361 ? 30.093 -11.167 -24.059 1.00 93.75 361 TYR A CA 1
ATOM 2865 C C . TYR A 1 361 ? 29.109 -10.838 -25.186 1.00 93.75 361 TYR A C 1
ATOM 2867 O O . TYR A 1 361 ? 27.904 -10.976 -24.966 1.00 93.75 361 TYR A O 1
ATOM 2875 N N . MET A 1 362 ? 29.586 -10.447 -26.370 1.00 94.81 362 MET A N 1
ATOM 2876 C CA . MET A 1 362 ? 28.768 -10.290 -27.572 1.00 94.81 362 MET A CA 1
ATOM 2877 C C . MET A 1 362 ? 28.664 -11.624 -28.318 1.00 94.81 362 MET A C 1
ATOM 2879 O O . MET A 1 362 ? 29.659 -12.281 -28.614 1.00 94.81 362 MET A O 1
ATOM 2883 N N . THR A 1 363 ? 27.437 -12.019 -28.616 1.00 92.56 363 THR A N 1
ATOM 2884 C CA . THR A 1 363 ? 27.047 -13.259 -29.288 1.00 92.56 363 THR A CA 1
ATOM 2885 C C . THR A 1 363 ? 26.115 -12.931 -30.454 1.00 92.56 363 THR A C 1
ATOM 2887 O O . THR A 1 363 ? 25.611 -11.816 -30.540 1.00 92.56 363 THR A O 1
ATOM 2890 N N . GLY A 1 364 ? 25.865 -13.880 -31.361 1.00 87.44 364 GLY A N 1
ATOM 2891 C CA . GLY A 1 364 ? 25.134 -13.616 -32.612 1.00 87.44 364 GLY A CA 1
ATOM 2892 C C . GLY A 1 364 ? 23.699 -13.084 -32.463 1.00 87.44 364 GLY A C 1
ATOM 2893 O O . GLY A 1 364 ? 23.194 -12.479 -33.400 1.00 87.44 364 GLY A O 1
ATOM 2894 N N . GLY A 1 365 ? 23.050 -13.289 -31.310 1.00 89.56 365 GLY A N 1
ATOM 2895 C CA . GLY A 1 365 ? 21.702 -12.777 -31.024 1.00 89.56 365 GLY A CA 1
ATOM 2896 C C . GLY A 1 365 ? 21.662 -11.387 -30.380 1.00 89.56 365 GLY A C 1
ATOM 2897 O O . GLY A 1 365 ? 20.575 -10.899 -30.078 1.00 89.56 365 GLY A O 1
ATOM 2898 N N . ASP A 1 366 ? 22.823 -10.777 -30.139 1.00 96.50 366 ASP A N 1
ATOM 2899 C CA . ASP A 1 366 ? 22.944 -9.454 -29.531 1.00 96.50 366 ASP A CA 1
ATOM 2900 C C . ASP A 1 366 ? 23.040 -8.352 -30.594 1.00 96.50 366 ASP A C 1
ATOM 2902 O O . ASP A 1 366 ? 23.289 -8.623 -31.769 1.00 96.50 366 ASP A O 1
ATOM 2906 N N . LEU A 1 367 ? 22.914 -7.095 -30.169 1.00 96.88 367 LEU A N 1
ATOM 2907 C CA . LEU A 1 367 ? 23.109 -5.929 -31.032 1.00 96.88 367 LEU A CA 1
ATOM 2908 C C . LEU A 1 367 ? 24.233 -5.038 -30.496 1.00 96.88 367 LEU A C 1
ATOM 2910 O O . LEU A 1 367 ? 24.263 -4.723 -29.304 1.00 96.88 367 LEU A O 1
ATOM 2914 N N . PHE A 1 368 ? 25.138 -4.616 -31.380 1.00 97.62 368 PHE A N 1
ATOM 2915 C CA . PHE A 1 368 ? 26.160 -3.619 -31.079 1.00 97.62 368 PHE A CA 1
ATOM 2916 C C . PHE A 1 368 ? 25.596 -2.221 -31.325 1.00 97.62 368 PHE A C 1
ATOM 2918 O O . PHE A 1 368 ? 25.024 -1.961 -32.382 1.00 97.62 368 PHE A O 1
ATOM 2925 N N . VAL A 1 369 ? 25.779 -1.314 -30.370 1.00 98.06 369 VAL A N 1
ATOM 2926 C CA . VAL A 1 369 ? 25.316 0.074 -30.437 1.00 98.06 369 VAL A CA 1
ATOM 2927 C C . VAL A 1 369 ? 26.435 1.010 -29.989 1.00 98.06 369 VAL A C 1
ATOM 2929 O O . VAL A 1 369 ? 27.133 0.748 -29.007 1.00 98.06 369 VAL A O 1
ATOM 2932 N N . HIS A 1 370 ? 26.619 2.113 -30.712 1.00 97.38 370 HIS A N 1
ATOM 2933 C CA . HIS A 1 370 ? 27.678 3.081 -30.442 1.00 97.38 370 HIS A CA 1
ATOM 2934 C C . HIS A 1 370 ? 27.247 4.486 -30.876 1.00 97.38 370 HIS A C 1
ATOM 2936 O O . HIS A 1 370 ? 26.622 4.658 -31.923 1.00 97.38 370 HIS A O 1
ATOM 2942 N N . ALA A 1 371 ? 27.580 5.503 -30.079 1.00 96.56 371 ALA A N 1
ATOM 2943 C CA . ALA A 1 371 ? 27.363 6.894 -30.474 1.00 96.56 371 ALA A CA 1
ATOM 2944 C C . ALA A 1 371 ? 28.392 7.304 -31.537 1.00 96.56 371 ALA A C 1
ATOM 2946 O O . ALA A 1 371 ? 29.560 6.943 -31.425 1.00 96.56 371 ALA A O 1
ATOM 2947 N N . ASP A 1 372 ? 27.999 8.058 -32.559 1.00 94.69 372 ASP A N 1
ATOM 2948 C CA . ASP A 1 372 ? 28.878 8.484 -33.658 1.00 94.69 372 ASP A CA 1
ATOM 2949 C C . ASP A 1 372 ? 29.779 9.664 -33.245 1.00 94.69 372 ASP A C 1
ATOM 2951 O O . ASP A 1 372 ? 29.799 10.730 -33.852 1.00 94.69 372 ASP A O 1
ATOM 2955 N N . VAL A 1 373 ? 30.474 9.492 -32.119 1.00 91.38 373 VAL A N 1
ATOM 2956 C CA . VAL A 1 373 ? 31.383 10.457 -31.499 1.00 91.38 373 VAL A CA 1
ATOM 2957 C C . VAL A 1 373 ? 32.553 9.725 -30.846 1.00 91.38 373 VAL A C 1
ATOM 2959 O O . VAL A 1 373 ? 32.454 8.566 -30.432 1.00 91.38 373 VAL A O 1
ATOM 2962 N N . HIS A 1 374 ? 33.681 10.416 -30.694 1.00 87.44 374 HIS A N 1
ATOM 2963 C CA . HIS A 1 374 ? 34.828 9.864 -29.980 1.00 87.44 374 HIS A CA 1
ATOM 2964 C C . HIS A 1 374 ? 34.533 9.654 -28.491 1.00 87.44 374 HIS A C 1
ATOM 2966 O O . HIS A 1 374 ? 33.774 10.391 -27.863 1.00 87.44 374 HIS A O 1
ATOM 2972 N N . GLY A 1 375 ? 35.172 8.643 -27.900 1.00 87.69 375 GLY A N 1
ATOM 2973 C CA . GLY A 1 375 ? 35.030 8.347 -26.474 1.00 87.69 375 GLY A CA 1
ATOM 2974 C C . GLY A 1 375 ? 33.647 7.823 -26.077 1.00 87.69 375 GLY A C 1
ATOM 2975 O O . GLY A 1 375 ? 33.281 7.942 -24.907 1.00 87.69 375 GLY A O 1
ATOM 2976 N N . ALA A 1 376 ? 32.880 7.272 -27.022 1.00 92.62 376 ALA A N 1
ATOM 2977 C CA . ALA A 1 376 ? 31.631 6.596 -26.714 1.00 92.62 376 ALA A CA 1
ATOM 2978 C C . ALA A 1 376 ? 31.845 5.230 -26.050 1.00 92.62 376 ALA A C 1
ATOM 2980 O O . ALA A 1 376 ? 32.821 4.516 -26.299 1.00 92.62 376 ALA A O 1
ATOM 2981 N N . SER A 1 377 ? 30.922 4.881 -25.156 1.00 94.75 377 SER A N 1
ATOM 2982 C CA . SER A 1 377 ? 30.819 3.530 -24.619 1.00 94.75 377 SER A CA 1
ATOM 2983 C C . SER A 1 377 ? 30.400 2.572 -25.735 1.00 94.75 377 SER A C 1
ATOM 2985 O O . SER A 1 377 ? 29.499 2.884 -26.514 1.00 94.75 377 SER A O 1
ATOM 2987 N N . VAL A 1 378 ? 31.024 1.393 -25.797 1.00 96.62 378 VAL A N 1
ATOM 2988 C CA . VAL A 1 378 ? 30.457 0.295 -26.586 1.00 96.62 378 VAL A CA 1
ATOM 2989 C C . VAL A 1 378 ? 29.287 -0.276 -25.816 1.00 96.62 378 VAL A C 1
ATOM 2991 O O . VAL A 1 378 ? 29.480 -0.752 -24.695 1.00 96.62 378 VAL A O 1
ATOM 2994 N N . VAL A 1 379 ? 28.109 -0.251 -26.435 1.00 98.00 379 VAL A N 1
ATOM 2995 C CA . VAL A 1 379 ? 26.865 -0.742 -25.853 1.00 98.00 379 VAL A CA 1
ATOM 2996 C C . VAL A 1 379 ? 26.446 -2.041 -26.538 1.00 98.00 379 VAL A C 1
ATOM 2998 O O . VAL A 1 379 ? 26.393 -2.116 -27.760 1.00 98.00 379 VAL A O 1
ATOM 3001 N N . ILE A 1 380 ? 26.150 -3.072 -25.748 1.00 98.25 380 ILE A N 1
ATOM 3002 C CA . ILE A 1 380 ? 25.664 -4.374 -26.211 1.00 98.25 380 ILE A CA 1
ATOM 3003 C C . ILE A 1 380 ? 24.261 -4.603 -25.651 1.00 98.25 380 ILE A C 1
ATOM 3005 O O . ILE A 1 380 ? 24.066 -4.596 -24.432 1.00 98.25 380 ILE A O 1
ATOM 3009 N N . VAL A 1 381 ? 23.298 -4.845 -26.536 1.00 98.19 381 VAL A N 1
ATOM 3010 C CA . VAL A 1 381 ? 21.928 -5.240 -26.179 1.00 98.19 381 VAL A CA 1
ATOM 3011 C C . VAL A 1 381 ? 21.854 -6.761 -26.148 1.00 98.19 381 VAL A C 1
ATOM 3013 O O . VAL A 1 381 ? 22.110 -7.407 -27.162 1.00 98.19 381 VAL A O 1
ATOM 3016 N N . LYS A 1 382 ? 21.528 -7.344 -24.989 1.00 96.50 382 LYS A N 1
ATOM 3017 C CA . LYS A 1 382 ? 21.519 -8.799 -24.774 1.00 96.50 382 LYS A CA 1
ATOM 3018 C C . LYS A 1 382 ? 20.206 -9.449 -25.224 1.00 96.50 382 LYS A C 1
ATOM 3020 O O . LYS A 1 382 ? 19.469 -9.990 -24.401 1.00 96.50 382 LYS A O 1
ATOM 3025 N N . GLY A 1 383 ? 19.915 -9.367 -26.520 1.00 92.88 383 GLY A N 1
ATOM 3026 C CA . GLY A 1 383 ? 18.699 -9.882 -27.152 1.00 92.88 383 GLY A CA 1
ATOM 3027 C C . GLY A 1 383 ? 17.999 -8.834 -28.018 1.00 92.88 383 GLY A C 1
ATOM 3028 O O . GLY A 1 383 ? 18.591 -7.822 -28.390 1.00 92.88 383 GLY A O 1
ATOM 3029 N N . LYS A 1 384 ? 16.721 -9.074 -28.329 1.00 93.69 384 LYS A N 1
ATOM 3030 C CA . LYS A 1 384 ? 15.873 -8.136 -29.080 1.00 93.69 384 LYS A CA 1
ATOM 3031 C C . LYS A 1 384 ? 15.065 -7.276 -28.118 1.00 93.69 384 LYS A C 1
ATOM 3033 O O . LYS A 1 384 ? 14.483 -7.817 -27.186 1.00 93.69 384 LYS A O 1
ATOM 3038 N N . THR A 1 385 ? 15.020 -5.973 -28.370 1.00 95.25 385 THR A N 1
ATOM 3039 C CA . THR A 1 385 ? 14.218 -4.999 -27.621 1.00 95.25 385 THR A CA 1
ATOM 3040 C C . THR A 1 385 ? 13.449 -4.119 -28.594 1.00 95.25 385 THR A C 1
ATOM 3042 O O . THR A 1 385 ? 13.989 -3.716 -29.624 1.00 95.25 385 THR A O 1
ATOM 3045 N N . GLU A 1 386 ? 12.213 -3.785 -28.238 1.00 95.88 386 GLU A N 1
ATOM 3046 C CA . GLU A 1 386 ? 11.401 -2.796 -28.957 1.00 95.88 386 GLU A CA 1
ATOM 3047 C C . GLU A 1 386 ? 11.705 -1.365 -28.472 1.00 95.88 386 GLU A C 1
ATOM 3049 O O . GLU A 1 386 ? 11.207 -0.381 -29.016 1.00 95.88 386 GLU A O 1
ATOM 3054 N N . ARG A 1 387 ? 12.552 -1.229 -27.441 1.00 97.06 387 ARG A N 1
ATOM 3055 C CA . ARG A 1 387 ? 12.906 0.032 -26.775 1.00 97.06 387 ARG A CA 1
ATOM 3056 C C . ARG A 1 387 ? 14.274 0.548 -27.197 1.00 97.06 387 ARG A C 1
ATOM 3058 O O . ARG A 1 387 ? 15.104 0.949 -26.378 1.00 97.06 387 ARG A O 1
ATOM 3065 N N . MET A 1 388 ? 14.522 0.550 -28.506 1.00 97.38 388 MET A N 1
ATOM 3066 C CA . MET A 1 388 ? 15.766 1.085 -29.067 1.00 97.38 388 MET A CA 1
ATOM 3067 C C . MET A 1 388 ? 15.954 2.577 -28.762 1.00 97.38 388 MET A C 1
ATOM 3069 O O . MET A 1 388 ? 17.093 3.032 -28.686 1.00 97.38 388 MET A O 1
ATOM 3073 N N . ASP A 1 389 ? 14.871 3.323 -28.520 1.00 97.50 389 ASP A N 1
ATOM 3074 C CA . ASP A 1 389 ? 14.905 4.701 -28.016 1.00 97.50 389 ASP A CA 1
ATOM 3075 C C . ASP A 1 389 ? 15.702 4.815 -26.704 1.00 97.50 389 ASP A C 1
ATOM 3077 O O . ASP A 1 389 ? 16.576 5.675 -26.574 1.00 97.50 389 ASP A O 1
ATOM 3081 N N . GLU A 1 390 ? 15.465 3.897 -25.762 1.00 98.31 390 GLU A N 1
ATOM 3082 C CA . GLU A 1 390 ? 16.171 3.834 -24.480 1.00 98.31 390 GLU A CA 1
ATOM 3083 C C . GLU A 1 390 ? 17.641 3.446 -24.685 1.00 98.31 390 GLU A C 1
ATOM 3085 O O . GLU A 1 390 ? 18.547 4.085 -24.144 1.00 98.31 390 GLU A O 1
ATOM 3090 N N . VAL A 1 391 ? 17.900 2.429 -25.511 1.00 98.50 391 VAL A N 1
ATOM 3091 C CA . VAL A 1 391 ? 19.263 1.968 -25.827 1.00 98.50 391 VAL A CA 1
ATOM 3092 C C . VAL A 1 391 ? 20.095 3.085 -26.453 1.00 98.50 391 VAL A C 1
ATOM 3094 O O . VAL A 1 391 ? 21.237 3.316 -26.047 1.00 98.50 391 VAL A O 1
ATOM 3097 N N . ALA A 1 392 ? 19.525 3.803 -27.418 1.00 98.19 392 ALA A N 1
ATOM 3098 C CA . ALA A 1 392 ? 20.205 4.898 -28.083 1.00 98.19 392 ALA A CA 1
ATOM 3099 C C . ALA A 1 392 ? 20.465 6.057 -27.124 1.00 98.19 392 ALA A C 1
ATOM 3101 O O . ALA A 1 392 ? 21.577 6.581 -27.096 1.00 98.19 392 ALA A O 1
ATOM 3102 N N . GLN A 1 393 ? 19.493 6.424 -26.285 1.00 98.31 393 GLN A N 1
ATOM 3103 C CA . GLN A 1 393 ? 19.689 7.473 -25.285 1.00 98.31 393 GLN A CA 1
ATOM 3104 C C . GLN A 1 393 ? 20.787 7.111 -24.282 1.00 98.31 393 GLN A C 1
ATOM 3106 O O . GLN A 1 393 ? 21.577 7.976 -23.897 1.00 98.31 393 GLN A O 1
ATOM 3111 N N . PHE A 1 394 ? 20.895 5.836 -23.905 1.00 98.44 394 PHE A N 1
ATOM 3112 C CA . PHE A 1 394 ? 22.000 5.348 -23.089 1.00 98.44 394 PHE A CA 1
ATOM 3113 C C . PHE A 1 394 ? 23.345 5.484 -23.816 1.00 98.44 394 PHE A C 1
ATOM 3115 O O . PHE A 1 394 ? 24.274 6.077 -23.269 1.00 98.44 394 PHE A O 1
ATOM 3122 N N . ALA A 1 395 ? 23.453 5.002 -25.057 1.00 98.00 395 ALA A N 1
ATOM 3123 C CA . ALA A 1 395 ? 24.686 5.093 -25.841 1.00 98.00 395 ALA A CA 1
ATOM 3124 C C . ALA A 1 395 ? 25.128 6.550 -26.076 1.00 98.00 395 ALA A C 1
ATOM 3126 O O . ALA A 1 395 ? 26.299 6.875 -25.879 1.00 98.00 395 ALA A O 1
ATOM 3127 N N . ALA A 1 396 ? 24.189 7.437 -26.420 1.00 97.75 396 ALA A N 1
ATOM 3128 C CA . ALA A 1 396 ? 24.428 8.869 -26.577 1.00 97.75 396 ALA A CA 1
ATOM 3129 C C . ALA A 1 396 ? 24.901 9.511 -25.264 1.00 97.75 396 ALA A C 1
ATOM 3131 O O . ALA A 1 396 ? 25.880 10.259 -25.255 1.00 97.75 396 ALA A O 1
ATOM 3132 N N . SER A 1 397 ? 24.247 9.187 -24.144 1.00 97.62 397 SER A N 1
ATOM 3133 C CA . SER A 1 397 ? 24.541 9.806 -22.849 1.00 97.62 397 SER A CA 1
ATOM 3134 C C . SER A 1 397 ? 25.867 9.345 -22.252 1.00 97.62 397 SER A C 1
ATOM 3136 O O . SER A 1 397 ? 26.575 10.136 -21.638 1.00 97.62 397 SER A O 1
ATOM 3138 N N . PHE A 1 398 ? 26.264 8.091 -22.467 1.00 96.62 398 PHE A N 1
ATOM 3139 C CA . PHE A 1 398 ? 27.557 7.567 -22.023 1.00 96.62 398 PHE A CA 1
ATOM 3140 C C . PHE A 1 398 ? 28.629 7.700 -23.111 1.00 96.62 398 PHE A C 1
ATOM 3142 O O . PHE A 1 398 ? 29.349 6.745 -23.415 1.00 96.62 398 PHE A O 1
ATOM 3149 N N . SER A 1 399 ? 28.753 8.902 -23.681 1.00 95.38 399 SER A N 1
ATOM 3150 C CA . SER A 1 399 ? 29.711 9.195 -24.746 1.00 95.38 399 SER A CA 1
ATOM 3151 C C . SER A 1 399 ? 30.491 10.492 -24.560 1.00 95.38 399 SER A C 1
ATOM 3153 O O . SER A 1 399 ? 30.233 11.268 -23.639 1.00 95.38 399 SER A O 1
ATOM 3155 N N . GLY A 1 400 ? 31.452 10.741 -25.456 1.00 93.31 400 GLY A N 1
ATOM 3156 C CA . GLY A 1 400 ? 32.168 12.014 -25.502 1.00 93.31 400 GLY A CA 1
ATOM 3157 C C . GLY A 1 400 ? 31.255 13.216 -25.744 1.00 93.31 400 GLY A C 1
ATOM 3158 O O . GLY A 1 400 ? 31.602 14.307 -25.306 1.00 93.31 400 GLY A O 1
ATOM 3159 N N . ALA A 1 401 ? 30.067 13.028 -26.334 1.00 94.38 401 ALA A N 1
ATOM 3160 C CA . ALA A 1 401 ? 29.109 14.115 -26.522 1.00 94.38 401 ALA A CA 1
ATOM 3161 C C . ALA A 1 401 ? 28.646 14.725 -25.191 1.00 94.38 401 ALA A C 1
ATOM 3163 O O . ALA A 1 401 ? 28.482 15.940 -25.101 1.00 94.38 401 ALA A O 1
ATOM 3164 N N . TRP A 1 402 ? 28.519 13.901 -24.143 1.00 95.88 402 TRP A N 1
ATOM 3165 C CA . TRP A 1 402 ? 28.189 14.377 -22.799 1.00 95.88 402 TRP A CA 1
ATOM 3166 C C . TRP A 1 402 ? 29.312 15.234 -22.226 1.00 95.88 402 TRP A C 1
ATOM 3168 O O . TRP A 1 402 ? 29.072 16.333 -21.736 1.00 95.88 402 TRP A O 1
ATOM 3178 N N . ARG A 1 403 ? 30.557 14.756 -22.342 1.00 90.69 403 ARG A N 1
ATOM 3179 C CA . ARG A 1 403 ? 31.748 15.481 -21.880 1.00 90.69 403 ARG A CA 1
ATOM 3180 C C . ARG A 1 403 ? 31.923 16.819 -22.594 1.00 90.69 403 ARG A C 1
ATOM 3182 O O . ARG A 1 403 ? 32.363 17.776 -21.971 1.00 90.69 403 ARG A O 1
ATOM 3189 N N . SER A 1 404 ? 31.575 16.869 -23.875 1.00 91.38 404 SER A N 1
ATOM 3190 C CA . SER A 1 404 ? 31.620 18.083 -24.691 1.00 91.38 404 SER A CA 1
ATOM 3191 C C . SER A 1 404 ? 30.406 19.002 -24.503 1.00 91.38 404 SER A C 1
ATOM 3193 O O . SER A 1 404 ? 30.343 20.046 -25.146 1.00 91.38 404 SER A O 1
ATOM 3195 N N . GLY A 1 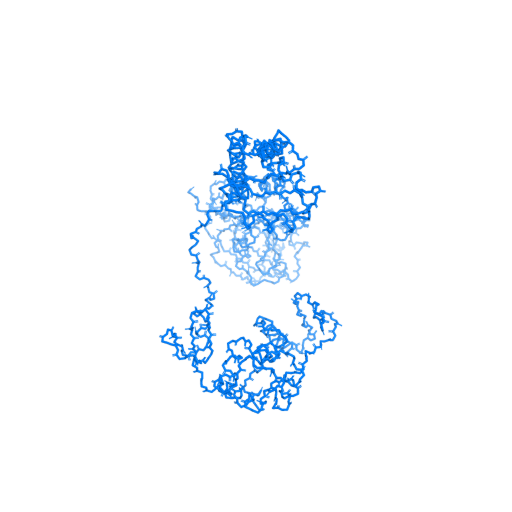405 ? 29.440 18.647 -23.647 1.00 91.12 405 GLY A N 1
ATOM 3196 C CA . GLY A 1 405 ? 28.275 19.488 -23.355 1.00 91.12 405 GLY A CA 1
ATOM 3197 C C . GLY A 1 405 ? 27.236 19.562 -24.480 1.00 91.12 405 GLY A C 1
ATOM 3198 O O . GLY A 1 405 ? 26.425 20.485 -24.501 1.00 91.12 405 GLY A O 1
ATOM 3199 N N . HIS A 1 406 ? 27.239 18.624 -25.433 1.00 91.00 406 HIS A N 1
ATOM 3200 C CA . HIS A 1 406 ? 26.242 18.602 -26.505 1.00 91.00 406 HIS A CA 1
ATOM 3201 C C . HIS A 1 406 ? 24.865 18.184 -25.980 1.00 91.00 406 HIS A C 1
ATOM 3203 O O . HIS A 1 406 ? 24.748 17.305 -25.132 1.00 91.00 406 HIS A O 1
ATOM 3209 N N . ALA A 1 407 ? 23.798 18.769 -26.527 1.00 90.62 407 ALA A N 1
ATOM 3210 C CA . ALA A 1 407 ? 22.427 18.431 -26.132 1.00 90.62 407 ALA A CA 1
ATOM 3211 C C . ALA A 1 407 ? 21.931 17.099 -26.725 1.00 90.62 407 ALA A C 1
ATOM 3213 O O . ALA A 1 407 ? 21.055 16.446 -26.152 1.00 90.62 407 ALA A O 1
ATOM 3214 N N . SER A 1 408 ? 22.474 16.696 -27.875 1.00 95.00 408 SER A N 1
ATOM 3215 C CA . SER A 1 408 ? 22.119 15.457 -28.569 1.00 95.00 408 SER A CA 1
ATOM 3216 C C . SER A 1 408 ? 23.331 14.844 -29.274 1.00 95.00 408 SER A C 1
ATOM 3218 O O . SER A 1 408 ? 24.345 15.519 -29.462 1.00 95.00 408 SER A O 1
ATOM 3220 N N . ALA A 1 409 ? 23.234 13.564 -29.633 1.00 95.50 409 ALA A N 1
ATOM 3221 C CA . ALA A 1 409 ? 24.221 12.862 -30.446 1.00 95.50 409 ALA A CA 1
ATOM 3222 C C . ALA A 1 409 ? 23.537 11.863 -31.383 1.00 95.50 409 ALA A C 1
ATOM 3224 O O . ALA A 1 409 ? 22.454 11.354 -31.088 1.00 95.50 409 ALA A O 1
ATOM 3225 N N . ASP A 1 410 ? 24.198 11.551 -32.490 1.00 96.88 410 ASP A N 1
ATOM 3226 C CA . ASP A 1 410 ? 23.777 10.468 -33.367 1.00 96.88 410 ASP A CA 1
ATOM 3227 C C . ASP A 1 410 ? 24.300 9.134 -32.837 1.00 96.88 410 ASP A C 1
ATOM 3229 O O . ASP A 1 410 ? 25.400 9.041 -32.289 1.00 96.88 410 ASP A O 1
ATOM 3233 N N . VAL A 1 411 ? 23.504 8.085 -32.997 1.00 97.94 411 VAL A N 1
ATOM 3234 C CA . VAL A 1 411 ? 23.829 6.726 -32.566 1.00 97.94 411 VAL A CA 1
ATOM 3235 C C . VAL A 1 411 ? 23.602 5.792 -33.735 1.00 97.94 411 VAL A C 1
ATOM 3237 O O . VAL A 1 411 ? 22.674 5.985 -34.514 1.00 97.94 411 VAL A O 1
ATOM 3240 N N . TYR A 1 412 ? 24.432 4.767 -33.870 1.00 97.25 412 TYR A N 1
ATOM 3241 C CA . TYR A 1 412 ? 24.192 3.706 -34.833 1.00 97.25 412 TYR A CA 1
ATOM 3242 C C . TYR A 1 412 ? 24.216 2.339 -34.163 1.00 97.25 412 TYR A C 1
ATOM 3244 O O . TYR A 1 412 ? 24.833 2.143 -33.112 1.00 97.25 412 TYR A O 1
ATOM 3252 N N . SER A 1 413 ? 23.544 1.390 -34.804 1.00 97.12 413 SER A N 1
ATOM 3253 C CA . SER A 1 413 ? 23.580 -0.020 -34.441 1.00 97.12 413 SER A CA 1
ATOM 3254 C C . SER A 1 413 ? 24.092 -0.883 -35.590 1.00 97.12 413 SER A C 1
ATOM 3256 O O . SER A 1 413 ? 24.007 -0.501 -36.762 1.00 97.12 413 SER A O 1
ATOM 3258 N N . ALA A 1 414 ? 24.675 -2.022 -35.228 1.00 96.19 414 ALA A N 1
ATOM 3259 C CA . ALA A 1 414 ? 25.232 -3.002 -36.144 1.00 96.19 414 ALA A CA 1
ATOM 3260 C C . ALA A 1 414 ? 25.128 -4.414 -35.557 1.00 96.19 414 ALA A C 1
ATOM 3262 O O . ALA A 1 414 ? 25.131 -4.612 -34.338 1.00 96.19 414 ALA A O 1
ATOM 3263 N N . LEU A 1 415 ? 25.067 -5.407 -36.435 1.00 94.81 415 LEU A N 1
ATOM 3264 C CA . LEU A 1 415 ? 25.081 -6.812 -36.062 1.00 94.81 415 LEU A CA 1
ATOM 3265 C C . LEU A 1 415 ? 26.488 -7.255 -35.618 1.00 94.81 415 LEU A C 1
ATOM 3267 O O . LEU A 1 415 ? 27.490 -6.726 -36.103 1.00 94.81 415 LEU A O 1
ATOM 3271 N N . PRO A 1 416 ? 26.599 -8.277 -34.752 1.00 93.44 416 PRO A N 1
ATOM 3272 C CA . PRO A 1 416 ? 27.880 -8.783 -34.259 1.00 93.44 416 PRO A CA 1
ATOM 3273 C C . PRO A 1 416 ? 28.891 -9.145 -35.359 1.00 93.44 416 PRO A C 1
ATOM 3275 O O . PRO A 1 416 ? 30.081 -8.884 -35.211 1.00 93.44 416 PRO A O 1
ATOM 3278 N N . ASN A 1 417 ? 28.430 -9.708 -36.479 1.00 92.50 417 ASN A N 1
ATOM 3279 C CA . ASN A 1 417 ? 29.271 -10.087 -37.623 1.00 92.50 417 ASN A CA 1
ATOM 3280 C C . ASN A 1 417 ? 29.807 -8.886 -38.426 1.00 92.50 417 ASN A C 1
ATOM 3282 O O . ASN A 1 417 ? 30.732 -9.051 -39.220 1.00 92.50 417 ASN A O 1
ATOM 3286 N N . GLN A 1 418 ? 29.246 -7.693 -38.227 1.00 92.62 418 GLN A N 1
ATOM 3287 C CA . GLN A 1 418 ? 29.689 -6.455 -38.866 1.00 92.62 418 GLN A CA 1
ATOM 3288 C C . GLN A 1 418 ? 30.823 -5.779 -38.090 1.00 92.62 418 GLN A C 1
ATOM 3290 O O . GLN A 1 418 ? 31.517 -4.928 -38.642 1.00 92.62 418 GLN A O 1
ATOM 3295 N N . VAL A 1 419 ? 31.031 -6.139 -36.820 1.00 92.12 419 VAL A N 1
ATOM 3296 C CA . VAL A 1 419 ? 31.994 -5.488 -35.926 1.00 92.12 419 VAL A CA 1
ATOM 3297 C C . VAL A 1 419 ? 33.329 -6.232 -35.959 1.00 92.12 419 VAL A C 1
ATOM 3299 O O . VAL A 1 419 ? 33.431 -7.389 -35.561 1.00 92.12 419 VAL A O 1
ATOM 3302 N N . SER A 1 420 ? 34.384 -5.550 -36.400 1.00 86.06 420 SER A N 1
ATOM 3303 C CA . SER A 1 420 ? 35.745 -6.081 -36.509 1.00 86.06 420 SER A CA 1
ATOM 3304 C C . SER A 1 420 ? 36.755 -5.192 -35.787 1.00 86.06 420 SER A C 1
ATOM 3306 O O . SER A 1 420 ? 36.561 -3.988 -35.634 1.00 86.06 420 SER A O 1
ATOM 3308 N N . LYS A 1 421 ? 37.874 -5.783 -35.359 1.00 82.38 421 LYS A N 1
ATOM 3309 C CA . LYS A 1 421 ? 39.042 -5.048 -34.844 1.00 82.38 421 LYS A CA 1
ATOM 3310 C C . LYS A 1 421 ? 40.212 -5.020 -35.833 1.00 82.38 421 LYS A C 1
ATOM 3312 O O . LYS A 1 421 ? 41.242 -4.426 -35.537 1.00 82.38 421 LYS A O 1
ATOM 3317 N N . THR A 1 422 ? 40.076 -5.695 -36.971 1.00 78.25 422 THR A N 1
ATOM 3318 C CA . THR A 1 422 ? 41.140 -5.803 -37.969 1.00 78.25 422 THR A CA 1
ATOM 3319 C C . THR A 1 422 ? 41.054 -4.612 -38.925 1.00 78.25 422 THR A C 1
ATOM 3321 O O . THR A 1 422 ? 40.063 -4.537 -39.662 1.00 78.25 422 THR A O 1
ATOM 3324 N N . PRO A 1 423 ? 42.043 -3.695 -38.917 1.00 74.50 423 PRO A N 1
ATOM 3325 C CA . PRO A 1 423 ? 42.119 -2.616 -39.897 1.00 74.50 423 PRO A CA 1
ATOM 3326 C C . PRO A 1 423 ? 42.276 -3.138 -41.321 1.00 74.50 423 PRO A C 1
ATOM 3328 O O . PRO A 1 423 ? 42.645 -4.295 -41.540 1.00 74.50 423 PRO A O 1
ATOM 3331 N N . GLU A 1 424 ? 42.004 -2.271 -42.292 1.00 73.50 424 GLU A N 1
ATOM 3332 C CA . GLU A 1 424 ? 42.511 -2.471 -43.647 1.00 73.50 424 GLU A CA 1
ATOM 3333 C C . GLU A 1 424 ? 44.039 -2.298 -43.667 1.00 73.50 424 GLU A C 1
ATOM 3335 O O . GLU A 1 424 ? 44.639 -1.749 -42.738 1.00 73.50 424 GLU A O 1
ATOM 3340 N N . SER A 1 425 ? 44.701 -2.848 -44.687 1.00 60.59 425 SER A N 1
ATOM 3341 C CA . SER A 1 425 ? 46.166 -2.856 -44.743 1.00 60.59 425 SER A CA 1
ATOM 3342 C C . SER A 1 425 ? 46.715 -1.423 -44.718 1.00 60.59 425 SER A C 1
ATOM 3344 O O . SER A 1 425 ? 46.470 -0.656 -45.642 1.00 60.59 425 SER A O 1
ATOM 3346 N N . GLY A 1 426 ? 47.441 -1.066 -43.652 1.00 65.81 426 GLY A N 1
ATOM 3347 C CA . GLY A 1 426 ? 48.047 0.260 -43.467 1.00 65.81 426 GLY A CA 1
ATOM 3348 C C . GLY A 1 426 ? 47.372 1.166 -42.428 1.00 65.81 426 GLY A C 1
ATOM 3349 O O . GLY A 1 426 ? 47.954 2.188 -42.073 1.00 65.81 426 GLY A O 1
ATOM 3350 N N . GLU A 1 427 ? 46.207 0.800 -41.884 1.00 71.81 427 GLU A N 1
ATOM 3351 C CA . GLU A 1 427 ? 45.520 1.598 -40.858 1.00 71.81 427 GLU A CA 1
ATOM 3352 C C . GLU A 1 427 ? 45.795 1.101 -39.429 1.00 71.81 427 GLU A C 1
ATOM 3354 O O . GLU A 1 427 ? 45.952 -0.094 -39.171 1.00 71.81 427 GLU A O 1
ATOM 3359 N N . PHE A 1 428 ? 45.824 2.023 -38.463 1.00 72.62 428 PHE A N 1
ATOM 3360 C CA . PHE A 1 428 ? 45.960 1.705 -37.040 1.00 72.62 428 PHE A CA 1
ATOM 3361 C C . PHE A 1 428 ? 44.618 1.859 -36.318 1.00 72.62 428 PHE A C 1
ATOM 3363 O O . PHE A 1 428 ? 44.028 2.938 -36.310 1.00 72.62 428 PHE A O 1
ATOM 3370 N N . VAL A 1 429 ? 44.158 0.802 -35.641 1.00 77.00 429 VAL A N 1
ATOM 3371 C CA . VAL A 1 429 ? 42.958 0.853 -34.789 1.00 77.00 429 VAL A CA 1
ATOM 3372 C C . VAL A 1 429 ? 43.373 1.088 -33.343 1.00 77.00 429 VAL A C 1
ATOM 3374 O O . VAL A 1 429 ? 44.004 0.234 -32.715 1.00 77.00 429 VAL A O 1
ATOM 3377 N N . ALA A 1 430 ? 42.979 2.236 -32.792 1.00 75.69 430 ALA A N 1
ATOM 3378 C CA . ALA A 1 430 ? 43.222 2.554 -31.393 1.00 75.69 430 ALA A CA 1
ATOM 3379 C C . ALA A 1 430 ? 42.513 1.563 -30.448 1.00 75.69 430 ALA A C 1
ATOM 3381 O O . ALA A 1 430 ? 41.468 0.983 -30.756 1.00 75.69 430 ALA A O 1
ATOM 3382 N N . ARG A 1 431 ? 43.073 1.383 -29.248 1.00 73.88 431 ARG A N 1
ATOM 3383 C CA . ARG A 1 431 ? 42.501 0.514 -28.209 1.00 73.88 431 ARG A CA 1
ATOM 3384 C C . ARG A 1 431 ? 41.058 0.929 -27.890 1.00 73.88 431 ARG A C 1
ATOM 3386 O O . ARG A 1 431 ? 40.791 2.105 -27.664 1.00 73.88 431 ARG A O 1
ATOM 3393 N N . GLY A 1 432 ? 40.138 -0.037 -27.859 1.00 70.88 432 GLY A N 1
ATOM 3394 C CA . GLY A 1 432 ? 38.705 0.212 -27.645 1.00 70.88 432 GLY A CA 1
ATOM 3395 C C . GLY A 1 432 ? 37.925 0.769 -28.844 1.00 70.88 432 GLY A C 1
ATOM 3396 O O . GLY A 1 432 ? 36.738 1.038 -28.679 1.00 70.88 432 GLY A O 1
ATOM 3397 N N . SER A 1 433 ? 38.553 0.927 -30.015 1.00 80.50 433 SER A N 1
ATOM 3398 C CA . SER A 1 433 ? 37.874 1.276 -31.273 1.00 80.50 433 SER A CA 1
ATOM 3399 C C . SER A 1 433 ? 37.541 0.024 -32.086 1.00 80.50 433 SER A C 1
ATOM 3401 O O . SER A 1 433 ? 38.252 -0.983 -32.014 1.00 80.50 433 SER A O 1
ATOM 3403 N N . PHE A 1 434 ? 36.463 0.097 -32.865 1.00 86.94 434 PHE A N 1
ATOM 3404 C CA . PHE A 1 434 ? 35.964 -1.002 -33.688 1.00 86.94 434 PHE A CA 1
ATOM 3405 C C . PHE A 1 434 ? 35.591 -0.496 -35.073 1.00 86.94 434 PHE A C 1
ATOM 3407 O O . PHE A 1 434 ? 35.080 0.611 -35.229 1.00 86.94 434 PHE A O 1
ATOM 3414 N N . ILE A 1 435 ? 35.836 -1.331 -36.071 1.00 87.38 435 ILE A N 1
ATOM 3415 C CA . ILE A 1 435 ? 35.478 -1.085 -37.460 1.00 87.38 435 ILE A CA 1
ATOM 3416 C C . ILE A 1 435 ? 34.173 -1.815 -37.722 1.00 87.38 435 ILE A C 1
ATOM 3418 O O . ILE A 1 435 ? 34.107 -3.038 -37.608 1.00 87.38 435 ILE A O 1
ATOM 3422 N N . VAL A 1 436 ? 33.141 -1.065 -38.091 1.00 90.31 436 VAL A N 1
ATOM 3423 C CA . VAL A 1 436 ? 31.854 -1.630 -38.497 1.00 90.31 436 VAL A CA 1
ATOM 3424 C C . VAL A 1 436 ? 31.779 -1.662 -40.015 1.00 90.31 436 VAL A C 1
ATOM 3426 O O . VAL A 1 436 ? 31.786 -0.600 -40.645 1.00 90.31 436 VAL A O 1
ATOM 3429 N N . ARG A 1 437 ? 31.720 -2.874 -40.575 1.00 89.00 437 ARG A N 1
ATOM 3430 C CA . ARG A 1 437 ? 31.641 -3.162 -42.012 1.00 89.00 437 ARG A CA 1
ATOM 3431 C C . ARG A 1 437 ? 30.200 -3.467 -42.427 1.00 89.00 437 ARG A C 1
ATOM 3433 O O . ARG A 1 437 ? 29.504 -4.229 -41.762 1.00 89.00 437 ARG A O 1
ATOM 3440 N N . GLY A 1 438 ? 29.778 -2.925 -43.564 1.00 88.25 438 GLY A N 1
ATOM 3441 C CA . GLY A 1 438 ? 28.410 -3.062 -44.072 1.00 88.25 438 GLY A CA 1
ATOM 3442 C C . GLY A 1 438 ? 27.471 -1.957 -43.581 1.00 88.25 438 GLY A C 1
ATOM 3443 O O . GLY A 1 438 ? 27.917 -0.909 -43.113 1.00 88.25 438 GLY A O 1
ATOM 3444 N N . GLU A 1 439 ? 26.167 -2.185 -43.730 1.00 88.88 439 GLU A N 1
ATOM 3445 C CA . GLU A 1 439 ? 25.133 -1.187 -43.449 1.00 88.88 439 GLU A CA 1
ATOM 3446 C C . GLU A 1 439 ? 24.961 -0.930 -41.944 1.00 88.88 439 GLU A C 1
ATOM 3448 O O . GLU A 1 439 ? 24.961 -1.859 -41.137 1.00 88.88 439 GLU A O 1
ATOM 3453 N N . ARG A 1 440 ? 24.813 0.345 -41.571 1.00 93.94 440 ARG A N 1
ATOM 3454 C CA . ARG A 1 440 ? 24.567 0.794 -40.195 1.00 93.94 440 ARG A CA 1
ATOM 3455 C C . ARG A 1 440 ? 23.163 1.360 -40.093 1.00 93.94 440 ARG A C 1
ATOM 3457 O O . ARG A 1 440 ? 22.779 2.197 -40.908 1.00 93.94 440 ARG A O 1
ATOM 3464 N N . THR A 1 441 ? 22.441 1.004 -39.039 1.00 95.62 441 THR A N 1
ATOM 3465 C CA . THR A 1 441 ? 21.140 1.615 -38.754 1.00 95.62 441 THR A CA 1
ATOM 3466 C C . THR A 1 441 ? 21.336 2.805 -37.825 1.00 95.62 441 THR A C 1
ATOM 3468 O O . THR A 1 441 ? 21.711 2.630 -36.665 1.00 95.62 441 THR A O 1
ATOM 3471 N N . TYR A 1 442 ? 21.101 4.012 -38.342 1.00 96.00 442 TYR A N 1
ATOM 3472 C CA . TYR A 1 442 ? 21.291 5.267 -37.615 1.00 96.00 442 TYR A CA 1
ATOM 3473 C C . TYR A 1 442 ? 20.022 5.736 -36.900 1.00 96.00 442 TYR A C 1
ATOM 3475 O O . TYR A 1 442 ? 18.919 5.686 -37.437 1.00 96.00 442 TYR A O 1
ATOM 3483 N N . MET A 1 443 ? 20.222 6.286 -35.710 1.00 97.44 443 MET A N 1
ATOM 3484 C CA . MET A 1 443 ? 19.241 6.964 -34.877 1.00 97.44 443 MET A CA 1
ATOM 3485 C C . MET A 1 443 ? 19.784 8.367 -34.604 1.00 97.44 443 MET A C 1
ATOM 3487 O O . MET A 1 443 ? 20.811 8.529 -33.944 1.00 97.44 443 MET A O 1
ATOM 3491 N N . ARG A 1 444 ? 19.148 9.376 -35.201 1.00 95.25 444 ARG A N 1
ATOM 3492 C CA . ARG A 1 444 ? 19.675 10.746 -35.261 1.00 95.25 444 ARG A CA 1
ATOM 3493 C C . ARG A 1 444 ? 19.114 11.624 -34.145 1.00 95.25 444 ARG A C 1
ATOM 3495 O O . ARG A 1 444 ? 17.977 11.419 -33.722 1.00 95.25 444 ARG A O 1
ATOM 3502 N N . ASN A 1 445 ? 19.881 12.634 -33.734 1.00 94.00 445 ASN A N 1
ATOM 3503 C CA . ASN A 1 445 ? 19.473 13.668 -32.772 1.00 94.00 445 ASN A CA 1
ATOM 3504 C C . ASN A 1 445 ? 18.954 13.107 -31.437 1.00 94.00 445 ASN A C 1
ATOM 3506 O O . ASN A 1 445 ? 17.960 13.585 -30.885 1.00 94.00 445 ASN A O 1
ATOM 3510 N N . ILE A 1 446 ? 19.622 12.087 -30.899 1.00 97.62 446 ILE A N 1
ATOM 3511 C CA . ILE A 1 446 ? 19.201 11.455 -29.652 1.00 97.62 446 ILE A CA 1
ATOM 3512 C C . ILE A 1 446 ? 19.544 12.369 -28.472 1.00 97.62 446 ILE A C 1
ATOM 3514 O O . ILE A 1 446 ? 20.721 12.684 -28.281 1.00 97.62 446 ILE A O 1
ATOM 3518 N N . PRO A 1 447 ? 18.557 12.807 -27.667 1.00 96.12 447 PRO A N 1
ATOM 3519 C CA . PRO A 1 447 ? 18.794 13.747 -26.581 1.00 96.12 447 PRO A CA 1
ATOM 3520 C C . PRO A 1 447 ? 19.564 13.091 -25.436 1.00 96.12 447 PRO A C 1
ATOM 3522 O O . PRO A 1 447 ? 19.196 12.012 -24.960 1.00 96.12 447 PRO A O 1
ATOM 3525 N N . LEU A 1 448 ? 20.584 13.786 -24.935 1.00 95.88 448 LEU A N 1
ATOM 3526 C CA . LEU A 1 448 ? 21.379 13.328 -23.801 1.00 95.88 448 LEU A CA 1
ATOM 3527 C C . LEU A 1 448 ? 20.604 13.545 -22.496 1.00 95.88 448 LEU A C 1
ATOM 3529 O O . LEU A 1 448 ? 20.201 14.666 -22.165 1.00 95.88 448 LEU A O 1
ATOM 3533 N N . ALA A 1 449 ? 20.384 12.458 -21.757 1.00 97.00 449 ALA A N 1
ATOM 3534 C CA . ALA A 1 449 ? 19.787 12.469 -20.427 1.00 97.00 449 ALA A CA 1
ATOM 3535 C C . ALA A 1 449 ? 20.100 11.170 -19.674 1.00 97.00 449 ALA A C 1
ATOM 3537 O O . ALA A 1 449 ? 20.089 10.086 -20.255 1.00 97.00 449 ALA A O 1
ATOM 3538 N N . CYS A 1 450 ? 20.305 11.268 -18.361 1.00 97.50 450 CYS A N 1
ATOM 3539 C CA . CYS A 1 450 ? 20.473 10.098 -17.500 1.00 97.50 450 CYS A CA 1
ATOM 3540 C C . CYS A 1 450 ? 19.630 10.246 -16.233 1.00 97.50 450 CYS A C 1
ATOM 3542 O O . CYS A 1 450 ? 19.803 11.188 -15.466 1.00 97.50 450 CYS A O 1
ATOM 3544 N N . GLY A 1 451 ? 18.715 9.313 -16.002 1.00 97.56 451 GLY A N 1
ATOM 3545 C CA . GLY A 1 451 ? 17.976 9.181 -14.758 1.00 97.56 451 GLY A CA 1
ATOM 3546 C C . GLY A 1 451 ? 18.759 8.364 -13.735 1.00 97.56 451 GLY A C 1
ATOM 3547 O O . GLY A 1 451 ? 19.297 7.310 -14.064 1.00 97.56 451 GLY A O 1
ATOM 3548 N N . VAL A 1 452 ? 18.781 8.814 -12.482 1.00 98.06 452 VAL A N 1
ATOM 3549 C CA . VAL A 1 452 ? 19.327 8.076 -11.336 1.00 98.06 452 VAL A CA 1
ATOM 3550 C C . VAL A 1 452 ? 18.284 8.049 -10.227 1.00 98.06 452 VAL A C 1
ATOM 3552 O O . VAL A 1 452 ? 17.705 9.079 -9.871 1.00 98.06 452 VAL A O 1
ATOM 3555 N N . GLY A 1 453 ? 18.034 6.877 -9.652 1.00 96.75 453 GLY A N 1
ATOM 3556 C CA . GLY A 1 453 ? 17.016 6.738 -8.623 1.00 96.75 453 GLY A CA 1
ATOM 3557 C C . GLY A 1 453 ? 17.191 5.546 -7.698 1.00 96.75 453 GLY A C 1
ATOM 3558 O O . GLY A 1 453 ? 18.035 4.677 -7.904 1.00 96.75 453 GLY A O 1
ATOM 3559 N N . LEU A 1 454 ? 16.376 5.533 -6.645 1.00 96.69 454 LEU A N 1
ATOM 3560 C CA . LEU A 1 454 ? 16.327 4.465 -5.652 1.00 96.69 454 LEU A CA 1
ATOM 3561 C C . LEU A 1 454 ? 15.118 3.559 -5.907 1.00 96.69 454 LEU A C 1
ATOM 3563 O O . LEU A 1 454 ? 13.973 3.957 -5.672 1.00 96.69 454 LEU A O 1
ATOM 3567 N N . MET A 1 455 ? 15.387 2.328 -6.330 1.00 94.81 455 MET A N 1
ATOM 3568 C CA . MET A 1 455 ? 14.415 1.239 -6.413 1.00 94.81 455 MET A CA 1
ATOM 3569 C C . MET A 1 455 ? 14.294 0.572 -5.040 1.00 94.81 455 MET A C 1
ATOM 3571 O O . MET A 1 455 ? 15.311 0.341 -4.386 1.00 94.81 455 MET A O 1
ATOM 3575 N N . LEU A 1 456 ? 13.068 0.287 -4.589 1.00 90.31 456 LEU A N 1
ATOM 3576 C CA . LEU A 1 456 ? 12.816 -0.435 -3.330 1.00 90.31 456 LEU A CA 1
ATOM 3577 C C . LEU A 1 456 ? 12.359 -1.878 -3.550 1.00 90.31 456 LEU A C 1
ATOM 3579 O O . LEU A 1 456 ? 12.673 -2.743 -2.742 1.00 90.31 456 LEU A O 1
ATOM 3583 N N . GLU A 1 457 ? 11.616 -2.129 -4.624 1.00 85.06 457 GLU A N 1
ATOM 3584 C CA . GLU A 1 457 ? 11.042 -3.433 -4.946 1.00 85.06 457 GLU A CA 1
ATOM 3585 C C . GLU A 1 457 ? 11.364 -3.778 -6.408 1.00 85.06 457 GLU A C 1
ATOM 3587 O O . GLU A 1 457 ? 11.426 -2.867 -7.236 1.00 85.06 457 GLU A O 1
ATOM 3592 N N . PRO A 1 458 ? 11.601 -5.061 -6.743 1.00 83.56 458 PRO A N 1
ATOM 3593 C CA . PRO A 1 458 ? 11.586 -6.225 -5.847 1.00 83.56 458 PRO A CA 1
ATOM 3594 C C . PRO A 1 458 ? 12.801 -6.296 -4.908 1.00 83.56 458 PRO A C 1
ATOM 3596 O O . PRO A 1 458 ? 12.702 -6.863 -3.827 1.00 83.56 458 PRO A O 1
ATOM 3599 N N . ASN A 1 459 ? 13.919 -5.674 -5.294 1.00 91.25 459 ASN A N 1
ATOM 3600 C CA . ASN A 1 459 ? 15.128 -5.586 -4.481 1.00 91.25 459 ASN A CA 1
ATOM 3601 C C . ASN A 1 459 ? 15.607 -4.132 -4.407 1.00 91.25 459 ASN A C 1
ATOM 3603 O O . ASN A 1 459 ? 15.574 -3.405 -5.400 1.00 91.25 459 ASN A O 1
ATOM 3607 N N . THR A 1 460 ? 16.137 -3.725 -3.261 1.00 93.56 460 THR A N 1
ATOM 3608 C CA . THR A 1 460 ? 16.581 -2.355 -3.027 1.00 93.56 460 THR A CA 1
ATOM 3609 C C . THR A 1 460 ? 17.938 -2.082 -3.672 1.00 93.56 460 THR A C 1
ATOM 3611 O O . THR A 1 460 ? 18.928 -2.752 -3.360 1.00 93.56 460 THR A O 1
ATOM 3614 N N . ALA A 1 461 ? 18.006 -1.075 -4.544 1.00 95.00 461 ALA A N 1
ATOM 3615 C CA . ALA A 1 461 ? 19.241 -0.636 -5.193 1.00 95.00 461 ALA A CA 1
ATOM 3616 C C . ALA A 1 461 ? 19.146 0.803 -5.705 1.00 95.00 461 ALA A C 1
ATOM 3618 O O . ALA A 1 461 ? 18.063 1.300 -6.018 1.00 95.00 461 ALA A O 1
ATOM 3619 N N . VAL A 1 462 ? 20.304 1.447 -5.853 1.00 96.75 462 VAL A N 1
ATOM 3620 C CA . VAL A 1 462 ? 20.429 2.594 -6.756 1.00 96.75 462 VAL A CA 1
ATOM 3621 C C . VAL A 1 462 ? 20.528 2.046 -8.176 1.00 96.75 462 VAL A C 1
ATOM 3623 O O . VAL A 1 462 ? 21.344 1.161 -8.437 1.00 96.75 462 VAL A O 1
ATOM 3626 N N . ILE A 1 463 ? 19.686 2.553 -9.069 1.00 96.88 463 ILE A N 1
ATOM 3627 C CA . ILE A 1 463 ? 19.698 2.227 -10.495 1.00 96.88 463 ILE A CA 1
ATOM 3628 C C . ILE A 1 463 ? 19.748 3.516 -11.311 1.00 96.88 463 ILE A C 1
ATOM 3630 O O . ILE A 1 463 ? 19.305 4.572 -10.851 1.00 96.88 463 ILE A O 1
ATOM 3634 N N . GLY A 1 464 ? 20.268 3.431 -12.529 1.00 96.94 464 GLY A N 1
ATOM 3635 C CA . GLY A 1 464 ? 20.275 4.553 -13.452 1.00 96.94 464 GLY A CA 1
ATOM 3636 C C . GLY A 1 464 ? 20.425 4.128 -14.906 1.00 96.94 464 GLY A C 1
ATOM 3637 O O . GLY A 1 464 ? 20.726 2.972 -15.198 1.00 96.94 464 GLY A O 1
ATOM 3638 N N . GLY A 1 465 ? 20.159 5.060 -15.812 1.00 97.12 465 GLY A N 1
ATOM 3639 C CA . GLY A 1 465 ? 20.019 4.799 -17.241 1.00 97.12 465 GLY A CA 1
ATOM 3640 C C . GLY A 1 465 ? 19.125 5.846 -17.911 1.00 97.12 465 GLY A C 1
ATOM 3641 O O . GLY A 1 465 ? 18.959 6.937 -17.367 1.00 97.12 465 GLY A O 1
ATOM 3642 N N . PRO A 1 466 ? 18.530 5.546 -19.072 1.00 98.00 466 PRO A N 1
ATOM 3643 C CA . PRO A 1 466 ? 17.593 6.449 -19.744 1.00 98.00 466 PRO A CA 1
ATOM 3644 C C . PRO A 1 466 ? 16.420 6.842 -18.825 1.00 98.00 466 PRO A C 1
ATOM 3646 O O . PRO A 1 466 ? 15.855 5.959 -18.174 1.00 98.00 466 PRO A O 1
ATOM 3649 N N . PRO A 1 467 ? 16.015 8.127 -18.759 1.00 97.19 467 PRO A N 1
ATOM 3650 C CA . PRO A 1 467 ? 14.877 8.584 -17.959 1.00 97.19 467 PRO A CA 1
ATOM 3651 C C . PRO A 1 467 ? 13.618 7.718 -18.065 1.00 97.19 467 PRO A C 1
ATOM 3653 O O . PRO A 1 467 ? 13.061 7.327 -17.038 1.00 97.19 467 PRO A O 1
ATOM 3656 N N . SER A 1 468 ? 13.203 7.363 -19.283 1.00 96.62 468 SER A N 1
ATOM 3657 C CA . SER A 1 468 ? 12.018 6.532 -19.544 1.00 96.62 468 SER A CA 1
ATOM 3658 C C . SER A 1 468 ? 12.130 5.116 -18.969 1.00 96.62 468 SER A C 1
ATOM 3660 O O . SER A 1 468 ? 11.127 4.565 -18.527 1.00 96.62 468 SER A O 1
ATOM 3662 N N . ALA A 1 469 ? 13.338 4.552 -18.890 1.00 96.38 469 ALA A N 1
ATOM 3663 C CA . ALA A 1 469 ? 13.566 3.214 -18.346 1.00 96.38 469 ALA A CA 1
ATOM 3664 C C . ALA A 1 469 ? 13.573 3.182 -16.805 1.00 96.38 469 ALA A C 1
ATOM 3666 O O . ALA A 1 469 ? 13.330 2.130 -16.205 1.00 96.38 469 ALA A O 1
ATOM 3667 N N . ILE A 1 470 ? 13.897 4.311 -16.162 1.00 96.44 470 ILE A N 1
ATOM 3668 C CA . ILE A 1 470 ? 14.162 4.393 -14.716 1.00 96.44 470 ILE A CA 1
ATOM 3669 C C . ILE A 1 470 ? 12.998 5.005 -13.938 1.00 96.44 470 ILE A C 1
ATOM 3671 O O . ILE A 1 470 ? 12.705 4.540 -12.837 1.00 96.44 470 ILE A O 1
ATOM 3675 N N . ARG A 1 471 ? 12.343 6.041 -14.477 1.00 94.19 471 ARG A N 1
ATOM 3676 C CA . ARG A 1 471 ? 11.432 6.925 -13.730 1.00 94.19 471 ARG A CA 1
ATOM 3677 C C . ARG A 1 471 ? 10.320 6.191 -12.984 1.00 94.19 471 ARG A C 1
ATOM 3679 O O . ARG A 1 471 ? 10.089 6.494 -11.817 1.00 94.19 471 ARG A O 1
ATOM 3686 N N . ASP A 1 472 ? 9.705 5.200 -13.619 1.00 92.44 472 ASP A N 1
ATOM 3687 C CA . ASP A 1 472 ? 8.564 4.472 -13.050 1.00 92.44 472 ASP A CA 1
ATOM 3688 C C . ASP A 1 472 ? 8.982 3.306 -12.134 1.00 92.44 472 ASP A C 1
ATOM 3690 O O . ASP A 1 472 ? 8.154 2.738 -11.425 1.00 92.44 472 ASP A O 1
ATOM 3694 N N . LYS A 1 473 ? 10.277 2.957 -12.104 1.00 92.56 473 LYS A N 1
ATOM 3695 C CA . LYS A 1 473 ? 10.828 1.846 -11.303 1.00 92.56 473 LYS A CA 1
ATOM 3696 C C . LYS A 1 473 ? 11.369 2.293 -9.939 1.00 92.56 473 LYS A C 1
ATOM 3698 O O . LYS A 1 473 ? 11.782 1.461 -9.131 1.00 92.56 473 LYS A O 1
ATOM 3703 N N . VAL A 1 474 ? 11.419 3.598 -9.667 1.00 95.56 474 VAL A N 1
ATOM 3704 C CA . VAL A 1 474 ? 12.104 4.158 -8.491 1.00 95.56 474 VAL A CA 1
ATOM 3705 C C . VAL A 1 474 ? 11.172 4.994 -7.617 1.00 95.56 474 VAL A C 1
ATOM 3707 O O . VAL A 1 474 ? 10.312 5.720 -8.101 1.00 95.56 474 VAL A O 1
ATOM 3710 N N . LYS A 1 475 ? 11.379 4.947 -6.295 1.00 93.00 475 LYS A N 1
ATOM 3711 C CA . LYS A 1 475 ? 10.643 5.783 -5.326 1.00 93.00 475 LYS A CA 1
ATOM 3712 C C . LYS A 1 475 ? 11.130 7.233 -5.342 1.00 93.00 475 LYS A C 1
ATOM 3714 O O . LYS A 1 475 ? 10.348 8.161 -5.161 1.00 93.00 475 LYS A O 1
ATOM 3719 N N . ALA A 1 476 ? 12.435 7.423 -5.507 1.00 94.31 476 ALA A N 1
ATOM 3720 C CA . ALA A 1 476 ? 13.066 8.730 -5.602 1.00 94.31 476 ALA A CA 1
ATOM 3721 C C . ALA A 1 476 ? 13.900 8.782 -6.881 1.00 94.31 476 ALA A C 1
ATOM 3723 O O . ALA A 1 476 ? 14.651 7.851 -7.161 1.00 94.31 476 ALA A O 1
ATOM 3724 N N . TYR A 1 477 ? 13.754 9.872 -7.630 1.00 96.50 477 TYR A N 1
ATOM 3725 C CA . TYR A 1 477 ? 14.308 10.044 -8.971 1.00 96.50 477 TYR A CA 1
ATOM 3726 C C . TYR A 1 477 ? 14.977 11.410 -9.114 1.00 96.50 477 TYR A C 1
ATOM 3728 O O . TYR A 1 477 ? 14.456 12.415 -8.607 1.00 96.50 477 TYR A O 1
ATOM 3736 N N . VAL A 1 478 ? 16.098 11.446 -9.824 1.00 97.31 478 VAL A N 1
ATOM 3737 C CA . VAL A 1 478 ? 16.794 12.653 -10.271 1.00 97.31 478 VAL A CA 1
ATOM 3738 C C . VAL A 1 478 ? 17.207 12.452 -11.723 1.00 97.31 478 VAL A C 1
ATOM 3740 O O . VAL A 1 478 ? 17.684 11.382 -12.085 1.00 97.31 478 VAL A O 1
ATOM 3743 N N . GLU A 1 479 ? 17.034 13.479 -12.546 1.00 97.38 479 GLU A N 1
ATOM 3744 C CA . GLU A 1 479 ? 17.488 13.478 -13.933 1.00 97.38 479 GLU A CA 1
ATOM 3745 C C . GLU A 1 479 ? 18.721 14.362 -14.080 1.00 97.38 479 GLU A C 1
ATOM 3747 O O . GLU A 1 479 ? 18.776 15.465 -13.533 1.00 97.38 479 GLU A O 1
ATOM 3752 N N . LEU A 1 480 ? 19.697 13.861 -14.823 1.00 97.31 480 LEU A N 1
ATOM 3753 C CA . LEU A 1 480 ? 20.931 14.536 -15.170 1.00 97.31 480 LEU A CA 1
ATOM 3754 C C . LEU A 1 480 ? 20.908 14.947 -16.637 1.00 97.31 480 LEU A C 1
ATOM 3756 O O . LEU A 1 480 ? 20.379 14.226 -17.491 1.00 97.31 480 LEU A O 1
ATOM 3760 N N . ARG A 1 481 ? 21.547 16.079 -16.913 1.00 96.44 481 ARG A N 1
ATOM 3761 C CA . ARG A 1 481 ? 21.841 16.600 -18.250 1.00 96.44 481 ARG A CA 1
ATOM 3762 C C . ARG A 1 481 ? 23.326 16.964 -18.339 1.00 96.44 481 ARG A C 1
ATOM 3764 O O . ARG A 1 481 ? 23.941 17.157 -17.288 1.00 96.44 481 ARG A O 1
ATOM 3771 N N . PRO A 1 482 ? 23.914 17.043 -19.545 1.00 95.81 482 PRO A N 1
ATOM 3772 C CA . PRO A 1 482 ? 25.253 17.599 -19.719 1.00 95.81 482 PRO A CA 1
ATOM 3773 C C . PRO A 1 482 ? 25.342 18.974 -19.056 1.00 95.81 482 PRO A C 1
ATOM 3775 O O . PRO A 1 482 ? 24.416 19.774 -19.186 1.00 95.81 482 PRO A O 1
ATOM 3778 N N . GLY A 1 483 ? 26.413 19.216 -18.305 1.00 93.88 483 GLY A N 1
ATOM 3779 C CA . GLY A 1 483 ? 26.486 20.368 -17.414 1.00 93.88 483 GLY A CA 1
ATOM 3780 C C . GLY A 1 483 ? 27.874 20.616 -16.846 1.00 93.88 483 GLY A C 1
ATOM 3781 O O . GLY A 1 483 ? 28.857 20.091 -17.365 1.00 93.88 483 GLY A O 1
ATOM 3782 N N . GLN A 1 484 ? 27.963 21.414 -15.783 1.00 90.50 484 GLN A N 1
ATOM 3783 C CA . GLN A 1 484 ? 29.246 21.937 -15.292 1.00 90.50 484 GLN A CA 1
ATOM 3784 C C . GLN A 1 484 ? 29.793 21.200 -14.066 1.00 90.50 484 GLN A C 1
ATOM 3786 O O . GLN A 1 484 ? 30.995 21.240 -13.812 1.00 90.50 484 GLN A O 1
ATOM 3791 N N . PHE A 1 485 ? 28.948 20.534 -13.275 1.00 93.00 485 PHE A N 1
ATOM 3792 C CA . PHE A 1 485 ? 29.430 19.899 -12.046 1.00 93.00 485 PHE A CA 1
ATOM 3793 C C . PHE A 1 485 ? 30.151 18.581 -12.331 1.00 93.00 485 PHE A C 1
ATOM 3795 O O . PHE A 1 485 ? 29.613 17.692 -12.988 1.00 93.00 485 PHE A O 1
ATOM 3802 N N . GLU A 1 486 ? 31.344 18.425 -11.762 1.00 94.06 486 GLU A N 1
ATOM 3803 C CA . GLU A 1 486 ? 32.146 17.207 -11.883 1.00 94.06 486 GLU A CA 1
ATOM 3804 C C . GLU A 1 486 ? 31.402 15.954 -11.367 1.00 94.06 486 GLU A C 1
ATOM 3806 O O . GLU A 1 486 ? 30.619 16.044 -10.410 1.00 94.06 486 GLU A O 1
ATOM 3811 N N . PRO A 1 487 ? 31.669 14.751 -11.918 1.00 92.62 487 PRO A N 1
ATOM 3812 C CA . PRO A 1 487 ? 30.895 13.541 -11.627 1.00 92.62 487 PRO A CA 1
ATOM 3813 C C . PRO A 1 487 ? 30.728 13.208 -10.139 1.00 92.62 487 PRO A C 1
ATOM 3815 O O . PRO A 1 487 ? 29.652 12.794 -9.705 1.00 92.62 487 PRO A O 1
ATOM 3818 N N . ASN A 1 488 ? 31.781 13.391 -9.335 1.00 94.94 488 ASN A N 1
ATOM 3819 C CA . ASN A 1 488 ? 31.733 13.102 -7.900 1.00 94.94 488 ASN A CA 1
ATOM 3820 C C . ASN A 1 488 ? 30.874 14.120 -7.131 1.00 94.94 488 ASN A C 1
ATOM 3822 O O . ASN A 1 488 ? 30.184 13.763 -6.174 1.00 94.94 488 ASN A O 1
ATOM 3826 N N . ASP A 1 489 ? 30.887 15.383 -7.552 1.00 95.12 489 ASP A N 1
ATOM 3827 C CA . ASP A 1 489 ? 30.096 16.436 -6.919 1.00 95.12 489 ASP A CA 1
ATOM 3828 C C . ASP A 1 489 ? 28.619 16.291 -7.276 1.00 95.12 489 ASP A C 1
ATOM 3830 O O . ASP A 1 489 ? 27.759 16.369 -6.393 1.00 95.12 489 ASP A O 1
ATOM 3834 N N . VAL A 1 490 ? 28.321 15.950 -8.532 1.00 95.75 490 VAL A N 1
ATOM 3835 C CA . VAL A 1 490 ? 26.972 15.562 -8.966 1.00 95.75 490 VAL A CA 1
ATOM 3836 C C . VAL A 1 490 ? 26.484 14.357 -8.181 1.00 95.75 490 VAL A C 1
ATOM 3838 O O . VAL A 1 490 ? 25.374 14.391 -7.656 1.00 95.75 490 VAL A O 1
ATOM 3841 N N . ALA A 1 491 ? 27.306 13.315 -8.022 1.00 96.75 491 ALA A N 1
ATOM 3842 C CA . ALA A 1 491 ? 26.917 12.129 -7.266 1.00 96.75 491 ALA A CA 1
ATOM 3843 C C . ALA A 1 491 ? 26.538 12.466 -5.814 1.00 96.75 491 ALA A C 1
ATOM 3845 O O . ALA A 1 491 ? 25.532 11.968 -5.304 1.00 96.75 491 ALA A O 1
ATOM 3846 N N . LYS A 1 492 ? 27.285 13.360 -5.149 1.00 96.75 492 LYS A N 1
ATOM 3847 C CA . LYS A 1 492 ? 26.946 13.847 -3.800 1.00 96.75 492 LYS A CA 1
ATOM 3848 C C . LYS A 1 492 ? 25.650 14.662 -3.786 1.00 96.75 492 LYS A C 1
ATOM 3850 O O . LYS A 1 492 ? 24.839 14.483 -2.875 1.00 96.75 492 LYS A O 1
ATOM 3855 N N . LYS A 1 493 ? 25.433 15.534 -4.776 1.00 95.88 493 LYS A N 1
ATOM 3856 C CA . LYS A 1 493 ? 24.194 16.323 -4.896 1.00 95.88 493 LYS A CA 1
ATOM 3857 C C . LYS A 1 493 ? 22.977 15.427 -5.126 1.00 95.88 493 LYS A C 1
ATOM 3859 O O . LYS A 1 493 ? 21.999 15.535 -4.390 1.00 95.88 493 LYS A O 1
ATOM 3864 N N . VAL A 1 494 ? 23.062 14.492 -6.072 1.00 96.62 494 VAL A N 1
ATOM 3865 C CA . VAL A 1 494 ? 22.024 13.484 -6.341 1.00 96.62 494 VAL A CA 1
ATOM 3866 C C . VAL A 1 494 ? 21.742 12.670 -5.082 1.00 96.62 494 VAL A C 1
ATOM 3868 O O . VAL A 1 494 ? 20.586 12.531 -4.694 1.00 96.62 494 VAL A O 1
ATOM 3871 N N . LEU A 1 495 ? 22.782 12.201 -4.382 1.00 96.69 495 LEU A N 1
ATOM 3872 C CA . LEU A 1 495 ? 22.631 11.475 -3.122 1.00 96.69 495 LEU A CA 1
ATOM 3873 C C . LEU A 1 495 ? 21.844 12.284 -2.081 1.00 96.69 495 LEU A C 1
ATOM 3875 O O . LEU A 1 495 ? 20.982 11.725 -1.402 1.00 96.69 495 LEU A O 1
ATOM 3879 N N . ARG A 1 496 ? 22.127 13.586 -1.952 1.00 95.31 496 ARG A N 1
ATOM 3880 C CA . ARG A 1 496 ? 21.414 14.474 -1.025 1.00 95.31 496 ARG A CA 1
ATOM 3881 C C . ARG A 1 496 ? 19.934 14.580 -1.387 1.00 95.31 496 ARG A C 1
ATOM 3883 O O . ARG A 1 496 ? 19.093 14.332 -0.530 1.00 95.31 496 ARG A O 1
ATOM 3890 N N . ILE A 1 497 ? 19.628 14.838 -2.659 1.00 95.12 497 ILE A N 1
ATOM 3891 C CA . ILE A 1 497 ? 18.248 14.949 -3.154 1.00 95.12 497 ILE A CA 1
ATOM 3892 C C . ILE A 1 497 ? 17.485 13.634 -2.954 1.00 95.12 497 ILE A C 1
ATOM 3894 O O . ILE A 1 497 ? 16.335 13.640 -2.516 1.00 95.12 497 ILE A O 1
ATOM 3898 N N . LEU A 1 498 ? 18.112 12.488 -3.238 1.00 95.38 498 LEU A N 1
ATOM 3899 C CA . LEU A 1 498 ? 17.485 11.183 -3.030 1.00 95.38 498 LEU A CA 1
ATOM 3900 C C . LEU A 1 498 ? 17.186 10.928 -1.546 1.00 95.38 498 LEU A C 1
ATOM 3902 O O . LEU A 1 498 ? 16.101 10.442 -1.234 1.00 95.38 498 LEU A O 1
ATOM 3906 N N . LYS A 1 499 ? 18.100 11.291 -0.632 1.00 94.56 499 LYS A N 1
ATOM 3907 C CA . LYS A 1 499 ? 17.889 11.183 0.824 1.00 94.56 499 LYS A CA 1
ATOM 3908 C C . LYS A 1 499 ? 16.767 12.094 1.322 1.00 94.56 499 LYS A C 1
ATOM 3910 O O . LYS A 1 499 ? 15.941 11.651 2.115 1.00 94.56 499 LYS A O 1
ATOM 3915 N N . GLU A 1 500 ? 16.710 13.332 0.836 1.00 93.56 500 GLU A N 1
ATOM 3916 C CA . GLU A 1 500 ? 15.640 14.282 1.165 1.00 93.56 500 GLU A CA 1
ATOM 3917 C C . GLU A 1 500 ? 14.267 13.743 0.724 1.00 93.56 500 GLU A C 1
ATOM 3919 O O . GLU A 1 500 ? 13.317 13.769 1.504 1.00 93.56 500 GLU A O 1
ATOM 3924 N N . LYS A 1 501 ? 14.169 13.163 -0.482 1.00 92.62 501 LYS A N 1
ATOM 3925 C CA . LYS A 1 501 ? 12.909 12.614 -1.021 1.00 92.62 501 LYS A CA 1
ATOM 3926 C C . LYS A 1 501 ? 12.375 11.387 -0.274 1.00 92.62 501 LYS A C 1
ATOM 3928 O O . LYS A 1 501 ? 11.169 11.156 -0.294 1.00 92.62 501 LYS A O 1
ATOM 3933 N N . ILE A 1 502 ? 13.236 10.579 0.350 1.00 90.06 502 ILE A N 1
ATOM 3934 C CA . ILE A 1 502 ? 12.808 9.378 1.096 1.00 90.06 502 ILE A CA 1
ATOM 3935 C C . ILE A 1 502 ? 12.624 9.616 2.599 1.00 90.06 502 ILE A C 1
ATOM 3937 O O . ILE A 1 502 ? 11.956 8.815 3.248 1.00 90.06 502 ILE A O 1
ATOM 3941 N N . GLY A 1 503 ? 13.174 10.707 3.138 1.00 88.19 503 GLY A N 1
ATOM 3942 C CA . GLY A 1 503 ? 13.152 11.031 4.565 1.00 88.19 503 GLY A CA 1
ATOM 3943 C C . GLY A 1 503 ? 14.351 10.472 5.344 1.00 88.19 503 GLY A C 1
ATOM 3944 O O . GLY A 1 503 ? 14.989 9.496 4.946 1.00 88.19 503 GLY A O 1
ATOM 3945 N N . GLU A 1 504 ? 14.668 11.096 6.484 1.00 83.56 504 GLU A N 1
ATOM 3946 C CA . GLU A 1 504 ? 15.880 10.787 7.262 1.00 83.56 504 GLU A CA 1
ATOM 3947 C C . GLU A 1 504 ? 15.946 9.347 7.784 1.00 83.56 504 GLU A C 1
ATOM 3949 O O . GLU A 1 504 ? 17.027 8.753 7.817 1.00 83.56 504 GLU A O 1
ATOM 3954 N N . ASP A 1 505 ? 14.813 8.782 8.202 1.00 81.38 505 ASP A N 1
ATOM 3955 C CA . ASP A 1 505 ? 14.764 7.438 8.781 1.00 81.38 505 ASP A CA 1
ATOM 3956 C C . ASP A 1 505 ? 15.064 6.362 7.719 1.00 81.38 505 ASP A C 1
ATOM 3958 O O . ASP A 1 505 ? 15.918 5.495 7.942 1.00 81.38 505 ASP A O 1
ATOM 3962 N N . ASP A 1 506 ? 14.454 6.472 6.531 1.00 84.31 506 ASP A N 1
ATOM 3963 C CA . ASP A 1 506 ? 14.730 5.604 5.376 1.00 84.31 506 ASP A CA 1
ATOM 3964 C C . ASP A 1 506 ? 16.183 5.785 4.897 1.00 84.31 506 ASP A C 1
ATOM 3966 O O . ASP A 1 506 ? 16.888 4.808 4.630 1.00 84.31 506 ASP A O 1
ATOM 3970 N N . ALA A 1 507 ? 16.678 7.028 4.855 1.00 87.31 507 ALA A N 1
ATOM 3971 C CA . ALA A 1 507 ? 18.053 7.332 4.465 1.00 87.31 507 ALA A CA 1
ATOM 3972 C C . ALA A 1 507 ? 19.095 6.704 5.407 1.00 87.31 507 ALA A C 1
ATOM 3974 O O . ALA A 1 507 ? 20.121 6.197 4.942 1.00 87.31 507 ALA A O 1
ATOM 3975 N N . LYS A 1 508 ? 18.842 6.700 6.724 1.00 86.88 508 LYS A N 1
ATOM 3976 C CA . LYS A 1 508 ? 19.709 6.033 7.713 1.00 86.88 508 LYS A CA 1
ATOM 3977 C C . LYS A 1 508 ? 19.688 4.516 7.543 1.00 86.88 508 LYS A C 1
ATOM 3979 O O . LYS A 1 508 ? 20.745 3.887 7.616 1.00 86.88 508 LYS A O 1
ATOM 3984 N N . ALA A 1 509 ? 18.515 3.934 7.294 1.00 86.38 509 ALA A N 1
ATOM 3985 C CA . ALA A 1 509 ? 18.370 2.495 7.086 1.00 86.38 509 ALA A CA 1
ATOM 3986 C C . ALA A 1 509 ? 19.081 2.012 5.809 1.00 86.38 509 ALA A C 1
ATOM 3988 O O . ALA A 1 509 ? 19.660 0.927 5.792 1.00 86.38 509 ALA A O 1
ATOM 3989 N N . LEU A 1 510 ? 19.101 2.845 4.765 1.00 90.25 510 LEU A N 1
ATOM 3990 C CA . LEU A 1 510 ? 19.660 2.521 3.453 1.00 90.25 510 LEU A CA 1
ATOM 3991 C C . LEU A 1 510 ? 21.106 2.976 3.243 1.00 90.25 510 LEU A C 1
ATOM 3993 O O . LEU A 1 510 ? 21.595 2.889 2.122 1.00 90.25 510 LEU A O 1
ATOM 3997 N N . LYS A 1 511 ? 21.828 3.412 4.282 1.00 90.75 511 LYS A N 1
ATOM 3998 C CA . LYS A 1 511 ? 23.175 4.007 4.148 1.00 90.75 511 LYS A CA 1
ATOM 3999 C C . LYS A 1 511 ? 24.191 3.165 3.354 1.00 90.75 511 LYS A C 1
ATOM 4001 O O . LYS A 1 511 ? 25.078 3.724 2.719 1.00 90.75 511 LYS A O 1
ATOM 4006 N N . ASN A 1 512 ? 24.066 1.835 3.391 1.00 89.88 512 ASN A N 1
ATOM 4007 C CA . ASN A 1 512 ? 24.973 0.917 2.694 1.00 89.88 512 ASN A CA 1
ATOM 4008 C C . ASN A 1 512 ? 24.618 0.741 1.207 1.00 89.88 512 ASN A C 1
ATOM 4010 O O . ASN A 1 512 ? 25.466 0.298 0.444 1.00 89.88 512 ASN A O 1
ATOM 4014 N N . ILE A 1 513 ? 23.389 1.079 0.805 1.00 92.75 513 ILE A N 1
ATOM 4015 C CA . ILE A 1 513 ? 22.891 0.971 -0.575 1.00 92.75 513 ILE A CA 1
ATOM 4016 C C . ILE A 1 513 ? 22.868 2.355 -1.232 1.00 92.75 513 ILE A C 1
ATOM 4018 O O . ILE A 1 513 ? 23.360 2.544 -2.338 1.00 92.75 513 ILE A O 1
ATOM 4022 N N . LEU A 1 514 ? 22.313 3.345 -0.535 1.00 95.19 514 LEU A N 1
ATOM 4023 C CA . LEU A 1 514 ? 22.234 4.730 -0.972 1.00 95.19 514 LEU A CA 1
ATOM 4024 C C . LEU A 1 514 ? 23.468 5.494 -0.464 1.00 95.19 514 LEU A C 1
ATOM 4026 O O . LEU A 1 514 ? 23.430 6.195 0.552 1.00 95.19 514 LEU A O 1
ATOM 4030 N N . ASN A 1 515 ? 24.577 5.322 -1.183 1.00 95.19 515 ASN A N 1
ATOM 4031 C CA . ASN A 1 515 ? 25.862 5.980 -0.945 1.00 95.19 515 ASN A CA 1
ATOM 4032 C C . ASN A 1 515 ? 26.407 6.621 -2.236 1.00 95.19 515 ASN A C 1
ATOM 4034 O O . ASN A 1 515 ? 25.877 6.402 -3.326 1.00 95.19 515 ASN A O 1
ATOM 4038 N N . THR A 1 516 ? 27.460 7.431 -2.107 1.00 96.19 516 THR A N 1
ATOM 4039 C CA . THR A 1 516 ? 28.026 8.193 -3.232 1.00 96.19 516 THR A CA 1
ATOM 4040 C C . THR A 1 516 ? 28.557 7.286 -4.338 1.00 96.19 516 THR A C 1
ATOM 4042 O O . THR A 1 516 ? 28.344 7.587 -5.504 1.00 96.19 516 THR A O 1
ATOM 4045 N N . GLU A 1 517 ? 29.195 6.163 -3.995 1.00 94.56 517 GLU A N 1
ATOM 4046 C CA . GLU A 1 517 ? 29.741 5.209 -4.971 1.00 94.56 517 GLU A CA 1
ATOM 4047 C C . GLU A 1 517 ? 28.635 4.592 -5.840 1.00 94.56 517 GLU A C 1
ATOM 4049 O O . GLU A 1 517 ? 28.748 4.546 -7.065 1.00 94.56 517 GLU A O 1
ATOM 4054 N N . SER A 1 518 ? 27.527 4.190 -5.213 1.00 94.69 518 SER A N 1
ATOM 4055 C CA . SER A 1 518 ? 26.383 3.578 -5.898 1.00 94.69 518 SER A CA 1
ATOM 4056 C C . SER A 1 518 ? 25.694 4.557 -6.845 1.00 94.69 518 SER A C 1
ATOM 4058 O O . SER A 1 518 ? 25.235 4.157 -7.908 1.00 94.69 518 SER A O 1
ATOM 4060 N N . VAL A 1 519 ? 25.652 5.845 -6.490 1.00 96.88 519 VAL A N 1
ATOM 4061 C CA . VAL A 1 519 ? 25.152 6.913 -7.370 1.00 96.88 519 VAL A CA 1
ATOM 4062 C C . VAL A 1 519 ? 26.149 7.206 -8.495 1.00 96.88 519 VAL A C 1
ATOM 4064 O O . VAL A 1 519 ? 25.759 7.247 -9.660 1.00 96.88 519 VAL A O 1
ATOM 4067 N N . ALA A 1 520 ? 27.436 7.358 -8.169 1.00 95.25 520 ALA A N 1
ATOM 4068 C CA . ALA A 1 520 ? 28.498 7.669 -9.127 1.00 95.25 520 ALA A CA 1
ATOM 4069 C C . ALA A 1 520 ? 28.621 6.615 -10.239 1.00 95.25 520 ALA A C 1
ATOM 4071 O O . ALA A 1 520 ? 28.950 6.959 -11.373 1.00 95.25 520 ALA A O 1
ATOM 4072 N N . ALA A 1 521 ? 28.293 5.351 -9.951 1.00 93.56 521 ALA A N 1
ATOM 4073 C CA . ALA A 1 521 ? 28.268 4.273 -10.939 1.00 93.56 521 ALA A CA 1
ATOM 4074 C C . ALA A 1 521 ? 27.354 4.555 -12.152 1.00 93.56 521 ALA A C 1
ATOM 4076 O O . ALA A 1 521 ? 27.604 4.018 -13.235 1.00 93.56 521 ALA A O 1
ATOM 4077 N N . PHE A 1 522 ? 26.332 5.404 -11.988 1.00 96.25 522 PHE A N 1
ATOM 4078 C CA . PHE A 1 522 ? 25.369 5.763 -13.034 1.00 96.25 522 PHE A CA 1
ATOM 4079 C C . PHE A 1 522 ? 25.544 7.188 -13.575 1.00 96.25 522 PHE A C 1
ATOM 4081 O O . PHE A 1 522 ? 24.812 7.590 -14.478 1.00 96.25 522 PHE A O 1
ATOM 4088 N N . VAL A 1 523 ? 26.527 7.947 -13.081 1.00 95.94 523 VAL A N 1
ATOM 4089 C CA . VAL A 1 523 ? 26.820 9.285 -13.607 1.00 95.94 523 VAL A CA 1
ATOM 4090 C C . VAL A 1 523 ? 27.549 9.159 -14.963 1.00 95.94 523 VAL A C 1
ATOM 4092 O O . VAL A 1 523 ? 28.492 8.357 -15.091 1.00 95.94 523 VAL A O 1
ATOM 4095 N N . PRO A 1 524 ? 27.105 9.889 -16.005 1.00 95.00 524 PRO A N 1
ATOM 4096 C CA . PRO A 1 524 ? 27.783 9.933 -17.301 1.00 95.00 524 PRO A CA 1
ATOM 4097 C C . PRO A 1 524 ? 29.211 10.505 -17.249 1.00 95.00 524 PRO A C 1
ATOM 4099 O O . PRO A 1 524 ? 29.597 11.144 -16.270 1.00 95.00 524 PRO A O 1
ATOM 4102 N N . PRO A 1 525 ? 30.046 10.249 -18.275 1.00 89.31 525 PRO A N 1
ATOM 4103 C CA . PRO A 1 525 ? 31.413 10.750 -18.309 1.00 89.31 525 PRO A CA 1
ATOM 4104 C C . PRO A 1 525 ? 31.445 12.248 -18.649 1.00 89.31 525 PRO A C 1
ATOM 4106 O O . PRO A 1 525 ? 31.255 12.627 -19.800 1.00 89.31 525 PRO A O 1
ATOM 4109 N N . GLY A 1 526 ? 31.770 13.087 -17.668 1.00 91.06 526 GLY A N 1
ATOM 4110 C CA . GLY A 1 526 ? 31.900 14.538 -17.828 1.00 91.06 526 GLY A CA 1
ATOM 4111 C C . GLY A 1 526 ? 31.036 15.310 -16.836 1.00 91.06 526 GLY A C 1
ATOM 4112 O O . GLY A 1 526 ? 30.402 14.714 -15.961 1.00 91.06 526 GLY A O 1
ATOM 4113 N N . GLY A 1 527 ? 31.018 16.633 -16.975 1.00 93.31 527 GLY A N 1
ATOM 4114 C CA . GLY A 1 527 ? 30.199 17.489 -16.129 1.00 93.31 527 GLY A CA 1
ATOM 4115 C C . GLY A 1 527 ? 28.703 17.215 -16.320 1.00 93.31 527 GLY A C 1
ATOM 4116 O O . GLY A 1 527 ? 28.251 16.894 -17.422 1.00 93.31 527 GLY A O 1
ATOM 4117 N N . SER A 1 528 ? 27.921 17.281 -15.244 1.00 95.88 528 SER A N 1
ATOM 4118 C CA . SER A 1 528 ? 26.466 17.107 -15.308 1.00 95.88 528 SER A CA 1
ATOM 4119 C C . SER A 1 528 ? 25.739 18.134 -14.452 1.00 95.88 528 SER A C 1
ATOM 4121 O O . SER A 1 528 ? 26.164 18.432 -13.343 1.00 95.88 528 SER A O 1
ATOM 4123 N N . ASP A 1 529 ? 24.591 18.597 -14.927 1.00 94.50 529 ASP A N 1
ATOM 4124 C CA . ASP A 1 529 ? 23.661 19.413 -14.153 1.00 94.50 529 ASP A CA 1
ATOM 4125 C C . ASP A 1 529 ? 22.408 18.601 -13.823 1.00 94.50 529 ASP A C 1
ATOM 4127 O O . ASP A 1 529 ? 22.080 17.604 -14.475 1.00 94.50 529 ASP A O 1
ATOM 4131 N N . ILE A 1 530 ? 21.715 19.007 -12.762 1.00 94.12 530 ILE A N 1
ATOM 4132 C CA . ILE A 1 530 ? 20.486 18.358 -12.310 1.00 94.12 530 ILE A CA 1
ATOM 4133 C C . ILE A 1 530 ? 19.314 19.069 -12.974 1.00 94.12 530 ILE A C 1
ATOM 4135 O O . ILE A 1 530 ? 19.118 20.265 -12.769 1.00 94.12 530 ILE A O 1
ATOM 4139 N N . ALA A 1 531 ? 18.517 18.335 -13.749 1.00 87.75 531 ALA A N 1
ATOM 4140 C CA . ALA A 1 531 ? 17.389 18.915 -14.463 1.00 87.75 531 ALA A CA 1
ATOM 4141 C C . ALA A 1 531 ? 16.404 19.586 -13.486 1.00 87.75 531 ALA A C 1
ATOM 4143 O O . ALA A 1 531 ? 15.984 18.984 -12.493 1.00 87.75 531 ALA A O 1
ATOM 4144 N N . GLY A 1 532 ? 16.020 20.832 -13.781 1.00 74.25 532 GLY A N 1
ATOM 4145 C CA . GLY A 1 532 ? 15.098 21.615 -12.953 1.00 74.25 532 GLY A CA 1
ATOM 4146 C C . GLY A 1 532 ? 15.738 22.331 -11.756 1.00 74.25 532 GLY A C 1
ATOM 4147 O O . GLY A 1 532 ? 15.002 22.887 -10.942 1.00 74.25 532 GLY A O 1
ATOM 4148 N N . GLN A 1 533 ? 17.070 22.335 -11.635 1.00 63.38 533 GLN A N 1
ATOM 4149 C CA . GLN A 1 533 ? 17.805 23.274 -10.780 1.00 63.38 533 GLN A CA 1
ATOM 4150 C C . GLN A 1 533 ? 18.580 24.270 -11.659 1.00 63.38 533 GLN A C 1
ATOM 4152 O O . GLN A 1 533 ? 19.051 23.860 -12.720 1.00 63.38 533 GLN A O 1
ATOM 4157 N N . PRO A 1 534 ? 18.647 25.556 -11.266 1.00 41.59 534 PRO A N 1
ATOM 4158 C CA . PRO A 1 534 ? 19.405 26.571 -11.993 1.00 41.59 534 PRO A CA 1
ATOM 4159 C C . PRO A 1 534 ? 20.916 26.344 -11.931 1.00 41.59 534 PRO A C 1
ATOM 4161 O O . PRO A 1 534 ? 21.395 25.735 -10.940 1.00 41.59 534 PRO A O 1
#

Secondary structure (DSSP, 8-state):
-GGGTS-----SS--HHHHHHHHHHHHHHHHHTTTT------PPPEE-SS-EE-TTSPPPPPSPPTTSSHHHHHHHHHH--SBHHHIIIIIS--HHHHHHHHHHHHT--TTSBGGGS-HHHHHHHHHHHHHHHHHS---EEETTEEESS--S--TTPEE-SSHHHHHHHHS-SS-------------HHHHHHHHHHHHHHHHHHHHHHHHHHHHHHHHTHHHHHHHHHHHHHHHTTS-HHHHHHHHHH---TTGGGEEEEETTTTEEEEESSSEEEEETTS-HHHHHHHHHHHHHHHHHHHHHHHHHHHS----PPP------BPP--GGGGSEEEE-TTS-EEEE-SSHHHHHHIIIII--TTSEEEEESSTTPPPEEESS--S-HHHHHHHHHHTSHHHHTT-SEEEEEEE-GGGEE----TT----TT--EE-S--EEEEEEEP-EEEEEE-SSSBEEEEE-HHHHGGG-SEEEEEEEEEE-HHHHHHHHHHHHHHHH-HHHHHHTTTTSSHHHHHTTS-SS-EEETT--